Protein AF-A0A374RUK0-F1 (afdb_monomer)

Mean predicted aligned error: 15.3 Å

Radius of gyration: 30.31 Å; Cα contacts (8 Å, |Δi|>4): 624; chains: 1; bounding box: 67×54×86 Å

Foldseek 3Di:
DQVLLVVLADPQWDWDDDPDPDIDIHHPPDDPVCQQVSQLSSQVSQQPDADVVCRPDGGFAFWFAEDDDPDDVVVRVVNSVVQSVVSVLDTNHYGYPVCDPPVVVPAQQEEEEEDLDPVVLVVLCVLRVVRHHYHYHNALVVVVVCCVVCVSRHLEYEAEQDGPPQGSLNSLLVLLVDPPNPQYAYEYEDADPDPVVQVSCVVSPHPYYDYPPDDSVVSNVVSVVSSVVSVVVVVVVVVVVVVVVVVVVVVLVVLLVLLQVVCVLLQHDSCLLVLLLVQQLLLVVVLCVPDPPDDDDPVLSNLLSSLLSLLQVLCVPQDSCLSVPQDDDDPVSVVSVLCSLVSSLVCLCVVCVVVPPPSSSVSNNLQNNQLQAAQCQPGDDPSDHHPSRPPSSLSSNLSNQLSVQQGDGPRDDHDDLVVSLVCVVVQVRGHGDPSSNVSCVVCSVVSVVVVVDDDPDPDDDDD

Secondary structure (DSSP, 8-state):
-HHHHHHHS-TT-EEEEETTTEEEEE-TT--HHHHHHHHHHHHHHHHTPPBTTBTTPPP---EEE---SSS-HHHHHHHHHHHHHHHTTSTT-EEETTS-TTGGG-SPPEEEEE-S-HHHHHHHHHHHTTTSEEEEESSHHHHHHHHHHHTTTEEEEEEES--SSS-HHHHHHHHHHSTTGGG--EEEEES---HHHHHHHHHTT-SEEEESSPPHHHHHHHHHHHHHHHHHHHHHHHHHHHHHHHHHHHHHHHHHHHHHHHHHHHT--TTHHHHHHHHHHHHHHHHHHH-SS----HHHHHHHHHHHTTTTGGGGGS-HHHHT-SSPPPHHHHHHHHTHHHHHHHHHHHHTGGGTT-HHHHHHHHHHHHTT--TBS--SSS--BGGGS-HHHHHHHHHHHHHHHHS-BTTBPPPPHHHHHHHHHTTTT----HHHHHHHHHHHHHHHHHHHSPP----PPP-

Sequence (463 aa):
MATAIRSGIRSTDELVRYGCDKFVVVMPNIPSDDFTRRLHQVSDAVHSTIIPGHEYVSLTACVGGVRIHGETVDEGVGRAAQLLSRAKAKAGTVVTDADSIEAFQSEKPLVLIADDSEMNRAILSEMLKDEHCILEADNGRVALDMVDRYGDELSLVLLDIVMPGISGFEVLADLSRRSGIDNLPVIMISSEDSDDAVLRAYELGASDYINRPFDSRVVRRRVSNTIRLYAKQRRLTNLLSQQYNERVKNSRMLIDIMAGVMELRNGESGRHVTNIEKLTELLLGYLVQRSGTISLDNEERSTIALASALHDIGKMSIDDAILNKPGRLTPEEFEIMKTHTTIGANMLLELGSHHAGNALMEYAYQIARWHHERWDGKGYPDGLKGDEIPIAAQVVSVADVYDALTSVRVYKDAIPHEEAIQMILDGKCGTFNPLLLDCLLEVQDQIAETLARPADVVAFPTI

Solvent-accessible surface area (backbone atoms only — not comparable to full-atom values): 25526 Å² total; per-residue (Å²): 107,73,69,28,41,57,73,29,53,57,95,80,39,46,81,44,79,51,75,94,91,43,71,46,75,48,65,72,91,60,53,82,89,49,47,67,60,42,54,48,41,26,27,49,31,32,38,71,40,76,42,90,98,39,81,88,52,75,44,71,34,53,36,33,42,62,88,74,80,98,60,55,71,67,63,40,49,55,54,14,50,55,33,23,61,57,13,60,70,43,88,49,30,71,31,44,73,82,61,52,88,68,66,79,77,69,69,50,53,30,32,37,38,28,36,53,48,66,69,57,48,52,52,54,44,68,59,40,53,91,64,29,38,76,45,81,20,62,24,32,61,54,37,50,55,46,45,74,73,40,49,92,59,43,44,34,35,40,32,28,45,81,28,72,90,41,28,28,62,54,44,41,48,53,47,62,69,40,96,77,40,95,70,54,46,34,32,37,31,42,84,68,95,49,69,66,60,57,51,52,39,48,77,47,64,40,70,46,74,44,65,61,81,80,50,59,70,57,53,49,49,51,55,53,51,50,38,53,49,44,54,50,50,55,50,50,54,51,51,50,54,48,54,50,52,51,49,52,52,52,54,49,52,53,51,54,51,52,37,50,56,50,25,69,73,62,59,47,50,98,50,54,53,63,47,32,23,54,43,28,40,54,47,50,56,45,42,40,72,72,36,93,81,54,86,70,54,74,66,56,44,53,36,41,17,61,22,49,47,44,34,62,56,13,48,79,77,51,55,63,75,67,69,66,42,96,66,83,70,51,75,69,53,43,58,57,59,59,44,22,21,58,46,20,23,48,50,48,52,65,76,37,56,91,47,74,91,37,68,49,58,54,41,22,29,46,22,8,33,35,30,58,40,18,38,80,30,80,29,36,82,83,36,40,43,50,85,70,45,54,68,65,9,58,47,41,29,54,25,47,54,50,46,67,36,49,41,62,44,93,88,42,78,49,39,56,69,72,59,43,52,49,38,51,75,72,43,77,75,47,49,69,56,68,70,56,54,53,34,48,65,73,41,43,68,58,50,54,54,63,67,68,45,79,72,93,66,83,78,77,81,85,130

pLDDT: mean 83.61, std 13.72, range [25.42, 98.56]

Nearest PDB structures (foldseek):
  4r8z-assembly1_B  TM=9.413E-01  e=1.776E-16  Pseudomonas aeruginosa PAO1
  1ab5-assembly2_B  TM=8.967E-01  e=4.034E-07  Escherichia coli
  3mf4-assembly1_A  TM=7.156E-01  e=2.981E-07  Aeromonas salmonicida subsp. salmonicida A449
  3luf-assembly1_A  TM=7.156E-01  e=8.176E-07  Aeromonas salmonicida subsp. salmonicida A449
  3i5a-assembly1_A  TM=6.203E-01  e=5.192E-07  Pseudomonas syringae pv. tomato str. DC3000

Structure (mmCIF, N/CA/C/O backbone):
data_AF-A0A374RUK0-F1
#
_entry.id   AF-A0A374RUK0-F1
#
loop_
_atom_site.group_PDB
_atom_site.id
_atom_site.type_symbol
_atom_site.label_atom_id
_atom_site.label_alt_id
_atom_site.label_comp_id
_atom_site.label_asym_id
_atom_site.label_entity_id
_atom_site.label_seq_id
_atom_site.pdbx_PDB_ins_code
_atom_site.Cartn_x
_atom_site.Cartn_y
_atom_site.Cartn_z
_atom_site.occupancy
_atom_site.B_iso_or_equiv
_atom_site.auth_seq_id
_atom_site.auth_comp_id
_atom_site.auth_asym_id
_atom_site.auth_atom_id
_atom_site.pdbx_PDB_model_num
ATOM 1 N N . MET A 1 1 ? -17.694 -4.537 -22.603 1.00 70.75 1 MET A N 1
ATOM 2 C CA . MET A 1 1 ? -16.825 -5.690 -22.269 1.00 70.75 1 MET A CA 1
ATOM 3 C C . MET A 1 1 ? -17.606 -6.894 -21.740 1.00 70.75 1 MET A C 1
ATOM 5 O O . MET A 1 1 ? -17.605 -7.907 -22.416 1.00 70.75 1 MET A O 1
ATOM 9 N N . ALA A 1 2 ? -18.334 -6.809 -20.616 1.00 79.25 2 ALA A N 1
ATOM 10 C CA . ALA A 1 2 ? -19.079 -7.966 -20.082 1.00 79.25 2 ALA A CA 1
ATOM 11 C C . ALA A 1 2 ? -20.080 -8.577 -21.088 1.00 79.25 2 ALA A C 1
ATOM 13 O O . ALA A 1 2 ? -20.132 -9.791 -21.239 1.00 79.25 2 ALA A O 1
ATOM 14 N N . THR A 1 3 ? -20.812 -7.746 -21.839 1.00 82.25 3 THR A N 1
ATOM 15 C CA . THR A 1 3 ? -21.721 -8.198 -22.909 1.00 82.25 3 THR A CA 1
ATOM 16 C C . THR A 1 3 ? -20.998 -8.946 -24.034 1.00 82.25 3 THR A C 1
ATOM 18 O O . THR A 1 3 ? -21.513 -9.941 -24.525 1.00 82.25 3 THR A O 1
ATOM 21 N N . ALA A 1 4 ? -19.787 -8.510 -24.391 1.00 82.50 4 ALA A N 1
ATOM 22 C CA . ALA A 1 4 ? -18.955 -9.136 -25.419 1.00 82.50 4 ALA A CA 1
ATOM 23 C C . ALA A 1 4 ? -18.421 -10.505 -24.979 1.00 82.50 4 ALA A C 1
ATOM 25 O O . ALA A 1 4 ? -18.448 -11.478 -25.726 1.00 82.50 4 ALA A O 1
ATOM 26 N N . ILE A 1 5 ? -17.995 -10.602 -23.718 1.00 84.56 5 ILE A N 1
ATOM 27 C CA . ILE A 1 5 ? -17.586 -11.880 -23.133 1.00 84.56 5 ILE A CA 1
ATOM 28 C C . ILE A 1 5 ? -18.792 -12.825 -23.089 1.00 84.56 5 ILE A C 1
ATOM 30 O O . ILE A 1 5 ? -18.675 -13.982 -23.476 1.00 84.56 5 ILE A O 1
ATOM 34 N N . ARG A 1 6 ? -19.982 -12.325 -22.716 1.00 85.94 6 ARG A N 1
ATOM 35 C CA . ARG A 1 6 ? -21.218 -13.124 -22.705 1.00 85.94 6 ARG A CA 1
ATOM 36 C C . ARG A 1 6 ? -21.609 -13.673 -24.079 1.00 85.94 6 ARG A C 1
ATOM 38 O O . ARG A 1 6 ? -22.173 -14.758 -24.125 1.00 85.94 6 ARG A O 1
ATOM 45 N N . SER A 1 7 ? -21.303 -12.983 -25.179 1.00 84.00 7 SER A N 1
ATOM 46 C CA . SER A 1 7 ? -21.541 -13.524 -26.527 1.00 84.00 7 SER A CA 1
ATOM 47 C C . SER A 1 7 ? -20.555 -14.623 -26.938 1.00 84.00 7 SER A C 1
ATOM 49 O O . SER A 1 7 ? -20.850 -15.372 -27.864 1.00 84.00 7 SER A O 1
ATOM 51 N N . GLY A 1 8 ? -19.408 -14.735 -26.258 1.00 80.94 8 GLY A N 1
ATOM 52 C CA . GLY A 1 8 ? -18.382 -15.750 -26.523 1.00 80.94 8 GLY A CA 1
ATOM 53 C C . GLY A 1 8 ? -18.472 -17.015 -25.658 1.00 80.94 8 GLY A C 1
ATOM 54 O O . GLY A 1 8 ? -17.704 -17.947 -25.887 1.00 80.94 8 GLY A O 1
ATOM 55 N N . ILE A 1 9 ? -19.380 -17.073 -24.674 1.00 86.81 9 ILE A N 1
ATOM 56 C CA . ILE A 1 9 ? -19.504 -18.188 -23.711 1.00 86.81 9 ILE A CA 1
ATOM 57 C C . ILE A 1 9 ? -20.827 -18.954 -23.881 1.00 86.81 9 ILE A C 1
ATOM 59 O O . ILE A 1 9 ? -21.777 -18.463 -24.492 1.00 86.81 9 ILE A O 1
ATOM 63 N N . ARG A 1 10 ? -20.906 -20.180 -23.349 1.00 87.31 10 ARG A N 1
ATOM 64 C CA . ARG A 1 10 ? -22.120 -21.016 -23.386 1.00 87.31 10 ARG A CA 1
ATOM 65 C C . ARG A 1 10 ? -23.142 -20.524 -22.363 1.00 87.31 10 ARG A C 1
ATOM 67 O O . ARG A 1 10 ? -22.797 -19.918 -21.356 1.00 87.31 10 ARG A O 1
ATOM 74 N N . SER A 1 11 ? -24.407 -20.887 -22.556 1.00 83.62 11 SER A N 1
ATOM 75 C CA . SER A 1 11 ? -25.472 -20.610 -21.579 1.00 83.62 11 SER A CA 1
ATOM 76 C C . SER A 1 11 ? -25.264 -21.298 -20.224 1.00 83.62 11 SER A C 1
ATOM 78 O O . SER A 1 11 ? -25.895 -20.916 -19.247 1.00 83.62 11 SER A O 1
ATOM 80 N N . THR A 1 12 ? -24.420 -22.331 -20.177 1.00 86.88 12 THR A N 1
ATOM 81 C CA . THR A 1 12 ? -24.033 -23.064 -18.963 1.00 86.88 12 THR A CA 1
ATOM 82 C C . THR A 1 12 ? -22.800 -22.485 -18.273 1.00 86.88 12 THR A C 1
ATOM 84 O O . THR A 1 12 ? -22.412 -22.998 -17.229 1.00 86.88 12 THR A O 1
ATOM 87 N N . ASP A 1 13 ? -22.142 -21.496 -18.881 1.00 89.19 13 ASP A N 1
ATOM 88 C CA . ASP A 1 13 ? -20.929 -20.888 -18.343 1.00 89.19 13 ASP A CA 1
ATOM 89 C C . ASP A 1 13 ? -21.294 -19.684 -17.464 1.00 89.19 13 ASP A C 1
ATOM 91 O O . ASP A 1 13 ? -22.234 -18.936 -17.750 1.00 89.19 13 ASP A O 1
ATOM 95 N N . GLU A 1 14 ? -20.522 -19.469 -16.404 1.00 87.56 14 GLU A N 1
ATOM 96 C CA . GLU A 1 14 ? -20.727 -18.359 -15.476 1.00 87.56 14 GLU A CA 1
ATOM 97 C C . GLU A 1 14 ? -19.662 -17.285 -15.682 1.00 87.56 14 GLU A C 1
ATOM 99 O O . GLU A 1 14 ? -18.475 -17.580 -15.790 1.00 87.56 14 GLU A O 1
ATOM 104 N N . LEU A 1 15 ? -20.088 -16.020 -15.729 1.00 89.38 15 LEU A N 1
ATOM 105 C CA . LEU A 1 15 ? -19.207 -14.859 -15.849 1.00 89.38 15 LEU A CA 1
ATOM 106 C C . LEU A 1 15 ? -19.267 -14.041 -14.562 1.00 89.38 15 LEU A C 1
ATOM 108 O O . LEU A 1 15 ? -20.307 -13.451 -14.256 1.00 89.38 15 LEU A O 1
ATOM 112 N N . VAL A 1 16 ? -18.132 -13.944 -13.876 1.00 85.56 16 VAL A N 1
ATOM 113 C CA . VAL A 1 16 ? -17.958 -13.181 -12.638 1.00 85.56 16 VAL A CA 1
ATOM 114 C C . VAL A 1 16 ? -16.944 -12.065 -12.878 1.00 85.56 16 VAL A C 1
ATOM 116 O O . VAL A 1 16 ? -15.925 -12.259 -13.542 1.00 85.56 16 VAL A O 1
ATOM 119 N N . ARG A 1 17 ? -17.217 -10.866 -12.362 1.00 81.38 17 ARG A N 1
ATOM 120 C CA . ARG A 1 17 ? -16.233 -9.778 -12.365 1.00 81.38 17 ARG A CA 1
ATOM 121 C C . ARG A 1 17 ? -15.268 -9.996 -11.202 1.00 81.38 17 ARG A C 1
ATOM 123 O O . ARG A 1 17 ? -15.715 -10.160 -10.075 1.00 81.38 17 ARG A O 1
ATOM 130 N N . TYR A 1 18 ? -13.969 -9.994 -11.478 1.00 75.00 18 TYR A N 1
ATOM 131 C CA . TYR A 1 18 ? -12.923 -10.277 -10.497 1.00 75.00 18 TYR A CA 1
ATOM 132 C C . TYR A 1 18 ? -11.986 -9.068 -10.398 1.00 75.00 18 TYR A C 1
ATOM 134 O O . TYR A 1 18 ? -11.094 -8.879 -11.224 1.00 75.00 18 TYR A O 1
ATOM 142 N N . GLY A 1 19 ? -12.227 -8.200 -9.416 1.00 68.25 19 GLY A N 1
ATOM 143 C CA . GLY A 1 19 ? -11.543 -6.909 -9.300 1.00 68.25 19 GLY A CA 1
ATOM 144 C C . GLY A 1 19 ? -11.995 -5.874 -10.343 1.00 68.25 19 GLY A C 1
ATOM 145 O O . GLY A 1 19 ? -13.099 -5.940 -10.893 1.00 68.25 19 GLY A O 1
ATOM 146 N N . CYS A 1 20 ? -11.145 -4.876 -10.606 1.00 62.78 20 CYS A N 1
ATOM 147 C CA . CYS A 1 20 ? -11.514 -3.722 -11.431 1.00 62.78 20 CYS A CA 1
ATOM 148 C C . CYS A 1 20 ? -11.583 -4.043 -12.934 1.00 62.78 20 CYS A C 1
ATOM 150 O O . CYS A 1 20 ? -12.584 -3.705 -13.575 1.00 62.78 20 CYS A O 1
ATOM 152 N N . ASP A 1 21 ? -10.557 -4.702 -13.484 1.00 70.00 21 ASP A N 1
ATOM 153 C CA . ASP A 1 21 ? -10.340 -4.899 -14.926 1.00 70.00 21 ASP A CA 1
ATOM 154 C C . ASP A 1 21 ? -10.438 -6.362 -15.397 1.00 70.00 21 ASP A C 1
ATOM 156 O O . ASP A 1 21 ? -10.411 -6.612 -16.604 1.00 70.00 21 ASP A O 1
ATOM 160 N N . LYS A 1 22 ? -10.569 -7.337 -14.485 1.00 80.31 22 LYS A N 1
ATOM 161 C CA . LYS A 1 22 ? -10.558 -8.768 -14.832 1.00 80.31 22 LYS A CA 1
ATOM 162 C C . LYS A 1 22 ? -11.944 -9.394 -14.726 1.00 80.31 22 LYS A C 1
ATOM 164 O O . LYS A 1 22 ? -12.797 -9.006 -13.927 1.00 80.31 22 LYS A O 1
ATOM 169 N N . PHE A 1 23 ? -12.142 -10.415 -15.546 1.00 88.12 23 PHE A N 1
ATOM 170 C CA . PHE A 1 23 ? -13.335 -11.246 -15.563 1.00 88.12 23 PHE A CA 1
ATOM 171 C C . PHE A 1 23 ? -12.911 -12.707 -15.452 1.00 88.12 23 PHE A C 1
ATOM 173 O O . PHE A 1 23 ? -11.931 -13.115 -16.073 1.00 88.12 23 PHE A O 1
ATOM 180 N N . VAL A 1 24 ? -13.656 -13.482 -14.673 1.00 89.19 24 VAL A N 1
ATOM 181 C CA . VAL A 1 24 ? -13.499 -14.930 -14.553 1.00 89.19 24 VAL A CA 1
ATOM 182 C C . VAL A 1 24 ? -14.674 -15.581 -15.265 1.00 89.19 24 VAL A C 1
ATOM 184 O O . VAL A 1 24 ? -15.829 -15.251 -14.992 1.00 89.19 24 VAL A O 1
ATOM 187 N N . VAL A 1 25 ? -14.368 -16.491 -16.188 1.00 89.94 25 VAL A N 1
ATOM 188 C CA . VAL A 1 25 ? -15.359 -17.351 -16.835 1.00 89.94 25 VAL A CA 1
ATOM 189 C C . VAL A 1 25 ? -15.181 -18.761 -16.296 1.00 89.94 25 VAL A C 1
ATOM 191 O O . VAL A 1 25 ? -14.136 -19.375 -16.507 1.00 89.94 25 VAL A O 1
ATOM 194 N N . VAL A 1 26 ? -16.199 -19.282 -15.620 1.00 89.69 26 VAL A N 1
ATOM 195 C CA . VAL A 1 26 ? -16.248 -20.681 -15.191 1.00 89.69 26 VAL A CA 1
ATOM 196 C C . VAL A 1 26 ? -16.987 -21.468 -16.268 1.00 89.69 26 VAL A C 1
ATOM 198 O O . VAL A 1 26 ? -18.116 -21.127 -16.613 1.00 89.69 26 VAL A O 1
ATOM 201 N N . MET A 1 27 ? -16.347 -22.508 -16.813 1.00 89.56 27 MET A N 1
ATOM 202 C CA . MET A 1 27 ? -16.895 -23.348 -17.888 1.00 89.56 27 MET A CA 1
ATOM 203 C C . MET A 1 27 ? -17.109 -24.791 -17.398 1.00 89.56 27 MET A C 1
ATOM 205 O O . MET A 1 27 ? -16.245 -25.648 -17.613 1.00 89.56 27 MET A O 1
ATOM 209 N N . PRO A 1 28 ? -18.240 -25.107 -16.736 1.00 86.38 28 PRO A N 1
ATOM 210 C CA . PRO A 1 28 ? -18.492 -26.445 -16.210 1.00 86.38 28 PRO A CA 1
ATOM 211 C C . PRO A 1 28 ? -18.520 -27.498 -17.325 1.00 86.38 28 PRO A C 1
ATOM 213 O O . PRO A 1 28 ? -19.081 -27.264 -18.400 1.00 86.38 28 PRO A O 1
ATOM 216 N N . ASN A 1 29 ? -17.946 -28.677 -17.066 1.00 84.38 29 ASN A N 1
ATOM 217 C CA . ASN A 1 29 ? -17.991 -29.842 -17.964 1.00 84.38 29 ASN A CA 1
ATOM 218 C C . ASN A 1 29 ? -17.561 -29.547 -19.415 1.00 84.38 29 ASN A C 1
ATOM 220 O O . ASN A 1 29 ? -18.119 -30.100 -20.365 1.00 84.38 29 ASN A O 1
ATOM 224 N N . ILE A 1 30 ? -16.607 -28.634 -19.615 1.00 83.31 30 ILE A N 1
ATOM 225 C CA . ILE A 1 30 ? -16.060 -28.365 -20.944 1.00 83.31 30 ILE A CA 1
ATOM 226 C C . ILE A 1 30 ? -15.153 -29.525 -21.397 1.00 83.31 30 ILE A C 1
ATOM 228 O O . ILE A 1 30 ? -14.265 -29.931 -20.645 1.00 83.31 30 ILE A O 1
ATOM 232 N N . PRO A 1 31 ? -15.352 -30.087 -22.606 1.00 80.62 31 PRO A N 1
ATOM 233 C CA . PRO A 1 31 ? -14.444 -31.094 -23.145 1.00 80.62 31 PRO A CA 1
ATOM 234 C C . PRO A 1 31 ? -13.029 -30.533 -23.316 1.00 80.62 31 PRO A C 1
ATOM 236 O O . PRO A 1 31 ? -12.864 -29.397 -23.761 1.00 80.62 31 PRO A O 1
ATOM 239 N N . SER A 1 32 ? -12.011 -31.348 -23.026 1.00 70.88 32 SER A N 1
ATOM 240 C CA . SER A 1 32 ? -10.593 -30.969 -23.135 1.00 70.88 32 SER A CA 1
ATOM 241 C C . SER A 1 32 ? -10.232 -30.348 -24.487 1.00 70.88 32 SER A C 1
ATOM 243 O O . SER A 1 32 ? -9.551 -29.328 -24.522 1.00 70.88 32 SER A O 1
ATOM 245 N N . ASP A 1 33 ? -10.754 -30.908 -25.578 1.00 73.38 33 ASP A N 1
ATOM 246 C CA . ASP A 1 33 ? -10.450 -30.465 -26.944 1.00 73.38 33 ASP A CA 1
ATOM 247 C C . ASP A 1 33 ? -11.209 -29.183 -27.347 1.00 73.38 33 ASP A C 1
ATOM 249 O O . ASP A 1 33 ? -10.905 -28.570 -28.369 1.00 73.38 33 ASP A O 1
ATOM 253 N N . ASP A 1 34 ? -12.212 -28.767 -26.562 1.00 79.88 34 ASP A N 1
ATOM 254 C CA . ASP A 1 34 ? -13.000 -27.549 -26.805 1.00 79.88 34 ASP A CA 1
ATOM 255 C C . ASP A 1 34 ? -12.529 -26.364 -25.948 1.00 79.88 34 ASP A C 1
ATOM 257 O O . ASP A 1 34 ? -12.796 -25.214 -26.289 1.00 79.88 34 ASP A O 1
ATOM 261 N N . PHE A 1 35 ? -11.800 -26.617 -24.856 1.00 82.62 35 PHE A N 1
ATOM 262 C CA . PHE A 1 35 ? -11.415 -25.594 -23.882 1.00 82.62 35 PHE A CA 1
ATOM 263 C C . PHE A 1 35 ? -10.638 -24.430 -24.509 1.00 82.62 35 PHE A C 1
ATOM 265 O O . PHE A 1 35 ? -11.106 -23.292 -24.489 1.00 82.62 35 PHE A O 1
ATOM 272 N N . THR A 1 36 ? -9.499 -24.707 -25.146 1.00 80.75 36 THR A N 1
ATOM 273 C CA . THR A 1 36 ? -8.656 -23.672 -25.767 1.00 80.75 36 THR A CA 1
ATOM 274 C C . THR A 1 36 ? -9.394 -22.926 -26.878 1.00 80.75 36 THR A C 1
ATOM 276 O O . THR A 1 36 ? -9.348 -21.699 -26.951 1.00 80.75 36 THR A O 1
ATOM 279 N N . ARG A 1 37 ? -10.160 -23.650 -27.706 1.00 81.44 37 ARG A N 1
ATOM 280 C CA . ARG A 1 37 ? -10.975 -23.059 -28.777 1.00 81.44 37 ARG A CA 1
ATOM 281 C C . ARG A 1 37 ? -11.984 -22.050 -28.231 1.00 81.44 37 ARG A C 1
ATOM 283 O O . ARG A 1 37 ? -12.174 -20.994 -28.829 1.00 81.44 37 ARG A O 1
ATOM 290 N N . ARG A 1 38 ? -12.625 -22.352 -27.100 1.00 85.19 38 ARG A N 1
ATOM 291 C CA . ARG A 1 38 ? -13.597 -21.454 -26.460 1.00 85.19 38 ARG A CA 1
ATOM 292 C C . ARG A 1 38 ? -12.944 -20.207 -25.884 1.00 85.19 38 ARG A C 1
ATOM 294 O O . ARG A 1 38 ? -13.505 -19.125 -26.012 1.00 85.19 38 ARG A O 1
ATOM 301 N N . LEU A 1 39 ? -11.748 -20.323 -25.315 1.00 87.31 39 LEU A N 1
ATOM 302 C CA . LEU A 1 39 ? -11.007 -19.154 -24.836 1.00 87.31 39 LEU A CA 1
ATOM 303 C C . LEU A 1 39 ? -10.632 -18.201 -25.983 1.00 87.31 39 LEU A C 1
ATOM 305 O O . LEU A 1 39 ? -10.771 -16.988 -25.827 1.00 87.31 39 LEU A O 1
ATOM 309 N N . HIS A 1 40 ? -10.257 -18.735 -27.151 1.00 82.94 40 HIS A N 1
ATOM 310 C CA . HIS A 1 40 ? -10.080 -17.926 -28.364 1.00 82.94 40 HIS A CA 1
ATOM 311 C C . HIS A 1 40 ? -11.383 -17.259 -28.811 1.00 82.94 40 HIS A C 1
ATOM 313 O O . HIS A 1 40 ? -11.384 -16.059 -29.049 1.00 82.94 40 HIS A O 1
ATOM 319 N N . GLN A 1 41 ? -12.512 -17.977 -28.810 1.00 84.00 41 GLN A N 1
ATOM 320 C CA . GLN A 1 41 ? -13.816 -17.384 -29.143 1.00 84.00 41 GLN A CA 1
ATOM 321 C C . GLN A 1 41 ? -14.203 -16.227 -28.216 1.00 84.00 41 GLN A C 1
ATOM 323 O O . GLN A 1 41 ? -14.795 -15.251 -28.671 1.00 84.00 41 GLN A O 1
ATOM 328 N N . VAL A 1 42 ? -13.865 -16.308 -26.927 1.00 85.94 42 VAL A N 1
ATOM 329 C CA . VAL A 1 42 ? -14.078 -15.202 -25.986 1.00 85.94 42 VAL A CA 1
ATOM 330 C C . VAL A 1 42 ? -13.192 -14.004 -26.332 1.00 85.94 42 VAL A C 1
ATOM 332 O O . VAL A 1 42 ? -13.685 -12.876 -26.339 1.00 85.94 42 VAL A O 1
ATOM 335 N N . SER A 1 43 ? -11.911 -14.230 -26.642 1.00 85.88 43 SER A N 1
ATOM 336 C CA . SER A 1 43 ? -11.000 -13.156 -27.063 1.00 85.88 43 SER A CA 1
ATOM 337 C C . SER A 1 43 ? -11.472 -12.490 -28.365 1.00 85.88 43 SER A C 1
ATOM 339 O O . SER A 1 43 ? -11.606 -11.266 -28.417 1.00 85.88 43 SER A O 1
ATOM 341 N N . ASP A 1 44 ? -11.859 -13.288 -29.363 1.00 82.69 44 ASP A N 1
ATOM 342 C CA . ASP A 1 44 ? -12.371 -12.826 -30.658 1.00 82.69 44 ASP A CA 1
ATOM 343 C C . ASP A 1 44 ? -13.698 -12.065 -30.521 1.00 82.69 44 ASP A C 1
ATOM 345 O O . ASP A 1 44 ? -13.919 -11.049 -31.185 1.00 82.69 44 ASP A O 1
ATOM 349 N N . ALA A 1 45 ? -14.592 -12.516 -29.634 1.00 85.69 45 ALA A N 1
ATOM 350 C CA . ALA A 1 45 ? -15.850 -11.826 -29.350 1.00 85.69 45 ALA A CA 1
ATOM 351 C C . ALA A 1 45 ? -15.606 -10.441 -28.733 1.00 85.69 45 ALA A C 1
ATOM 353 O O . ALA A 1 45 ? -16.285 -9.472 -29.076 1.00 85.69 45 ALA A O 1
ATOM 354 N N . VAL A 1 46 ? -14.605 -10.317 -27.854 1.00 85.56 46 VAL A N 1
ATOM 355 C CA . VAL A 1 46 ? -14.188 -9.008 -27.337 1.00 85.56 46 VAL A CA 1
ATOM 356 C C . VAL A 1 46 ? -13.587 -8.158 -28.453 1.00 85.56 46 VAL A C 1
ATOM 358 O O . VAL A 1 46 ? -13.953 -6.991 -28.570 1.00 85.56 46 VAL A O 1
ATOM 361 N N . HIS A 1 47 ? -12.736 -8.737 -29.298 1.00 83.31 47 HIS A N 1
ATOM 362 C CA . HIS A 1 47 ? -12.076 -8.012 -30.380 1.00 83.31 47 HIS A CA 1
ATOM 363 C C . HIS A 1 47 ? -13.037 -7.480 -31.449 1.00 83.31 47 HIS A C 1
ATOM 365 O O . HIS A 1 47 ? -12.893 -6.357 -31.924 1.00 83.31 47 HIS A O 1
ATOM 371 N N . SER A 1 48 ? -14.068 -8.255 -31.778 1.00 81.81 48 SER A N 1
ATOM 372 C CA . SER A 1 48 ? -15.098 -7.897 -32.762 1.00 81.81 48 SER A CA 1
ATOM 373 C C . SER A 1 48 ? -16.190 -6.963 -32.222 1.00 81.81 48 SER A C 1
ATOM 375 O O . SER A 1 48 ? -17.112 -6.598 -32.954 1.00 81.81 48 SER A O 1
ATOM 377 N N . THR A 1 49 ? -16.114 -6.555 -30.952 1.00 84.12 49 THR A N 1
ATOM 378 C CA . THR A 1 49 ? -17.124 -5.683 -30.346 1.00 84.12 49 THR A CA 1
ATOM 379 C C . THR A 1 49 ? -16.949 -4.232 -30.776 1.00 84.12 49 THR A C 1
ATOM 381 O O . THR A 1 49 ? -15.958 -3.588 -30.442 1.00 84.12 49 THR A O 1
ATOM 384 N N . ILE A 1 50 ? -17.978 -3.688 -31.426 1.00 79.38 50 ILE A N 1
ATOM 385 C CA . ILE A 1 50 ? -18.072 -2.265 -31.766 1.00 79.38 50 ILE A CA 1
ATOM 386 C C . ILE A 1 50 ? -18.639 -1.502 -30.565 1.00 79.38 50 ILE A C 1
ATOM 388 O O . ILE A 1 50 ? -19.680 -1.874 -30.018 1.00 79.38 50 ILE A O 1
ATOM 392 N N . ILE A 1 51 ? -17.969 -0.423 -30.157 1.00 78.31 51 ILE A N 1
ATOM 393 C CA . ILE A 1 51 ? -18.440 0.457 -29.084 1.00 78.31 51 ILE A CA 1
ATOM 394 C C . ILE A 1 51 ? -19.318 1.559 -29.702 1.00 78.31 51 ILE A C 1
ATOM 396 O O . ILE A 1 51 ? -18.808 2.361 -30.488 1.00 78.31 51 ILE A O 1
ATOM 400 N N . PRO A 1 52 ? -20.621 1.648 -29.361 1.00 74.94 52 PRO A N 1
ATOM 401 C CA . PRO A 1 52 ? -21.490 2.707 -29.872 1.00 74.94 52 PRO A CA 1
ATOM 402 C C . PRO A 1 52 ? -20.929 4.096 -29.537 1.00 74.94 52 PRO A C 1
ATOM 404 O O . PRO A 1 52 ? -20.632 4.379 -28.379 1.00 74.94 52 PRO A O 1
ATOM 407 N N . GLY A 1 53 ? -20.765 4.951 -30.549 1.00 74.94 53 GLY A N 1
ATOM 408 C CA . GLY A 1 53 ? -20.151 6.280 -30.404 1.00 74.94 53 GLY A CA 1
ATOM 409 C C . GLY A 1 53 ? -18.617 6.309 -30.495 1.00 74.94 53 GLY A C 1
ATOM 410 O O . GLY A 1 53 ? -18.044 7.391 -30.575 1.00 74.94 53 GLY A O 1
ATOM 411 N N . HIS A 1 54 ? -17.954 5.148 -30.552 1.00 73.62 54 HIS A N 1
ATOM 412 C CA . HIS A 1 54 ? -16.500 5.008 -30.687 1.00 73.62 54 HIS A CA 1
ATOM 413 C C . HIS A 1 54 ? -16.145 3.895 -31.687 1.00 73.62 54 HIS A C 1
ATOM 415 O O . HIS A 1 54 ? -15.451 2.934 -31.362 1.00 73.62 54 HIS A O 1
ATOM 421 N N . GLU A 1 55 ? -16.619 4.034 -32.926 1.00 78.19 55 GLU A N 1
ATOM 422 C CA . GLU A 1 55 ? -16.507 3.008 -33.981 1.00 78.19 55 GLU A CA 1
ATOM 423 C C . GLU A 1 55 ? -15.063 2.699 -34.417 1.00 78.19 55 GLU A C 1
ATOM 425 O O . GLU A 1 55 ? -14.809 1.664 -35.024 1.00 78.19 55 GLU A O 1
ATOM 430 N N . TYR A 1 56 ? -14.107 3.565 -34.072 1.00 70.50 56 TYR A N 1
ATOM 431 C CA . TYR A 1 56 ? -12.684 3.409 -34.397 1.00 70.50 56 TYR A CA 1
ATOM 432 C C . TYR A 1 56 ? -11.857 2.760 -33.274 1.00 70.50 56 TYR A C 1
ATOM 434 O O . TYR A 1 56 ? -10.641 2.642 -33.406 1.00 70.50 56 TYR A O 1
ATOM 442 N N . VAL A 1 57 ? -12.482 2.370 -32.156 1.00 70.31 57 VAL A N 1
ATOM 443 C CA . VAL A 1 57 ? -11.793 1.757 -31.011 1.00 70.31 57 VAL A CA 1
ATOM 444 C C . VAL A 1 57 ? -11.983 0.243 -31.042 1.00 70.31 57 VAL A C 1
ATOM 446 O O . VAL A 1 57 ? -13.098 -0.248 -30.880 1.00 70.31 57 VAL A O 1
ATOM 449 N N . SER A 1 58 ? -10.886 -0.501 -31.198 1.00 71.12 58 SER A N 1
ATOM 450 C CA . SER A 1 58 ? -10.866 -1.961 -31.058 1.00 71.12 58 SER A CA 1
ATOM 451 C C . SER A 1 58 ? -10.538 -2.358 -29.621 1.00 71.12 58 SER A C 1
ATOM 453 O O . SER A 1 58 ? -9.545 -1.893 -29.057 1.00 71.12 58 SER A O 1
ATOM 455 N N . LEU A 1 59 ? -11.339 -3.245 -29.035 1.00 79.25 59 LEU A N 1
ATOM 456 C CA . LEU A 1 59 ? -11.023 -3.857 -27.747 1.00 79.25 59 LEU A CA 1
ATOM 457 C C . LEU A 1 59 ? -10.112 -5.070 -27.954 1.00 79.25 59 LEU A C 1
ATOM 459 O O . LEU A 1 59 ? -10.151 -5.727 -28.990 1.00 79.25 59 LEU A O 1
ATOM 463 N N . THR A 1 60 ? -9.318 -5.399 -26.942 1.00 79.81 60 THR A N 1
ATOM 464 C CA . THR A 1 60 ? -8.495 -6.609 -26.954 1.00 79.81 60 THR A CA 1
ATOM 465 C C . THR A 1 60 ? -8.548 -7.262 -25.580 1.00 79.81 60 THR A C 1
ATOM 467 O O . THR A 1 60 ? -8.481 -6.572 -24.563 1.00 79.81 60 THR A O 1
ATOM 470 N N . ALA A 1 61 ? -8.675 -8.590 -25.538 1.00 82.00 61 ALA A N 1
ATOM 471 C CA . ALA A 1 61 ? -8.681 -9.360 -24.298 1.00 82.00 61 ALA A CA 1
ATOM 472 C C . ALA A 1 61 ? -7.565 -10.406 -24.300 1.00 82.00 61 ALA A C 1
ATOM 474 O O . ALA A 1 61 ? -7.535 -11.295 -25.150 1.00 82.00 61 ALA A O 1
ATOM 475 N N . CYS A 1 62 ? -6.676 -10.323 -23.312 1.00 86.56 62 CYS A N 1
ATOM 476 C CA . CYS A 1 62 ? -5.774 -11.419 -22.972 1.00 86.56 62 CYS A CA 1
ATOM 477 C C . CYS A 1 62 ? -6.522 -12.425 -22.093 1.00 86.56 62 CYS A C 1
ATOM 479 O O . CYS A 1 62 ? -7.309 -12.025 -21.230 1.00 86.56 62 CYS A O 1
ATOM 481 N N . VAL A 1 63 ? -6.270 -13.719 -22.287 1.00 88.81 63 VAL A N 1
ATOM 482 C CA . VAL A 1 63 ? -6.983 -14.788 -21.578 1.00 88.81 63 VAL A CA 1
ATOM 483 C C . VAL A 1 63 ? -5.983 -15.782 -20.995 1.00 88.81 63 VAL A C 1
ATOM 485 O O . VAL A 1 63 ? -5.111 -16.277 -21.699 1.00 88.81 63 VAL A O 1
ATOM 488 N N . GLY A 1 64 ? -6.118 -16.080 -19.704 1.00 88.06 64 GLY A N 1
ATOM 489 C CA . GLY A 1 64 ? -5.426 -17.183 -19.039 1.00 88.06 64 GLY A CA 1
ATOM 490 C C . GLY A 1 64 ? -6.430 -18.271 -18.675 1.00 88.06 64 GLY A C 1
ATOM 491 O O . GLY A 1 64 ? -7.437 -17.966 -18.039 1.00 88.06 64 GLY A O 1
ATOM 492 N N . GLY A 1 65 ? -6.184 -19.514 -19.080 1.00 89.88 65 GLY A N 1
ATOM 493 C CA . GLY A 1 65 ? -7.095 -20.637 -18.867 1.00 89.88 65 GLY A CA 1
ATOM 494 C C . GLY A 1 65 ? -6.434 -21.809 -18.155 1.00 89.88 65 GLY A C 1
ATOM 495 O O . GLY A 1 65 ? -5.342 -22.229 -18.515 1.00 89.88 65 GLY A O 1
ATOM 496 N N . VAL A 1 66 ? -7.113 -22.385 -17.170 1.00 87.94 66 VAL A N 1
ATOM 497 C CA . VAL A 1 66 ? -6.679 -23.625 -16.515 1.00 87.94 66 VAL A CA 1
ATOM 498 C C . VAL A 1 66 ? -7.848 -24.593 -16.429 1.00 87.94 66 VAL A C 1
ATOM 500 O O . VAL A 1 66 ? -8.994 -24.171 -16.257 1.00 87.94 66 VAL A O 1
ATOM 503 N N . ARG A 1 67 ? -7.564 -25.890 -16.530 1.00 85.94 67 ARG A N 1
ATOM 504 C CA . ARG A 1 67 ? -8.519 -26.947 -16.207 1.00 85.94 67 ARG A CA 1
ATOM 505 C C . ARG A 1 67 ? -8.231 -27.452 -14.801 1.00 85.94 67 ARG A C 1
ATOM 507 O O . ARG A 1 67 ? -7.109 -27.835 -14.482 1.00 85.94 67 ARG A O 1
ATOM 514 N N . ILE A 1 68 ? -9.264 -27.456 -13.967 1.00 79.88 68 ILE A N 1
ATOM 515 C CA . ILE A 1 68 ? -9.195 -27.959 -12.595 1.00 79.88 68 ILE A CA 1
ATOM 516 C C . ILE A 1 68 ? -9.813 -29.358 -12.511 1.00 79.88 68 ILE A C 1
ATOM 518 O O . ILE A 1 68 ? -10.896 -29.610 -13.044 1.00 79.88 68 ILE A O 1
ATOM 522 N N . HIS A 1 69 ? -9.124 -30.277 -11.833 1.00 77.44 69 HIS A N 1
ATOM 523 C CA . HIS A 1 69 ? -9.602 -31.632 -11.557 1.00 77.44 69 HIS A CA 1
ATOM 524 C C . HIS A 1 69 ? -9.410 -31.940 -10.070 1.00 77.44 69 HIS A C 1
ATOM 526 O O . HIS A 1 69 ? -8.298 -32.218 -9.638 1.00 77.44 69 HIS A O 1
ATOM 532 N N . GLY A 1 70 ? -10.492 -31.879 -9.287 1.00 68.44 70 GLY A N 1
ATOM 533 C CA . GLY A 1 70 ? -10.442 -32.112 -7.836 1.00 68.44 70 GLY A CA 1
ATOM 534 C C . GLY A 1 70 ? -9.849 -30.962 -7.008 1.00 68.44 70 GLY A C 1
ATOM 535 O O . GLY A 1 70 ? -9.706 -31.116 -5.802 1.00 68.44 70 GLY A O 1
ATOM 536 N N . GLU A 1 71 ? -9.535 -29.830 -7.641 1.00 73.19 71 GLU A N 1
ATOM 537 C CA . GLU A 1 71 ? -9.103 -28.575 -7.005 1.00 73.19 71 GLU A CA 1
ATOM 538 C C . GLU A 1 71 ? -10.303 -27.636 -6.796 1.00 73.19 71 GLU A C 1
ATOM 540 O O . GLU A 1 71 ? -11.347 -27.782 -7.446 1.00 73.19 71 GLU A O 1
ATOM 545 N N . THR A 1 72 ? -10.153 -26.648 -5.912 1.00 76.25 72 THR A N 1
ATOM 546 C CA . THR A 1 72 ? -11.164 -25.596 -5.736 1.00 76.25 72 THR A CA 1
ATOM 547 C C . THR A 1 72 ? -11.133 -24.591 -6.893 1.00 76.25 72 THR A C 1
ATOM 549 O O . THR A 1 72 ? -10.120 -24.408 -7.571 1.00 76.25 72 THR A O 1
ATOM 552 N N . VAL A 1 73 ? -12.252 -23.895 -7.124 1.00 76.88 73 VAL A N 1
ATOM 553 C CA . VAL A 1 73 ? -12.323 -22.838 -8.150 1.00 76.88 73 VAL A CA 1
ATOM 554 C C . VAL A 1 73 ? -11.320 -21.715 -7.857 1.00 76.88 73 VAL A C 1
ATOM 556 O O . VAL A 1 73 ? -10.728 -21.188 -8.793 1.00 76.88 73 VAL A O 1
ATOM 559 N N . ASP A 1 74 ? -11.080 -21.387 -6.585 1.00 71.62 74 ASP A N 1
ATOM 560 C CA . ASP A 1 74 ? -10.173 -20.304 -6.181 1.00 71.62 74 ASP A CA 1
ATOM 561 C C . ASP A 1 74 ? -8.699 -20.614 -6.506 1.00 71.62 74 ASP A C 1
ATOM 563 O O . ASP A 1 74 ? -7.998 -19.792 -7.104 1.00 71.62 74 ASP A O 1
ATOM 567 N N . GLU A 1 75 ? -8.248 -21.845 -6.241 1.00 70.25 75 GLU A N 1
ATOM 568 C CA . GLU A 1 75 ? -6.918 -22.324 -6.651 1.00 70.25 75 GLU A CA 1
ATOM 569 C C . GLU A 1 75 ? -6.750 -22.278 -8.179 1.00 70.25 75 GLU A C 1
ATOM 571 O O . GLU A 1 75 ? -5.715 -21.837 -8.699 1.00 70.25 75 GLU A O 1
ATOM 576 N N . GLY A 1 76 ? -7.804 -22.657 -8.910 1.00 81.06 76 GLY A N 1
ATOM 577 C CA . GLY A 1 76 ? -7.873 -22.526 -10.363 1.00 81.06 76 GLY A CA 1
ATOM 578 C C . GLY A 1 76 ? -7.749 -21.075 -10.831 1.00 81.06 76 GLY A C 1
ATOM 579 O O . GLY A 1 76 ? -6.952 -20.773 -11.722 1.00 81.06 76 GLY A O 1
ATOM 580 N N . VAL A 1 77 ? -8.476 -20.145 -10.209 1.00 80.75 77 VAL A N 1
ATOM 581 C CA . VAL A 1 77 ? -8.411 -18.712 -10.539 1.00 80.75 77 VAL A CA 1
ATOM 582 C C . VAL A 1 77 ? -7.003 -18.160 -10.311 1.00 80.75 77 VAL A C 1
ATOM 584 O O . VAL A 1 77 ? -6.498 -17.429 -11.166 1.00 80.75 77 VAL A O 1
ATOM 587 N N . GLY A 1 78 ? -6.323 -18.554 -9.230 1.00 73.31 78 GLY A N 1
ATOM 588 C CA . GLY A 1 78 ? -4.934 -18.165 -8.972 1.00 73.31 78 GLY A CA 1
ATOM 589 C C . GLY A 1 78 ? -3.977 -18.586 -10.094 1.00 73.31 78 GLY A C 1
ATOM 590 O O . GLY A 1 78 ? -3.197 -17.771 -10.596 1.00 73.31 78 GLY A O 1
ATOM 591 N N . ARG A 1 79 ? -4.075 -19.839 -10.556 1.00 79.06 79 ARG A N 1
ATOM 592 C CA . ARG A 1 79 ? -3.268 -20.360 -11.677 1.00 79.06 79 ARG A CA 1
ATOM 593 C C . ARG A 1 79 ? -3.630 -19.694 -13.007 1.00 79.06 79 ARG A C 1
ATOM 595 O O . ARG A 1 79 ? -2.738 -19.286 -13.752 1.00 79.06 79 ARG A O 1
ATOM 602 N N . ALA A 1 80 ? -4.920 -19.517 -13.289 1.00 83.94 80 ALA A N 1
ATOM 603 C CA . ALA A 1 80 ? -5.393 -18.802 -14.473 1.00 83.94 80 ALA A CA 1
ATOM 604 C C . ALA A 1 80 ? -4.908 -17.346 -14.492 1.00 83.94 80 ALA A C 1
ATOM 606 O O . ALA A 1 80 ? -4.518 -16.847 -15.544 1.00 83.94 80 ALA A O 1
ATOM 607 N N . ALA A 1 81 ? -4.852 -16.674 -13.338 1.00 77.56 81 ALA A N 1
ATOM 608 C CA . ALA A 1 81 ? -4.334 -15.314 -13.218 1.00 77.56 81 ALA A CA 1
ATOM 609 C C . ALA A 1 81 ? -2.829 -15.229 -13.529 1.00 77.56 81 ALA A C 1
ATOM 611 O O . ALA A 1 81 ? -2.390 -14.266 -14.162 1.00 77.56 81 ALA A O 1
ATOM 612 N N . GLN A 1 82 ? -2.041 -16.241 -13.149 1.00 74.81 82 GLN A N 1
ATOM 613 C CA . GLN A 1 82 ? -0.629 -16.330 -13.538 1.00 74.81 82 GLN A CA 1
ATOM 614 C C . GLN A 1 82 ? -0.477 -16.505 -15.055 1.00 74.81 82 GLN A C 1
ATOM 616 O O . GLN A 1 82 ? 0.339 -15.819 -15.671 1.00 74.81 82 GLN A O 1
ATOM 621 N N . LEU A 1 83 ? -1.285 -17.372 -15.676 1.00 76.88 83 LEU A N 1
ATOM 622 C CA . LEU A 1 83 ? -1.297 -17.547 -17.133 1.00 76.88 83 LEU A CA 1
ATOM 623 C C . LEU A 1 83 ? -1.799 -16.291 -17.857 1.00 76.88 83 LEU A C 1
ATOM 625 O O . LEU A 1 83 ? -1.234 -15.910 -18.876 1.00 76.88 83 LEU A O 1
ATOM 629 N N . LEU A 1 84 ? -2.777 -15.580 -17.294 1.00 80.56 84 LEU A N 1
ATOM 630 C CA . LEU A 1 84 ? -3.249 -14.292 -17.799 1.00 80.56 84 LEU A CA 1
ATOM 631 C C . LEU A 1 84 ? -2.141 -13.236 -17.746 1.00 80.56 84 LEU A C 1
ATOM 633 O O . LEU A 1 84 ? -1.985 -12.469 -18.689 1.00 80.56 84 LEU A O 1
ATOM 637 N N . SER A 1 85 ? -1.339 -13.206 -16.677 1.00 69.94 85 SER A N 1
ATOM 638 C CA . SER A 1 85 ? -0.172 -12.320 -16.602 1.00 69.94 85 SER A CA 1
ATOM 639 C C . SER A 1 85 ? 0.858 -12.629 -17.690 1.00 69.94 85 SER A C 1
ATOM 641 O O . SER A 1 85 ? 1.520 -11.709 -18.159 1.00 69.94 85 SER A O 1
ATOM 643 N N . ARG A 1 86 ? 0.984 -13.896 -18.110 1.00 68.69 86 ARG A N 1
ATOM 644 C CA . ARG A 1 86 ? 1.815 -14.287 -19.261 1.00 68.69 86 ARG A CA 1
ATOM 645 C C . ARG A 1 86 ? 1.168 -13.856 -20.577 1.00 68.69 86 ARG A C 1
ATOM 647 O O . ARG A 1 86 ? 1.843 -13.289 -21.423 1.00 68.69 86 ARG A O 1
ATOM 654 N N . ALA A 1 87 ? -0.145 -14.038 -20.713 1.00 74.75 87 ALA A N 1
ATOM 655 C CA . ALA A 1 87 ? -0.917 -13.603 -21.874 1.00 74.75 87 ALA A CA 1
ATOM 656 C C . ALA A 1 87 ? -0.887 -12.076 -22.076 1.00 74.75 87 ALA A C 1
ATOM 658 O O . ALA A 1 87 ? -0.980 -11.605 -23.203 1.00 74.75 87 ALA A O 1
ATOM 659 N N . LYS A 1 88 ? -0.727 -11.291 -21.001 1.00 71.19 88 LYS A N 1
ATOM 660 C CA . LYS A 1 88 ? -0.574 -9.828 -21.067 1.00 71.19 88 LYS A CA 1
ATOM 661 C C . LYS A 1 88 ? 0.711 -9.368 -21.769 1.00 71.19 88 LYS A C 1
ATOM 663 O O . LYS A 1 88 ? 0.772 -8.201 -22.130 1.00 71.19 88 LYS A O 1
ATOM 668 N N . ALA A 1 89 ? 1.690 -10.249 -22.002 1.00 61.03 89 ALA A N 1
ATOM 669 C CA . ALA A 1 89 ? 2.902 -9.905 -22.752 1.00 61.03 89 ALA A CA 1
ATOM 670 C C . ALA A 1 89 ? 2.621 -9.548 -24.223 1.00 61.03 89 ALA A C 1
ATOM 672 O O . ALA A 1 89 ? 3.408 -8.835 -24.828 1.00 61.03 89 ALA A O 1
ATOM 673 N N . LYS A 1 90 ? 1.501 -10.023 -24.786 1.00 63.44 90 LYS A N 1
ATOM 674 C CA . LYS A 1 90 ? 1.057 -9.694 -26.143 1.00 63.44 90 LYS A CA 1
ATOM 675 C C . LYS A 1 90 ? -0.460 -9.570 -26.168 1.00 63.44 90 LYS A C 1
ATOM 677 O O . LYS A 1 90 ? -1.178 -10.520 -25.844 1.00 63.44 90 LYS A O 1
ATOM 682 N N . ALA A 1 91 ? -0.963 -8.401 -26.553 1.00 70.38 91 ALA A N 1
ATOM 683 C CA . ALA A 1 91 ? -2.395 -8.125 -26.560 1.00 70.38 91 ALA A CA 1
ATOM 684 C C . ALA A 1 91 ? -3.162 -9.169 -27.398 1.00 70.38 91 ALA A C 1
ATOM 686 O O . ALA A 1 91 ? -2.799 -9.456 -28.535 1.00 70.38 91 ALA A O 1
ATOM 687 N N . GLY A 1 92 ? -4.225 -9.745 -26.829 1.00 72.56 92 GLY A N 1
ATOM 688 C CA . GLY A 1 92 ? -5.090 -10.711 -27.525 1.00 72.56 92 GLY A CA 1
ATOM 689 C C . GLY A 1 92 ? -4.625 -12.161 -27.412 1.00 72.56 92 GLY A C 1
ATOM 690 O O . GLY A 1 92 ? -5.235 -13.055 -27.991 1.00 72.56 92 GLY A O 1
ATOM 691 N N . THR A 1 93 ? -3.557 -12.416 -26.656 1.00 79.00 93 THR A N 1
ATOM 692 C CA . THR A 1 93 ? -3.041 -13.773 -26.471 1.00 79.00 93 THR A CA 1
ATOM 693 C C . THR A 1 93 ? -3.931 -14.576 -25.526 1.00 79.00 93 THR A C 1
ATOM 695 O O . THR A 1 93 ? -4.429 -14.068 -24.517 1.00 79.00 93 THR A O 1
ATOM 698 N N . VAL A 1 94 ? -4.095 -15.858 -25.843 1.00 82.19 94 VAL A N 1
ATOM 699 C CA . VAL A 1 94 ? -4.714 -16.867 -24.983 1.00 82.19 94 VAL A CA 1
ATOM 700 C C . VAL A 1 94 ? -3.615 -17.826 -24.536 1.00 82.19 94 VAL A C 1
ATOM 702 O O . VAL A 1 94 ? -2.874 -18.325 -25.376 1.00 82.19 94 VAL A O 1
ATOM 705 N N . VAL A 1 95 ? -3.492 -18.064 -23.231 1.00 79.94 95 VAL A N 1
ATOM 706 C CA . VAL A 1 95 ? -2.512 -18.997 -22.651 1.00 79.94 95 VAL A CA 1
ATOM 707 C C . VAL A 1 95 ? -3.234 -19.982 -21.740 1.00 79.94 95 VAL A C 1
ATOM 709 O O . VAL A 1 95 ? -4.020 -19.582 -20.881 1.00 79.94 95 VAL A O 1
ATOM 712 N N . THR A 1 96 ? -2.948 -21.266 -21.903 1.00 83.56 96 THR A N 1
ATOM 713 C CA . THR A 1 96 ? -3.560 -22.384 -21.186 1.00 83.56 96 THR A CA 1
ATOM 714 C C . THR A 1 96 ? -2.537 -23.244 -20.450 1.00 83.56 96 THR A C 1
ATOM 716 O O . THR A 1 96 ? -1.332 -23.133 -20.652 1.00 83.56 96 THR A O 1
ATOM 719 N N . ASP A 1 97 ? -3.012 -24.125 -19.574 1.00 72.38 97 ASP A N 1
ATOM 720 C CA . ASP A 1 97 ? -2.183 -25.124 -18.891 1.00 72.38 97 ASP A CA 1
ATOM 721 C C . ASP A 1 97 ? -1.667 -26.250 -19.803 1.00 72.38 97 ASP A C 1
ATOM 723 O O . ASP A 1 97 ? -0.717 -26.944 -19.442 1.00 72.38 97 ASP A O 1
ATOM 727 N N . ALA A 1 98 ? -2.273 -26.420 -20.981 1.00 62.75 98 ALA A N 1
ATOM 728 C CA . ALA A 1 98 ? -1.799 -27.312 -22.033 1.00 62.75 98 ALA A CA 1
ATOM 729 C C . ALA A 1 98 ? -0.625 -26.714 -22.825 1.00 62.75 98 ALA A C 1
ATOM 731 O O . ALA A 1 98 ? 0.113 -27.459 -23.473 1.00 62.75 98 ALA A O 1
ATOM 732 N N . ASP A 1 99 ? -0.421 -25.395 -22.744 1.00 57.25 99 ASP A N 1
ATOM 733 C CA . ASP A 1 99 ? 0.730 -24.730 -23.342 1.00 57.25 99 ASP A CA 1
ATOM 734 C C . ASP A 1 99 ? 1.961 -25.055 -22.487 1.00 57.25 99 ASP A C 1
ATOM 736 O O . ASP A 1 99 ? 2.230 -24.445 -21.449 1.00 57.25 99 ASP A O 1
ATOM 740 N N . SER A 1 100 ? 2.672 -26.112 -22.891 1.00 37.75 100 SER A N 1
ATOM 741 C CA . SER A 1 100 ? 3.862 -26.621 -22.208 1.00 37.75 100 SER A CA 1
ATOM 742 C C . SER A 1 100 ? 4.851 -25.495 -21.903 1.00 37.75 100 SER A C 1
ATOM 744 O O . SER A 1 100 ? 5.088 -24.621 -22.735 1.00 37.75 100 SER A O 1
ATOM 746 N N . ILE A 1 101 ? 5.483 -25.567 -20.728 1.00 41.19 101 ILE A N 1
ATOM 747 C CA . ILE A 1 101 ? 6.528 -24.647 -20.236 1.00 41.19 101 ILE A CA 1
ATOM 748 C C . ILE A 1 101 ? 7.666 -24.440 -21.268 1.00 41.19 101 ILE A C 1
ATOM 750 O O . ILE A 1 101 ? 8.362 -23.428 -21.226 1.00 41.19 101 ILE A O 1
ATOM 754 N N . GLU A 1 102 ? 7.820 -25.357 -22.227 1.00 34.69 102 GLU A N 1
ATOM 755 C CA . GLU A 1 102 ? 8.796 -25.316 -23.323 1.00 34.69 102 GLU A CA 1
ATOM 756 C C . GLU A 1 102 ? 8.389 -24.424 -24.515 1.00 34.69 102 GLU A C 1
ATOM 758 O O . GLU A 1 102 ? 9.262 -23.945 -25.237 1.00 34.69 102 GLU A O 1
ATOM 763 N N . ALA A 1 103 ? 7.100 -24.115 -24.707 1.00 35.22 103 ALA A N 1
ATOM 764 C CA . ALA A 1 103 ? 6.620 -23.358 -25.871 1.00 35.22 103 ALA A CA 1
ATOM 765 C C . ALA A 1 103 ? 7.103 -21.890 -25.895 1.00 35.22 103 ALA A C 1
ATOM 767 O O . ALA A 1 103 ? 7.212 -21.290 -26.961 1.00 35.22 103 ALA A O 1
ATOM 768 N N . PHE A 1 104 ? 7.473 -21.326 -24.741 1.00 38.47 104 PHE A N 1
ATOM 769 C CA . PHE A 1 104 ? 7.963 -19.944 -24.621 1.00 38.47 104 PHE A CA 1
ATOM 770 C C . PHE A 1 104 ? 9.495 -19.799 -24.648 1.00 38.47 104 PHE A C 1
ATOM 772 O O . PHE A 1 104 ? 10.007 -18.700 -24.454 1.00 38.47 104 PHE A O 1
ATOM 779 N N . GLN A 1 105 ? 10.246 -20.867 -24.945 1.00 38.03 105 GLN A N 1
ATOM 780 C CA . GLN A 1 105 ? 11.645 -20.733 -25.390 1.00 38.03 105 GLN A CA 1
ATOM 781 C C . GLN A 1 105 ? 11.772 -20.516 -26.912 1.00 38.03 105 GLN A C 1
ATOM 783 O O . GLN A 1 105 ? 12.888 -20.459 -27.423 1.00 38.03 105 GLN A O 1
ATOM 788 N N . SER A 1 106 ? 10.654 -20.387 -27.640 1.00 39.53 106 SER A N 1
ATOM 789 C CA . SER A 1 106 ? 10.624 -20.453 -29.107 1.00 39.53 106 SER A CA 1
ATOM 790 C C . SER A 1 106 ? 10.264 -19.148 -29.840 1.00 39.53 106 SER A C 1
ATOM 792 O O . SER A 1 106 ? 10.067 -19.191 -31.055 1.00 39.53 106 SER A O 1
ATOM 794 N N . GLU A 1 107 ? 10.220 -17.986 -29.187 1.00 58.22 107 GLU A N 1
ATOM 795 C CA . GLU A 1 107 ? 10.222 -16.709 -29.917 1.00 58.22 107 GLU A CA 1
ATOM 796 C C . GLU A 1 107 ? 11.579 -16.029 -29.746 1.00 58.22 107 GLU A C 1
ATOM 798 O O . GLU A 1 107 ? 12.045 -15.759 -28.638 1.00 58.22 107 GLU A O 1
ATOM 803 N N . LYS A 1 108 ? 12.251 -15.832 -30.880 1.00 72.06 108 LYS A N 1
ATOM 804 C CA . LYS A 1 108 ? 13.528 -15.130 -30.963 1.00 72.06 108 LYS A CA 1
ATOM 805 C C . LYS A 1 108 ? 13.367 -13.729 -30.347 1.00 72.06 108 LYS A C 1
ATOM 807 O O . LYS A 1 108 ? 12.411 -13.048 -30.723 1.00 72.06 108 LYS A O 1
ATOM 812 N N . PRO A 1 109 ? 14.264 -13.270 -29.449 1.00 82.38 109 PRO A N 1
ATOM 813 C CA . PRO A 1 109 ? 14.130 -11.957 -28.822 1.00 82.38 109 PRO A CA 1
ATOM 814 C C . PRO A 1 109 ? 14.031 -10.849 -29.873 1.00 82.38 109 PRO A C 1
ATOM 816 O O . PRO A 1 109 ? 14.744 -10.884 -30.880 1.00 82.38 109 PRO A O 1
ATOM 819 N N . LEU A 1 110 ? 13.146 -9.879 -29.640 1.00 88.75 110 LEU A N 1
ATOM 820 C CA . LEU A 1 110 ? 12.907 -8.773 -30.560 1.00 88.75 110 LEU A CA 1
ATOM 821 C C . LEU A 1 110 ? 13.983 -7.696 -30.381 1.00 88.75 110 LEU A C 1
ATOM 823 O O . LEU A 1 110 ? 14.159 -7.161 -29.285 1.00 88.75 110 LEU A O 1
ATOM 827 N N . VAL A 1 111 ? 14.703 -7.381 -31.452 1.00 93.94 111 VAL A N 1
ATOM 828 C CA . VAL A 1 111 ? 15.775 -6.383 -31.479 1.00 93.94 111 VAL A CA 1
ATOM 829 C C . VAL A 1 111 ? 15.403 -5.295 -32.474 1.00 93.94 111 VAL A C 1
ATOM 831 O O . VAL A 1 111 ? 15.137 -5.581 -33.640 1.00 93.94 111 VAL A O 1
ATOM 834 N N . LEU A 1 112 ? 15.407 -4.045 -32.020 1.00 95.50 112 LEU A N 1
ATOM 835 C CA . LEU A 1 112 ? 15.258 -2.880 -32.887 1.00 95.50 112 LEU A CA 1
ATOM 836 C C . LEU A 1 112 ? 16.636 -2.418 -33.360 1.00 95.50 112 LEU A C 1
ATOM 838 O O . LEU A 1 112 ? 17.529 -2.233 -32.541 1.00 95.50 112 LEU A O 1
ATOM 842 N N . ILE A 1 113 ? 16.801 -2.209 -34.661 1.00 97.31 113 ILE A N 1
ATOM 843 C CA . ILE A 1 113 ? 17.999 -1.635 -35.275 1.00 97.31 113 ILE A CA 1
ATOM 844 C C . ILE A 1 113 ? 17.621 -0.278 -35.861 1.00 97.31 113 ILE A C 1
ATOM 846 O O . ILE A 1 113 ? 16.852 -0.210 -36.817 1.00 97.31 113 ILE A O 1
ATOM 850 N N . ALA A 1 114 ? 18.161 0.793 -35.290 1.00 96.25 114 ALA A N 1
ATOM 851 C CA . ALA A 1 114 ? 17.958 2.164 -35.735 1.00 96.25 114 ALA A CA 1
ATOM 852 C C . ALA A 1 114 ? 19.258 2.715 -36.334 1.00 96.25 114 ALA A C 1
ATOM 854 O O . ALA A 1 114 ? 20.222 2.942 -35.609 1.00 96.25 114 ALA A O 1
ATOM 855 N N . ASP A 1 115 ? 19.287 2.891 -37.654 1.00 94.75 115 ASP A N 1
ATOM 856 C CA . ASP A 1 115 ? 20.446 3.379 -38.416 1.00 94.75 115 ASP A CA 1
ATOM 857 C C . ASP A 1 115 ? 19.938 4.002 -39.721 1.00 94.75 115 ASP A C 1
ATOM 859 O O . ASP A 1 115 ? 19.031 3.453 -40.350 1.00 94.75 115 ASP A O 1
ATOM 863 N N . ASP A 1 116 ? 20.492 5.134 -40.146 1.00 93.69 116 ASP A N 1
ATOM 864 C CA . ASP A 1 116 ? 20.045 5.836 -41.352 1.00 93.69 116 ASP A CA 1
ATOM 865 C C . ASP A 1 116 ? 20.472 5.129 -42.650 1.00 93.69 116 ASP A C 1
ATOM 867 O O . ASP A 1 116 ? 19.773 5.177 -43.669 1.00 93.69 116 ASP A O 1
ATOM 871 N N . SER A 1 117 ? 21.563 4.367 -42.600 1.00 93.88 117 SER A N 1
ATOM 872 C CA . SER A 1 117 ? 22.096 3.597 -43.716 1.00 93.88 117 SER A CA 1
ATOM 873 C C . SER A 1 117 ? 21.424 2.230 -43.838 1.00 93.88 117 SER A C 1
ATOM 875 O O . SER A 1 117 ? 21.617 1.317 -43.030 1.00 93.88 117 SER A O 1
ATOM 877 N N . GLU A 1 118 ? 20.701 2.043 -44.944 1.00 94.44 118 GLU A N 1
ATOM 878 C CA . GLU A 1 118 ? 20.082 0.764 -45.322 1.00 94.44 118 GLU A CA 1
ATOM 879 C C . GLU A 1 118 ? 21.095 -0.388 -45.359 1.00 94.44 118 GLU A C 1
ATOM 881 O O . GLU A 1 118 ? 20.802 -1.497 -44.914 1.00 94.44 118 GLU A O 1
ATOM 886 N N . MET A 1 119 ? 22.321 -0.113 -45.816 1.00 93.56 119 MET A N 1
ATOM 887 C CA . MET A 1 119 ? 23.387 -1.111 -45.866 1.00 93.56 119 MET A CA 1
ATOM 888 C C . MET A 1 119 ? 23.757 -1.618 -44.466 1.00 93.56 119 MET A C 1
ATOM 890 O O . MET A 1 119 ? 23.962 -2.817 -44.288 1.00 93.56 119 MET A O 1
ATOM 894 N N . ASN A 1 120 ? 23.822 -0.738 -43.462 1.00 92.94 120 ASN A N 1
ATOM 895 C CA . ASN A 1 120 ? 24.152 -1.145 -42.095 1.00 92.94 120 ASN A CA 1
ATOM 896 C C . ASN A 1 120 ? 23.027 -1.945 -41.454 1.00 92.94 120 ASN A C 1
ATOM 898 O O . ASN A 1 120 ? 23.300 -2.975 -40.834 1.00 92.94 120 ASN A O 1
ATOM 902 N N . ARG A 1 121 ? 21.773 -1.507 -41.643 1.00 94.94 121 ARG A N 1
ATOM 903 C CA . ARG A 1 121 ? 20.602 -2.252 -41.168 1.00 94.94 121 ARG A CA 1
ATOM 904 C C . ARG A 1 121 ? 20.581 -3.656 -41.758 1.00 94.94 121 ARG A C 1
ATOM 906 O O . ARG A 1 121 ? 20.506 -4.617 -41.001 1.00 94.94 121 ARG A O 1
ATOM 913 N N . ALA A 1 122 ? 20.798 -3.787 -43.069 1.00 94.25 122 ALA A N 1
ATOM 914 C CA . ALA A 1 122 ? 20.876 -5.082 -43.740 1.00 94.25 122 ALA A CA 1
ATOM 915 C C . ALA A 1 122 ? 22.016 -5.966 -43.197 1.00 94.25 122 ALA A C 1
ATOM 917 O O . ALA A 1 122 ? 21.805 -7.153 -42.954 1.00 94.25 122 ALA A O 1
ATOM 918 N N . ILE A 1 123 ? 23.211 -5.405 -42.957 1.00 94.00 123 ILE A N 1
ATOM 919 C CA . ILE A 1 123 ? 24.349 -6.150 -42.390 1.00 94.00 123 ILE A CA 1
ATOM 920 C C . ILE A 1 123 ? 24.029 -6.655 -40.977 1.00 94.00 123 ILE A C 1
ATOM 922 O O . ILE A 1 123 ? 24.229 -7.834 -40.688 1.00 94.00 123 ILE A O 1
ATOM 926 N N . LEU A 1 124 ? 23.541 -5.788 -40.089 1.00 95.00 124 LEU A N 1
ATOM 927 C CA . LEU A 1 124 ? 23.243 -6.150 -38.700 1.00 95.00 124 LEU A CA 1
ATOM 928 C C . LEU A 1 124 ? 22.055 -7.115 -38.606 1.00 95.00 124 LEU A C 1
ATOM 930 O O . LEU A 1 124 ? 22.096 -8.065 -37.823 1.00 95.00 124 LEU A O 1
ATOM 934 N N . SER A 1 125 ? 21.038 -6.911 -39.443 1.00 94.94 125 SER A N 1
ATOM 935 C CA . SER A 1 125 ? 19.890 -7.806 -39.592 1.00 94.94 125 SER A CA 1
ATOM 936 C C . SER A 1 125 ? 20.352 -9.201 -40.023 1.00 94.94 125 SER A C 1
ATOM 938 O O . SER A 1 125 ? 20.061 -10.188 -39.345 1.00 94.94 125 SER A O 1
ATOM 940 N N . GLU A 1 126 ? 21.205 -9.298 -41.050 1.00 94.00 126 GLU A N 1
ATOM 941 C CA . GLU A 1 126 ? 21.801 -10.563 -41.498 1.00 94.00 126 GLU A CA 1
ATOM 942 C C . GLU A 1 126 ? 22.658 -11.224 -40.406 1.00 94.00 126 GLU A C 1
ATOM 944 O O . GLU A 1 126 ? 22.622 -12.443 -40.224 1.00 94.00 126 GLU A O 1
ATOM 949 N N . MET A 1 127 ? 23.399 -10.428 -39.629 1.00 93.62 127 MET A N 1
ATOM 950 C CA . MET A 1 127 ? 24.201 -10.933 -38.516 1.00 93.62 127 MET A CA 1
ATOM 951 C C . MET A 1 127 ? 23.354 -11.506 -37.376 1.00 93.62 127 MET A C 1
ATOM 953 O O . MET A 1 127 ? 23.864 -12.380 -36.677 1.00 93.62 127 MET A O 1
ATOM 957 N N . LEU A 1 128 ? 22.117 -11.046 -37.161 1.00 93.12 128 LEU A N 1
ATOM 958 C CA . LEU A 1 128 ? 21.323 -11.358 -35.962 1.00 93.12 128 LEU A CA 1
ATOM 959 C C . LEU A 1 128 ? 20.068 -12.208 -36.217 1.00 93.12 128 LEU A C 1
ATOM 961 O O . LEU A 1 128 ? 19.585 -12.841 -35.272 1.00 93.12 128 LEU A O 1
ATOM 965 N N . LYS A 1 129 ? 19.575 -12.285 -37.461 1.00 88.25 129 LYS A N 1
ATOM 966 C CA . LYS A 1 129 ? 18.310 -12.947 -37.842 1.00 88.25 129 LYS A CA 1
ATOM 967 C C . LYS A 1 129 ? 18.174 -14.408 -37.412 1.00 88.25 129 LYS A C 1
ATOM 969 O O . LYS A 1 129 ? 17.060 -14.905 -37.247 1.00 88.25 129 LYS A O 1
ATOM 974 N N . ASP A 1 130 ? 19.282 -15.132 -37.246 1.00 84.50 130 ASP A N 1
ATOM 975 C CA . ASP A 1 130 ? 19.249 -16.553 -36.873 1.00 84.50 130 ASP A CA 1
ATOM 976 C C . ASP A 1 130 ? 18.756 -16.758 -35.440 1.00 84.50 130 ASP A C 1
ATOM 978 O O . ASP A 1 130 ? 18.141 -17.781 -35.151 1.00 84.50 130 ASP A O 1
ATOM 982 N N . GLU A 1 131 ? 18.977 -15.775 -34.568 1.00 79.88 131 GLU A N 1
ATOM 983 C CA . GLU A 1 131 ? 18.713 -15.854 -33.127 1.00 79.88 131 GLU A CA 1
ATOM 984 C C . GLU A 1 131 ? 17.679 -14.816 -32.657 1.00 79.88 131 GLU A C 1
ATOM 986 O O . GLU A 1 131 ? 17.107 -14.993 -31.588 1.00 79.88 131 GLU A O 1
ATOM 991 N N . HIS A 1 132 ? 17.399 -13.776 -33.456 1.00 86.81 132 HIS A N 1
ATOM 992 C CA . HIS A 1 132 ? 16.578 -12.618 -33.074 1.00 86.81 132 HIS A CA 1
ATOM 993 C C . HIS A 1 132 ? 15.503 -12.299 -34.126 1.00 86.81 132 HIS A C 1
ATOM 995 O O . HIS A 1 132 ? 15.696 -12.548 -35.318 1.00 86.81 132 HIS A O 1
ATOM 1001 N N . CYS A 1 133 ? 14.381 -11.731 -33.681 1.00 88.69 133 CYS A N 1
ATOM 1002 C CA . CYS A 1 133 ? 13.419 -11.054 -34.551 1.00 88.69 133 CYS A CA 1
ATOM 1003 C C . CYS A 1 133 ? 13.866 -9.600 -34.707 1.00 88.69 133 CYS A C 1
ATOM 1005 O O . CYS A 1 133 ? 14.154 -8.950 -33.707 1.00 88.69 133 CYS A O 1
ATOM 1007 N N . ILE A 1 134 ? 13.942 -9.090 -35.936 1.00 92.06 134 ILE A N 1
ATOM 1008 C CA . ILE A 1 134 ? 14.517 -7.767 -36.204 1.00 92.06 134 ILE A CA 1
ATOM 1009 C C . ILE A 1 134 ? 13.421 -6.780 -36.600 1.00 92.06 134 ILE A C 1
ATOM 1011 O O . ILE A 1 134 ? 12.635 -7.052 -37.507 1.00 92.06 134 ILE A O 1
ATOM 1015 N N . LEU A 1 135 ? 13.398 -5.632 -35.927 1.00 92.25 135 LEU A N 1
ATOM 1016 C CA . LEU A 1 135 ? 12.715 -4.423 -36.377 1.00 92.25 135 LEU A CA 1
ATOM 1017 C C . LEU A 1 135 ? 13.758 -3.424 -36.865 1.00 92.25 135 LEU A C 1
ATOM 1019 O O . LEU A 1 135 ? 14.841 -3.328 -36.294 1.00 92.25 135 LEU A O 1
ATOM 1023 N N . GLU A 1 136 ? 13.425 -2.665 -37.901 1.00 95.56 136 GLU A N 1
ATOM 1024 C CA . GLU A 1 136 ? 14.331 -1.691 -38.504 1.00 95.56 136 GLU A CA 1
ATOM 1025 C C . GLU A 1 136 ? 13.703 -0.299 -38.495 1.00 95.56 136 GLU A C 1
ATOM 1027 O O . GLU A 1 136 ? 12.561 -0.125 -38.918 1.00 95.56 136 GLU A O 1
ATOM 1032 N N . ALA A 1 137 ? 14.469 0.692 -38.051 1.00 95.06 137 ALA A N 1
ATOM 1033 C CA . ALA A 1 137 ? 14.133 2.104 -38.125 1.00 95.06 137 ALA A CA 1
ATOM 1034 C C . ALA A 1 137 ? 15.223 2.844 -38.906 1.00 95.06 137 ALA A C 1
ATOM 1036 O O . ALA A 1 137 ? 16.413 2.657 -38.663 1.00 95.06 137 ALA A O 1
ATOM 1037 N N . ASP A 1 138 ? 14.815 3.696 -39.841 1.00 93.56 138 ASP A N 1
ATOM 1038 C CA . ASP A 1 138 ? 15.721 4.470 -40.697 1.00 93.56 138 ASP A CA 1
ATOM 1039 C C . ASP A 1 138 ? 16.063 5.859 -40.130 1.00 93.56 138 ASP A C 1
ATOM 1041 O O . ASP A 1 138 ? 16.835 6.605 -40.725 1.00 93.56 138 ASP A O 1
ATOM 1045 N N . ASN A 1 139 ? 15.475 6.239 -38.994 1.00 93.62 139 ASN A N 1
ATOM 1046 C CA . ASN A 1 139 ? 15.772 7.482 -38.292 1.00 93.62 139 ASN A CA 1
ATOM 1047 C C . ASN A 1 139 ? 15.319 7.415 -36.824 1.00 93.62 139 ASN A C 1
ATOM 1049 O O . ASN A 1 139 ? 14.507 6.568 -36.437 1.00 93.62 139 ASN A O 1
ATOM 1053 N N . GLY A 1 140 ? 15.797 8.359 -36.006 1.00 92.31 140 GLY A N 1
ATOM 1054 C CA . GLY A 1 140 ? 15.502 8.392 -34.573 1.00 92.31 140 GLY A CA 1
ATOM 1055 C C . GLY A 1 140 ? 14.023 8.595 -34.221 1.00 92.31 140 GLY A C 1
ATOM 1056 O O . GLY A 1 140 ? 13.571 8.104 -33.190 1.00 92.31 140 GLY A O 1
ATOM 1057 N N . ARG A 1 141 ? 13.231 9.254 -35.080 1.00 93.69 141 ARG A N 1
ATOM 1058 C CA . ARG A 1 141 ? 11.791 9.439 -34.835 1.00 93.69 141 ARG A CA 1
ATOM 1059 C C . ARG A 1 141 ? 11.025 8.130 -34.995 1.00 93.69 141 ARG A C 1
ATOM 1061 O O . ARG A 1 141 ? 10.234 7.786 -34.127 1.00 93.69 141 ARG A O 1
ATOM 1068 N N . VAL A 1 142 ? 11.305 7.385 -36.063 1.00 93.50 142 VAL A N 1
ATOM 1069 C CA . VAL A 1 142 ? 10.725 6.052 -36.282 1.00 93.50 142 VAL A CA 1
ATOM 1070 C C . VAL A 1 142 ? 11.158 5.094 -35.172 1.00 93.50 142 VAL A C 1
ATOM 1072 O O . VAL A 1 142 ? 10.345 4.299 -34.708 1.00 93.50 142 VAL A O 1
ATOM 1075 N N . ALA A 1 143 ? 12.403 5.201 -34.696 1.00 93.06 143 ALA A N 1
ATOM 1076 C CA . ALA A 1 143 ? 12.878 4.404 -33.569 1.00 93.06 143 ALA A CA 1
ATOM 1077 C C . ALA A 1 143 ? 12.060 4.667 -32.292 1.00 93.06 143 ALA A C 1
ATOM 1079 O O . ALA A 1 143 ? 11.610 3.715 -31.658 1.00 93.06 143 ALA A O 1
ATOM 1080 N N . LEU A 1 144 ? 11.805 5.935 -31.948 1.00 91.12 144 LEU A N 1
ATOM 1081 C CA . LEU A 1 144 ? 10.958 6.298 -30.805 1.00 91.12 144 LEU A CA 1
ATOM 1082 C C . LEU A 1 144 ? 9.512 5.811 -30.981 1.00 91.12 144 LEU A C 1
ATOM 1084 O O . LEU A 1 144 ? 8.972 5.202 -30.062 1.00 91.12 144 LEU A O 1
ATOM 1088 N N . ASP A 1 145 ? 8.918 5.980 -32.167 1.00 89.50 145 ASP A N 1
ATOM 1089 C CA . ASP A 1 145 ? 7.565 5.484 -32.462 1.00 89.50 145 ASP A CA 1
ATOM 1090 C C . ASP A 1 145 ? 7.473 3.947 -32.319 1.00 89.50 145 ASP A C 1
ATOM 1092 O O . ASP A 1 145 ? 6.455 3.407 -31.877 1.00 89.50 145 ASP A O 1
ATOM 1096 N N . MET A 1 146 ? 8.536 3.220 -32.683 1.00 85.25 146 MET A N 1
ATOM 1097 C CA . MET A 1 146 ? 8.621 1.767 -32.508 1.00 85.25 146 MET A CA 1
ATOM 1098 C C . MET A 1 146 ? 8.808 1.361 -31.049 1.00 85.25 146 MET A C 1
ATOM 1100 O O . MET A 1 146 ? 8.207 0.373 -30.632 1.00 85.25 146 MET A O 1
ATOM 1104 N N . VAL A 1 147 ? 9.591 2.108 -30.268 1.00 86.25 147 VAL A N 1
ATOM 1105 C CA . VAL A 1 147 ? 9.694 1.882 -28.820 1.00 86.25 147 VAL A CA 1
ATOM 1106 C C . VAL A 1 147 ? 8.349 2.141 -28.141 1.00 86.25 147 VAL A C 1
ATOM 1108 O O . VAL A 1 147 ? 7.935 1.344 -27.308 1.00 86.25 147 VAL A O 1
ATOM 1111 N N . ASP A 1 148 ? 7.614 3.174 -28.546 1.00 83.62 148 ASP A N 1
ATOM 1112 C CA . ASP A 1 148 ? 6.281 3.457 -28.002 1.00 83.62 148 ASP A CA 1
ATOM 1113 C C . ASP A 1 148 ? 5.263 2.364 -28.356 1.00 83.62 148 ASP A C 1
ATOM 1115 O O . ASP A 1 148 ? 4.369 2.058 -27.568 1.00 83.62 148 ASP A O 1
ATOM 1119 N N . ARG A 1 149 ? 5.398 1.743 -29.535 1.00 79.62 149 ARG A N 1
ATOM 1120 C CA . ARG A 1 149 ? 4.492 0.681 -29.991 1.00 79.62 149 ARG A CA 1
ATOM 1121 C C . ARG A 1 149 ? 4.837 -0.704 -29.444 1.00 79.62 149 ARG A C 1
ATOM 1123 O O . ARG A 1 149 ? 3.922 -1.475 -29.175 1.00 79.62 149 ARG A O 1
ATOM 1130 N N . TYR A 1 150 ? 6.123 -1.031 -29.337 1.00 78.31 150 TYR A N 1
ATOM 1131 C CA . TYR A 1 150 ? 6.615 -2.387 -29.055 1.00 78.31 150 TYR A CA 1
ATOM 1132 C C . TYR A 1 150 ? 7.481 -2.475 -27.790 1.00 78.31 150 TYR A C 1
ATOM 1134 O O . TYR A 1 150 ? 8.099 -3.508 -27.550 1.00 78.31 150 TYR A O 1
ATOM 1142 N N . GLY A 1 151 ? 7.561 -1.417 -26.979 1.00 73.44 151 GLY A N 1
ATOM 1143 C CA . GLY A 1 151 ? 8.511 -1.299 -25.866 1.00 73.44 151 GLY A CA 1
ATOM 1144 C C . GLY A 1 151 ? 8.512 -2.469 -24.882 1.00 73.44 151 GLY A C 1
ATOM 1145 O O . GLY A 1 151 ? 9.580 -2.901 -24.461 1.00 73.44 151 GLY A O 1
ATOM 1146 N N . ASP A 1 152 ? 7.342 -3.038 -24.578 1.00 71.00 152 ASP A N 1
ATOM 1147 C CA . ASP A 1 152 ? 7.212 -4.181 -23.661 1.00 71.00 152 ASP A CA 1
ATOM 1148 C C . ASP A 1 152 ? 7.762 -5.505 -24.233 1.00 71.00 152 ASP A C 1
ATOM 1150 O O . ASP A 1 152 ? 8.131 -6.409 -23.467 1.00 71.00 152 ASP A O 1
ATOM 1154 N N . GLU A 1 153 ? 7.817 -5.611 -25.565 1.00 77.19 153 GLU A N 1
ATOM 1155 C CA . GLU A 1 153 ? 8.282 -6.774 -26.333 1.00 77.19 153 GLU A CA 1
ATOM 1156 C C . GLU A 1 153 ? 9.764 -6.654 -26.730 1.00 77.19 153 GLU A C 1
ATOM 1158 O O . GLU A 1 153 ? 10.452 -7.664 -26.921 1.00 77.19 153 GLU A O 1
ATOM 1163 N N . LEU A 1 154 ? 10.279 -5.424 -26.839 1.00 84.06 154 LEU A N 1
ATOM 1164 C CA . LEU A 1 154 ? 11.667 -5.162 -27.201 1.00 84.06 154 LEU A CA 1
ATOM 1165 C C . LEU A 1 154 ? 12.632 -5.704 -26.141 1.00 84.06 154 LEU A C 1
ATOM 1167 O O . LEU A 1 154 ? 12.527 -5.439 -24.946 1.00 84.06 154 LEU A O 1
ATOM 1171 N N . SER A 1 155 ? 13.619 -6.463 -26.608 1.00 89.31 155 SER A N 1
ATOM 1172 C CA . SER A 1 155 ? 14.680 -7.034 -25.775 1.00 89.31 155 SER A CA 1
ATOM 1173 C C . SER A 1 155 ? 15.980 -6.234 -25.839 1.00 89.31 155 SER A C 1
ATOM 1175 O O . SER A 1 155 ? 16.819 -6.375 -24.951 1.00 89.31 155 SER A O 1
ATOM 1177 N N . LEU A 1 156 ? 16.174 -5.442 -26.898 1.00 93.75 156 LEU A N 1
ATOM 1178 C CA . LEU A 1 156 ? 17.359 -4.618 -27.130 1.00 93.75 156 LEU A CA 1
ATOM 1179 C C . LEU A 1 156 ? 17.078 -3.572 -28.215 1.00 93.75 156 LEU A C 1
ATOM 1181 O O . LEU A 1 156 ? 16.367 -3.860 -29.182 1.00 93.75 156 LEU A O 1
ATOM 1185 N N . VAL A 1 157 ? 17.727 -2.415 -28.113 1.00 95.19 157 VAL A N 1
ATOM 1186 C CA . VAL A 1 157 ? 17.854 -1.454 -29.216 1.00 95.19 157 VAL A CA 1
ATOM 1187 C C . VAL A 1 157 ? 19.323 -1.331 -29.616 1.00 95.19 157 VAL A C 1
ATOM 1189 O O . VAL A 1 157 ? 20.175 -1.057 -28.777 1.00 95.19 157 VAL A O 1
ATOM 1192 N N . LEU A 1 158 ? 19.625 -1.532 -30.896 1.00 96.31 158 LEU A N 1
ATOM 1193 C CA . LEU A 1 158 ? 20.870 -1.111 -31.527 1.00 96.31 158 LEU A CA 1
ATOM 1194 C C . LEU A 1 158 ? 20.639 0.262 -32.152 1.00 96.31 158 LEU A C 1
ATOM 1196 O O . LEU A 1 158 ? 19.767 0.397 -33.008 1.00 96.31 158 LEU A O 1
ATOM 1200 N N . LEU A 1 159 ? 21.387 1.269 -31.715 1.00 95.25 159 LEU A N 1
ATOM 1201 C CA . LEU A 1 159 ? 21.099 2.664 -32.035 1.00 95.25 159 LEU A CA 1
ATOM 1202 C C . LEU A 1 159 ? 22.328 3.366 -32.595 1.00 95.25 159 LEU A C 1
ATOM 1204 O O . LEU A 1 159 ? 23.320 3.541 -31.890 1.00 95.25 159 LEU A O 1
ATOM 1208 N N . ASP A 1 160 ? 22.259 3.797 -33.847 1.00 93.88 160 ASP A N 1
ATOM 1209 C CA . ASP A 1 160 ? 23.318 4.599 -34.439 1.00 93.88 160 ASP A CA 1
ATOM 1210 C C . ASP A 1 160 ? 23.386 6.000 -33.827 1.00 93.88 160 ASP A C 1
ATOM 1212 O O . ASP A 1 160 ? 22.367 6.637 -33.553 1.00 93.88 160 ASP A O 1
ATOM 1216 N N . ILE A 1 161 ? 24.609 6.483 -33.594 1.00 89.44 161 ILE A N 1
ATOM 1217 C CA . ILE A 1 161 ? 24.838 7.820 -33.041 1.00 89.44 161 ILE A CA 1
ATOM 1218 C C . ILE A 1 161 ? 24.413 8.910 -34.037 1.00 89.44 161 ILE A C 1
ATOM 1220 O O . ILE A 1 161 ? 23.816 9.912 -33.625 1.00 89.44 161 ILE A O 1
ATOM 1224 N N . VAL A 1 162 ? 24.711 8.736 -35.326 1.00 87.31 162 VAL A N 1
ATOM 1225 C CA . VAL A 1 162 ? 24.597 9.776 -36.351 1.00 87.31 162 VAL A CA 1
ATOM 1226 C C . VAL A 1 162 ? 23.420 9.465 -37.268 1.00 87.31 162 VAL A C 1
ATOM 1228 O O . VAL A 1 162 ? 23.557 8.827 -38.300 1.00 87.31 162 VAL A O 1
ATOM 1231 N N . MET A 1 163 ? 22.252 9.999 -36.920 1.00 89.56 163 MET A N 1
ATOM 1232 C CA . MET A 1 163 ? 21.047 9.895 -37.744 1.00 89.56 163 MET A CA 1
ATOM 1233 C C . MET A 1 163 ? 20.509 11.282 -38.120 1.00 89.56 163 MET A C 1
ATOM 1235 O O . MET A 1 163 ? 20.647 12.229 -37.337 1.00 89.56 163 MET A O 1
ATOM 1239 N N . PRO A 1 164 ? 19.867 11.434 -39.294 1.00 83.44 164 PRO A N 1
ATOM 1240 C CA . PRO A 1 164 ? 19.251 12.687 -39.699 1.00 83.44 164 PRO A CA 1
ATOM 1241 C C . PRO A 1 164 ? 18.029 13.009 -38.831 1.00 83.44 164 PRO A C 1
ATOM 1243 O O . PRO A 1 164 ? 17.214 12.147 -38.495 1.00 83.44 164 PRO A O 1
ATOM 1246 N N . GLY A 1 165 ? 17.864 14.293 -38.512 1.00 89.94 165 GLY A N 1
ATOM 1247 C CA . GLY A 1 165 ? 16.790 14.759 -37.641 1.00 89.94 165 GLY A CA 1
ATOM 1248 C C . GLY A 1 165 ? 17.132 14.530 -36.174 1.00 89.94 165 GLY A C 1
ATOM 1249 O O . GLY A 1 165 ? 17.855 15.336 -35.601 1.00 89.94 165 GLY A O 1
ATOM 1250 N N . ILE A 1 166 ? 16.591 13.464 -35.580 1.00 89.12 166 ILE A N 1
ATOM 1251 C CA . ILE A 1 166 ? 16.847 13.107 -34.178 1.00 89.12 166 ILE A CA 1
ATOM 1252 C C . ILE A 1 166 ? 18.068 12.188 -34.136 1.00 89.12 166 ILE A C 1
ATOM 1254 O O . ILE A 1 166 ? 18.019 11.074 -34.665 1.00 89.12 166 ILE A O 1
ATOM 1258 N N . SER A 1 167 ? 19.144 12.651 -33.500 1.00 91.12 167 SER A N 1
ATOM 1259 C CA . SER A 1 167 ? 20.373 11.870 -33.321 1.00 91.12 167 SER A CA 1
ATOM 1260 C C . SER A 1 167 ? 20.192 10.718 -32.327 1.00 91.12 167 SER A C 1
ATOM 1262 O O . SER A 1 167 ? 19.301 10.747 -31.474 1.00 91.12 167 SER A O 1
ATOM 1264 N N . GLY A 1 168 ? 21.077 9.717 -32.370 1.00 89.50 168 GLY A N 1
ATOM 1265 C CA . GLY A 1 168 ? 21.045 8.604 -31.416 1.00 89.50 168 GLY A CA 1
ATOM 1266 C C . GLY A 1 168 ? 21.187 9.052 -29.961 1.00 89.50 168 GLY A C 1
ATOM 1267 O O . GLY A 1 168 ? 20.531 8.509 -29.078 1.00 89.50 168 GLY A O 1
ATOM 1268 N N . PHE A 1 169 ? 21.975 10.099 -29.696 1.00 90.62 169 PHE A N 1
ATOM 1269 C CA . PHE A 1 169 ? 22.072 10.677 -28.352 1.00 90.62 169 PHE A CA 1
ATOM 1270 C C . PHE A 1 169 ? 20.764 11.318 -27.884 1.00 90.62 169 PHE A C 1
ATOM 1272 O O . PHE A 1 169 ? 20.440 11.236 -26.702 1.00 90.62 169 PHE A O 1
ATOM 1279 N N . GLU A 1 170 ? 20.013 11.955 -28.783 1.00 91.88 170 GLU A N 1
ATOM 1280 C CA . GLU A 1 170 ? 18.710 12.537 -28.450 1.00 91.88 170 GLU A CA 1
ATOM 1281 C C . GLU A 1 170 ? 17.656 11.459 -28.211 1.00 91.88 170 GLU A C 1
ATOM 1283 O O . GLU A 1 170 ? 16.883 11.583 -27.264 1.00 91.88 170 GLU A O 1
ATOM 1288 N N . VAL A 1 171 ? 17.664 10.381 -29.006 1.00 91.31 171 VAL A N 1
ATOM 1289 C CA . VAL A 1 171 ? 16.828 9.199 -28.752 1.00 91.31 171 VAL A CA 1
ATOM 1290 C C . VAL A 1 171 ? 17.164 8.617 -27.382 1.00 91.31 171 VAL A C 1
ATOM 1292 O O . VAL A 1 171 ? 16.270 8.470 -26.557 1.00 91.31 171 VAL A O 1
ATOM 1295 N N . LEU A 1 172 ? 18.443 8.359 -27.089 1.00 90.44 172 LEU A N 1
ATOM 1296 C CA . LEU A 1 172 ? 18.870 7.826 -25.793 1.00 90.44 172 LEU A CA 1
ATOM 1297 C C . LEU A 1 172 ? 18.476 8.752 -24.629 1.00 90.44 172 LEU A C 1
ATOM 1299 O O . LEU A 1 172 ? 17.964 8.281 -23.623 1.00 90.44 172 LEU A O 1
ATOM 1303 N N . ALA A 1 173 ? 18.632 10.070 -24.771 1.00 88.88 173 ALA A N 1
ATOM 1304 C CA . ALA A 1 173 ? 18.224 11.034 -23.747 1.00 88.88 173 ALA A CA 1
ATOM 1305 C C . ALA A 1 173 ? 16.696 11.127 -23.571 1.00 88.88 173 ALA A C 1
ATOM 1307 O O . ALA A 1 173 ? 16.211 11.443 -22.482 1.00 88.88 173 ALA A O 1
ATOM 1308 N N . ASP A 1 174 ? 15.914 10.904 -24.629 1.00 88.31 174 ASP A N 1
ATOM 1309 C CA . ASP A 1 174 ? 14.457 10.792 -24.536 1.00 88.31 174 ASP A CA 1
ATOM 1310 C C . ASP A 1 174 ? 14.048 9.518 -23.795 1.00 88.31 174 ASP A C 1
ATOM 1312 O O . ASP A 1 174 ? 13.251 9.577 -22.860 1.00 88.31 174 ASP A O 1
ATOM 1316 N N . LEU A 1 175 ? 14.682 8.400 -24.144 1.00 85.19 175 LEU A N 1
ATOM 1317 C CA . LEU A 1 175 ? 14.503 7.111 -23.494 1.00 85.19 175 LEU A CA 1
ATOM 1318 C C . LEU A 1 175 ? 14.856 7.188 -21.994 1.00 85.19 175 LEU A C 1
ATOM 1320 O O . LEU A 1 175 ? 14.035 6.842 -21.150 1.00 85.19 175 LEU A O 1
ATOM 1324 N N . SER A 1 176 ? 16.002 7.759 -21.628 1.00 78.88 176 SER A N 1
ATOM 1325 C CA . SER A 1 176 ? 16.434 7.868 -20.224 1.00 78.88 176 SER A CA 1
ATOM 1326 C C . SER A 1 176 ? 15.575 8.806 -19.365 1.00 78.88 176 SER A C 1
ATOM 1328 O O . SER A 1 176 ? 15.546 8.670 -18.145 1.00 78.88 176 SER A O 1
ATOM 1330 N N . ARG A 1 177 ? 14.850 9.761 -19.967 1.00 78.75 177 ARG A N 1
ATOM 1331 C CA . ARG A 1 177 ? 13.913 10.637 -19.233 1.00 78.75 177 ARG A CA 1
ATOM 1332 C C . ARG A 1 177 ? 12.578 9.964 -18.925 1.00 78.75 177 ARG A C 1
ATOM 1334 O O . ARG A 1 177 ? 11.848 10.437 -18.053 1.00 78.75 177 ARG A O 1
ATOM 1341 N N . ARG A 1 178 ? 12.234 8.886 -19.629 1.00 74.19 178 ARG A N 1
ATOM 1342 C CA . ARG A 1 178 ? 10.990 8.145 -19.417 1.00 74.19 178 ARG A CA 1
ATOM 1343 C C . ARG A 1 178 ? 11.224 7.116 -18.312 1.00 74.19 178 ARG A C 1
ATOM 1345 O O . ARG A 1 178 ? 12.037 6.211 -18.453 1.00 74.19 178 ARG A O 1
ATOM 1352 N N . SER A 1 179 ? 10.457 7.213 -17.226 1.00 51.00 179 SER A N 1
ATOM 1353 C CA . SER A 1 179 ? 10.571 6.384 -16.010 1.00 51.00 179 SER A CA 1
ATOM 1354 C C . SER A 1 179 ? 10.354 4.866 -16.206 1.00 51.00 179 SER A C 1
ATOM 1356 O O . SER A 1 179 ? 10.308 4.132 -15.227 1.00 51.00 179 SER A O 1
ATOM 1358 N N . GLY A 1 180 ? 10.183 4.389 -17.446 1.00 53.00 180 GLY A N 1
ATOM 1359 C CA . GLY A 1 180 ? 9.954 2.983 -17.802 1.00 53.00 180 GLY A CA 1
ATOM 1360 C C . GLY A 1 180 ? 11.164 2.247 -18.396 1.00 53.00 180 GLY A C 1
ATOM 1361 O O . GLY A 1 180 ? 11.034 1.070 -18.724 1.00 53.00 180 GLY A O 1
ATOM 1362 N N . ILE A 1 181 ? 12.324 2.903 -18.556 1.00 52.47 181 ILE A N 1
ATOM 1363 C CA . ILE A 1 181 ? 13.448 2.381 -19.367 1.00 52.47 181 ILE A CA 1
ATOM 1364 C C . ILE A 1 181 ? 14.596 1.754 -18.561 1.00 52.47 181 ILE A C 1
ATOM 1366 O O . ILE A 1 181 ? 15.523 1.204 -19.147 1.00 52.47 181 ILE A O 1
ATOM 1370 N N . ASP A 1 182 ? 14.459 1.604 -17.242 1.00 57.03 182 ASP A N 1
ATOM 1371 C CA . ASP A 1 182 ? 15.402 0.791 -16.448 1.00 57.03 182 ASP A CA 1
ATOM 1372 C C . ASP A 1 182 ? 15.539 -0.667 -16.953 1.00 57.03 182 ASP A C 1
ATOM 1374 O O . ASP A 1 182 ? 16.486 -1.369 -16.596 1.00 57.03 182 ASP A O 1
ATOM 1378 N N . ASN A 1 183 ? 14.619 -1.129 -17.812 1.00 68.75 183 ASN A N 1
ATOM 1379 C CA . ASN A 1 183 ? 14.568 -2.497 -18.321 1.00 68.75 183 ASN A CA 1
ATOM 1380 C C . ASN A 1 183 ? 14.858 -2.678 -19.825 1.00 68.75 183 ASN A C 1
ATOM 1382 O O . ASN A 1 183 ? 14.972 -3.836 -20.235 1.00 68.75 183 ASN A O 1
ATOM 1386 N N . LEU A 1 184 ? 14.975 -1.617 -20.642 1.00 87.38 184 LEU A N 1
ATOM 1387 C CA . LEU A 1 184 ? 15.255 -1.756 -22.083 1.00 87.38 184 LEU A CA 1
ATOM 1388 C C . LEU A 1 184 ? 16.717 -1.396 -22.385 1.00 87.38 184 LEU A C 1
ATOM 1390 O O . LEU A 1 184 ? 17.062 -0.215 -22.385 1.00 87.38 184 LEU A O 1
ATOM 1394 N N . PRO A 1 185 ? 17.586 -2.380 -22.671 1.00 91.50 185 PRO A N 1
ATOM 1395 C CA . PRO A 1 185 ? 18.974 -2.079 -22.972 1.00 91.50 185 PRO A CA 1
ATOM 1396 C C . PRO A 1 185 ? 19.157 -1.443 -24.351 1.00 91.50 185 PRO A C 1
ATOM 1398 O O . PRO A 1 185 ? 18.617 -1.924 -25.352 1.00 91.50 185 PRO A O 1
ATOM 1401 N N . VAL A 1 186 ? 20.008 -0.418 -24.410 1.00 93.56 186 VAL A N 1
ATOM 1402 C CA . VAL A 1 186 ? 20.398 0.268 -25.650 1.00 93.56 186 VAL A CA 1
ATOM 1403 C C . VAL A 1 186 ? 21.895 0.084 -25.873 1.00 93.56 186 VAL A C 1
ATOM 1405 O O . VAL A 1 186 ? 22.703 0.428 -25.012 1.00 93.56 186 VAL A O 1
ATOM 1408 N N . ILE A 1 187 ? 22.273 -0.461 -27.027 1.00 94.62 187 ILE A N 1
ATOM 1409 C CA . ILE A 1 187 ? 23.662 -0.537 -27.478 1.00 94.62 187 ILE A CA 1
ATOM 1410 C C . ILE A 1 187 ? 23.864 0.499 -28.572 1.00 94.62 187 ILE A C 1
ATOM 1412 O O . ILE A 1 187 ? 23.231 0.435 -29.627 1.00 94.62 187 ILE A O 1
ATOM 1416 N N . MET A 1 188 ? 24.774 1.433 -28.330 1.00 93.44 188 MET A N 1
ATOM 1417 C CA . MET A 1 188 ? 25.087 2.479 -29.297 1.00 93.44 188 MET A CA 1
ATOM 1418 C C . MET A 1 188 ? 26.003 1.929 -30.401 1.00 93.44 188 MET A C 1
ATOM 1420 O O . MET A 1 188 ? 26.877 1.105 -30.136 1.00 93.44 188 MET A O 1
ATOM 1424 N N . ILE A 1 189 ? 25.828 2.387 -31.636 1.00 91.56 189 ILE A N 1
ATOM 1425 C CA . ILE A 1 189 ? 26.704 2.094 -32.774 1.00 91.56 189 ILE A CA 1
ATOM 1426 C C . ILE A 1 189 ? 27.419 3.381 -33.166 1.00 91.56 189 ILE A C 1
ATOM 1428 O O . ILE A 1 189 ? 26.769 4.410 -33.331 1.00 91.56 189 ILE A O 1
ATOM 1432 N N . SER A 1 190 ? 28.740 3.346 -33.359 1.00 82.00 190 SER A N 1
ATOM 1433 C CA . SER A 1 190 ? 29.426 4.471 -34.003 1.00 82.00 190 SER A CA 1
ATOM 1434 C C . SER A 1 190 ? 30.563 4.077 -34.929 1.00 82.00 190 SER A C 1
ATOM 1436 O O . SER A 1 190 ? 31.085 2.958 -34.943 1.00 82.00 190 SER A O 1
ATOM 1438 N N . SER A 1 191 ? 30.866 5.046 -35.783 1.00 75.31 191 SER A N 1
ATOM 1439 C CA . SER A 1 191 ? 31.941 5.062 -36.760 1.00 75.31 191 SER A CA 1
ATOM 1440 C C . SER A 1 191 ? 33.229 5.723 -36.255 1.00 75.31 191 SER A C 1
ATOM 1442 O O . SER A 1 191 ? 34.217 5.687 -36.982 1.00 75.31 191 SER A O 1
ATOM 1444 N N . GLU A 1 192 ? 33.231 6.342 -35.069 1.00 62.69 192 GLU A N 1
ATOM 1445 C CA . GLU A 1 192 ? 34.375 7.075 -34.511 1.00 62.69 192 GLU A CA 1
ATOM 1446 C C . GLU A 1 192 ? 34.908 6.421 -33.226 1.00 62.69 192 GLU A C 1
ATOM 1448 O O . GLU A 1 192 ? 34.168 6.206 -32.268 1.00 62.69 192 GLU A O 1
ATOM 1453 N N . ASP A 1 193 ? 36.222 6.182 -33.179 1.00 59.72 193 ASP A N 1
ATOM 1454 C CA . ASP A 1 193 ? 36.974 5.789 -31.975 1.00 59.72 193 ASP A CA 1
ATOM 1455 C C . ASP A 1 193 ? 37.284 7.009 -31.076 1.00 59.72 193 ASP A C 1
ATOM 1457 O O . ASP A 1 193 ? 38.393 7.141 -30.557 1.00 59.72 193 ASP A O 1
ATOM 1461 N N . SER A 1 194 ? 36.358 7.968 -30.935 1.00 66.88 194 SER A N 1
ATOM 1462 C CA . SER A 1 194 ? 36.562 9.066 -29.982 1.00 66.88 194 SER A CA 1
ATOM 1463 C C . SER A 1 194 ? 36.109 8.622 -28.591 1.00 66.88 194 SER A C 1
ATOM 1465 O O . SER A 1 194 ? 34.929 8.350 -28.356 1.00 66.88 194 SER A O 1
ATOM 1467 N N . ASP A 1 195 ? 37.057 8.548 -27.654 1.00 70.75 195 ASP A N 1
ATOM 1468 C CA . ASP A 1 195 ? 36.788 8.194 -26.252 1.00 70.75 195 ASP A CA 1
ATOM 1469 C C . ASP A 1 195 ? 35.671 9.075 -25.644 1.00 70.75 195 ASP A C 1
ATOM 1471 O O . ASP A 1 195 ? 34.868 8.601 -24.838 1.00 70.75 195 ASP A O 1
ATOM 1475 N N . ASP A 1 196 ? 35.551 10.327 -26.105 1.00 80.19 196 ASP A N 1
ATOM 1476 C CA . ASP A 1 196 ? 34.532 11.294 -25.680 1.00 80.19 196 ASP A CA 1
ATOM 1477 C C . ASP A 1 196 ? 33.097 10.883 -26.060 1.00 80.19 196 ASP A C 1
ATOM 1479 O O . ASP A 1 196 ? 32.169 11.055 -25.264 1.00 80.19 196 ASP A O 1
ATOM 1483 N N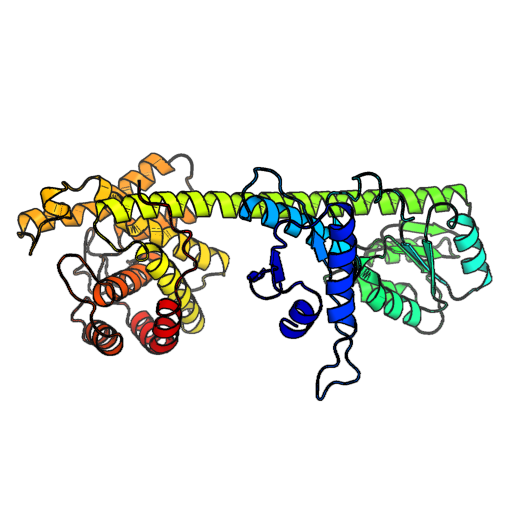 . ALA A 1 197 ? 32.878 10.318 -27.254 1.00 77.50 197 ALA A N 1
ATOM 1484 C CA . ALA A 1 197 ? 31.546 9.876 -27.676 1.00 77.50 197 ALA A CA 1
ATOM 1485 C C . ALA A 1 197 ? 31.088 8.636 -26.894 1.00 77.50 197 ALA A C 1
ATOM 1487 O O . ALA A 1 197 ? 29.915 8.528 -26.526 1.00 77.50 197 ALA A O 1
ATOM 1488 N N . VAL A 1 198 ? 32.023 7.729 -26.597 1.00 80.44 198 VAL A N 1
ATOM 1489 C CA . VAL A 1 198 ? 31.770 6.526 -25.796 1.00 80.44 198 VAL A CA 1
ATOM 1490 C C . VAL A 1 198 ? 31.430 6.898 -24.353 1.00 80.44 198 VAL A C 1
ATOM 1492 O O . VAL A 1 198 ? 30.436 6.411 -23.815 1.00 80.44 198 VAL A O 1
ATOM 1495 N N . LEU A 1 199 ? 32.207 7.798 -23.739 1.00 83.00 199 LEU A N 1
ATOM 1496 C CA . LEU A 1 199 ? 31.931 8.318 -22.395 1.00 83.00 199 LEU A CA 1
ATOM 1497 C C . LEU A 1 199 ? 30.540 8.952 -22.319 1.00 83.00 199 LEU A C 1
ATOM 1499 O O . LEU A 1 199 ? 29.738 8.579 -21.463 1.00 83.00 199 LEU A O 1
ATOM 1503 N N . ARG A 1 200 ? 30.215 9.826 -23.275 1.00 83.69 200 ARG A N 1
ATOM 1504 C CA . ARG A 1 200 ? 28.904 10.479 -23.348 1.00 83.69 200 ARG A CA 1
ATOM 1505 C C . ARG A 1 200 ? 27.749 9.480 -23.491 1.00 83.69 200 ARG A C 1
ATOM 1507 O O . ARG A 1 200 ? 26.683 9.698 -22.922 1.00 83.69 200 ARG A O 1
ATOM 1514 N N . ALA A 1 201 ? 27.932 8.395 -24.245 1.00 84.38 201 ALA A N 1
ATOM 1515 C CA . ALA A 1 201 ? 26.913 7.354 -24.389 1.00 84.38 201 ALA A CA 1
ATOM 1516 C C . ALA A 1 201 ? 26.614 6.663 -23.052 1.00 84.38 201 ALA A C 1
ATOM 1518 O O . ALA A 1 201 ? 25.446 6.493 -22.700 1.00 84.38 201 ALA A O 1
ATOM 1519 N N . TYR A 1 202 ? 27.650 6.322 -22.281 1.00 86.00 202 TYR A N 1
ATOM 1520 C CA . TYR A 1 202 ? 27.471 5.739 -20.951 1.00 86.00 202 TYR A CA 1
ATOM 1521 C C . TYR A 1 202 ? 26.832 6.720 -19.962 1.00 86.00 202 TYR A C 1
ATOM 1523 O O . TYR A 1 202 ? 25.937 6.324 -19.220 1.00 86.00 202 TYR A O 1
ATOM 1531 N N . GLU A 1 203 ? 27.222 7.999 -19.984 1.00 85.38 203 GLU A N 1
ATOM 1532 C CA . GLU A 1 203 ? 26.617 9.041 -19.136 1.00 85.38 203 GLU A CA 1
ATOM 1533 C C . GLU A 1 203 ? 25.115 9.224 -19.400 1.00 85.38 203 GLU A C 1
ATOM 1535 O O . GLU A 1 203 ? 24.358 9.550 -18.488 1.00 85.38 203 GLU A O 1
ATOM 1540 N N . LEU A 1 204 ? 24.673 8.983 -20.637 1.00 85.31 204 LEU A N 1
ATOM 1541 C CA . LEU A 1 204 ? 23.266 9.045 -21.032 1.00 85.31 204 LEU A CA 1
ATOM 1542 C C . LEU A 1 204 ? 22.500 7.731 -20.802 1.00 85.31 204 LEU A C 1
ATOM 1544 O O . LEU A 1 204 ? 21.296 7.699 -21.052 1.00 85.31 204 LEU A O 1
ATOM 1548 N N . GLY A 1 205 ? 23.157 6.677 -20.305 1.00 86.00 205 GLY A N 1
ATOM 1549 C CA . GLY A 1 205 ? 22.518 5.412 -19.929 1.00 86.00 205 GLY A CA 1
ATOM 1550 C C . GLY A 1 205 ? 22.606 4.287 -20.966 1.00 86.00 205 GLY A C 1
ATOM 1551 O O . GLY A 1 205 ? 21.845 3.326 -20.872 1.00 86.00 205 GLY A O 1
ATOM 1552 N N . ALA A 1 206 ? 23.512 4.365 -21.949 1.00 89.75 206 ALA A N 1
ATOM 1553 C CA . ALA A 1 206 ? 23.752 3.245 -22.861 1.00 89.75 206 ALA A CA 1
ATOM 1554 C C . ALA A 1 206 ? 24.276 2.012 -22.102 1.00 89.75 206 ALA A C 1
ATOM 1556 O O . ALA A 1 206 ? 25.156 2.113 -21.246 1.00 89.75 206 ALA A O 1
ATOM 1557 N N . SER A 1 207 ? 23.766 0.831 -22.450 1.00 90.94 207 SER A N 1
ATOM 1558 C CA . SER A 1 207 ? 24.167 -0.440 -21.837 1.00 90.94 207 SER A CA 1
ATOM 1559 C C . SER A 1 207 ? 25.510 -0.942 -22.358 1.00 90.94 207 SER A C 1
ATOM 1561 O O . SER A 1 207 ? 26.252 -1.594 -21.626 1.00 90.94 207 SER A O 1
ATOM 1563 N N . ASP A 1 208 ? 25.793 -0.704 -23.638 1.00 91.38 208 ASP A N 1
ATOM 1564 C CA . ASP A 1 208 ? 27.054 -1.063 -24.282 1.00 91.38 208 ASP A CA 1
ATOM 1565 C C . ASP A 1 208 ? 27.229 -0.260 -25.583 1.00 91.38 208 ASP A C 1
ATOM 1567 O O . ASP A 1 208 ? 26.375 0.539 -25.976 1.00 91.38 208 ASP A O 1
ATOM 1571 N N . TYR A 1 209 ? 28.333 -0.502 -26.280 1.00 90.06 209 TYR A N 1
ATOM 1572 C CA . TYR A 1 209 ? 28.688 0.173 -27.513 1.00 90.06 209 TYR A CA 1
ATOM 1573 C C . TYR A 1 209 ? 29.364 -0.765 -28.534 1.00 90.06 209 TYR A C 1
ATOM 1575 O O . TYR A 1 209 ? 30.161 -1.635 -28.173 1.00 90.06 209 TYR A O 1
ATOM 1583 N N . ILE A 1 210 ? 29.064 -0.593 -29.825 1.00 90.88 210 ILE A N 1
ATOM 1584 C CA . ILE A 1 210 ? 29.623 -1.362 -30.946 1.00 90.88 210 ILE A CA 1
ATOM 1585 C C . ILE A 1 210 ? 30.304 -0.420 -31.945 1.00 90.88 210 ILE A C 1
ATOM 1587 O O . ILE A 1 210 ? 29.674 0.450 -32.543 1.00 90.88 210 ILE A O 1
ATOM 1591 N N . ASN A 1 211 ? 31.590 -0.677 -32.185 1.00 88.56 211 ASN A N 1
ATOM 1592 C CA . ASN A 1 211 ? 32.384 -0.003 -33.208 1.00 88.56 211 ASN A CA 1
ATOM 1593 C C . ASN A 1 211 ? 32.178 -0.601 -34.602 1.00 88.56 211 ASN A C 1
ATOM 1595 O O . ASN A 1 211 ? 32.032 -1.818 -34.760 1.00 88.56 211 ASN A O 1
ATOM 1599 N N . ARG A 1 212 ? 32.271 0.258 -35.621 1.00 86.56 212 ARG A N 1
ATOM 1600 C CA . ARG A 1 212 ? 32.460 -0.139 -37.023 1.00 86.56 212 ARG A CA 1
ATOM 1601 C C . ARG A 1 212 ? 33.958 -0.304 -37.335 1.00 86.56 212 ARG A C 1
ATOM 1603 O O . ARG A 1 212 ? 34.759 0.470 -36.821 1.00 86.56 212 ARG A O 1
ATOM 1610 N N . PRO A 1 213 ? 34.357 -1.248 -38.210 1.00 88.94 213 PRO A N 1
ATOM 1611 C CA . PRO A 1 213 ? 33.522 -2.200 -38.946 1.00 88.94 213 PRO A CA 1
ATOM 1612 C C . PRO A 1 213 ? 32.977 -3.332 -38.058 1.00 88.94 213 PRO A C 1
ATOM 1614 O O . PRO A 1 213 ? 33.621 -3.761 -37.104 1.00 88.94 213 PRO A O 1
ATOM 1617 N N . PHE A 1 214 ? 31.792 -3.846 -38.398 1.00 91.44 214 PHE A N 1
ATOM 1618 C CA . PHE A 1 214 ? 31.109 -4.874 -37.609 1.00 91.44 214 PHE A CA 1
ATOM 1619 C C . PHE A 1 214 ? 31.783 -6.255 -37.726 1.00 91.44 214 PHE A C 1
ATOM 1621 O O . PHE A 1 214 ? 31.788 -6.863 -38.797 1.00 91.44 214 PHE A O 1
ATOM 1628 N N . ASP A 1 215 ? 32.281 -6.806 -36.612 1.00 91.94 215 ASP A N 1
ATOM 1629 C CA . ASP A 1 215 ? 32.607 -8.238 -36.503 1.00 91.94 215 ASP A CA 1
ATOM 1630 C C . ASP A 1 215 ? 31.369 -8.998 -36.001 1.00 91.94 215 ASP A C 1
ATOM 1632 O O . ASP A 1 215 ? 30.908 -8.794 -34.875 1.00 91.94 215 ASP A O 1
ATOM 1636 N N . SER A 1 216 ? 30.847 -9.910 -36.828 1.00 91.75 216 SER A N 1
ATOM 1637 C CA . SER A 1 216 ? 29.641 -10.695 -36.527 1.00 91.75 216 SER A CA 1
ATOM 1638 C C . SER A 1 216 ? 29.713 -11.436 -35.184 1.00 91.75 216 SER A C 1
ATOM 1640 O O . SER A 1 216 ? 28.721 -11.487 -34.456 1.00 91.75 216 SER A O 1
ATOM 1642 N N . ARG A 1 217 ? 30.885 -11.963 -34.798 1.00 90.50 217 ARG A N 1
ATOM 1643 C CA . ARG A 1 217 ? 31.057 -12.674 -33.519 1.00 90.50 217 ARG A CA 1
ATOM 1644 C C . ARG A 1 217 ? 30.967 -11.710 -32.345 1.00 90.50 217 ARG A C 1
ATOM 1646 O O . ARG A 1 217 ? 30.376 -12.059 -31.324 1.00 90.50 217 ARG A O 1
ATOM 1653 N N . VAL A 1 218 ? 31.538 -10.512 -32.484 1.00 91.88 218 VAL A N 1
ATOM 1654 C CA . VAL A 1 218 ? 31.487 -9.471 -31.447 1.00 91.88 218 VAL A CA 1
ATOM 1655 C C . VAL A 1 218 ? 30.059 -8.961 -31.281 1.00 91.88 218 VAL A C 1
ATOM 1657 O O . VAL A 1 218 ? 29.563 -8.949 -30.155 1.00 91.88 218 VAL A O 1
ATOM 1660 N N . VAL A 1 219 ? 29.381 -8.618 -32.382 1.00 94.19 219 VAL A N 1
ATOM 1661 C CA . VAL A 1 219 ? 27.990 -8.132 -32.369 1.00 94.19 219 VAL A CA 1
ATOM 1662 C C . VAL A 1 219 ? 27.067 -9.167 -31.726 1.00 94.19 219 VAL A C 1
ATOM 1664 O O . VAL A 1 219 ? 26.419 -8.860 -30.727 1.00 94.19 219 VAL A O 1
ATOM 1667 N N . ARG A 1 220 ? 27.077 -10.422 -32.208 1.00 92.38 220 ARG A N 1
ATOM 1668 C CA . ARG A 1 220 ? 26.257 -11.506 -31.633 1.00 92.38 220 ARG A CA 1
ATOM 1669 C C . ARG A 1 220 ? 26.519 -11.691 -30.143 1.00 92.38 220 ARG A C 1
ATOM 1671 O O . ARG A 1 220 ? 25.583 -11.839 -29.359 1.00 92.38 220 ARG A O 1
ATOM 1678 N N . ARG A 1 221 ? 27.791 -11.672 -29.726 1.00 91.50 221 ARG A N 1
ATOM 1679 C CA . ARG A 1 221 ? 28.151 -11.896 -28.323 1.00 91.50 221 ARG A CA 1
ATOM 1680 C C . ARG A 1 221 ? 27.713 -10.747 -27.418 1.00 91.50 221 ARG A C 1
ATOM 1682 O O . ARG A 1 221 ? 27.232 -11.033 -26.323 1.00 91.50 221 ARG A O 1
ATOM 1689 N N . ARG A 1 222 ? 27.865 -9.491 -27.854 1.00 93.75 222 ARG A N 1
ATOM 1690 C CA . ARG A 1 222 ? 27.416 -8.307 -27.101 1.00 93.75 222 ARG A CA 1
ATOM 1691 C C . ARG A 1 222 ? 25.896 -8.288 -26.974 1.00 93.75 222 ARG A C 1
ATOM 1693 O O . ARG A 1 222 ? 25.401 -8.299 -25.855 1.00 93.75 222 ARG A O 1
ATOM 1700 N N . VAL A 1 223 ? 25.175 -8.420 -28.090 1.00 94.00 223 VAL A N 1
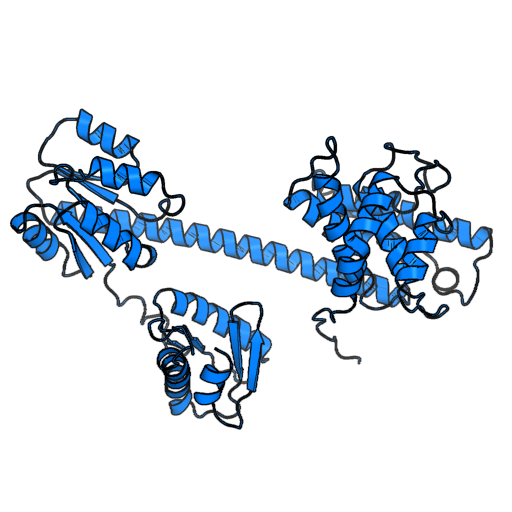ATOM 1701 C CA . VAL A 1 223 ? 23.702 -8.504 -28.127 1.00 94.00 223 VAL A CA 1
ATOM 1702 C C . VAL A 1 223 ? 23.187 -9.597 -27.183 1.00 94.00 223 VAL A C 1
ATOM 1704 O O . VAL A 1 223 ? 22.412 -9.318 -26.271 1.00 94.00 223 VAL A O 1
ATOM 1707 N N . SER A 1 224 ? 23.691 -10.828 -27.322 1.00 89.12 224 SER A N 1
ATOM 1708 C CA . SER A 1 224 ? 23.266 -11.967 -26.497 1.00 89.12 224 SER A CA 1
ATOM 1709 C C . SER A 1 224 ? 23.570 -11.771 -25.005 1.00 89.12 224 SER A C 1
ATOM 1711 O O . SER A 1 224 ? 22.735 -12.069 -24.146 1.00 89.12 224 SER A O 1
ATOM 1713 N N . ASN A 1 225 ? 24.758 -11.255 -24.662 1.00 89.00 225 ASN A N 1
ATOM 1714 C CA . ASN A 1 225 ? 25.129 -11.009 -23.268 1.00 89.00 225 ASN A CA 1
ATOM 1715 C C . ASN A 1 225 ? 24.252 -9.930 -22.625 1.00 89.00 225 ASN A C 1
ATOM 1717 O O . ASN A 1 225 ? 23.811 -10.131 -21.491 1.00 89.00 225 ASN A O 1
ATOM 1721 N N . THR A 1 226 ? 23.990 -8.835 -23.340 1.00 91.75 226 THR A N 1
ATOM 1722 C CA . THR A 1 226 ? 23.179 -7.716 -22.854 1.00 91.75 226 THR A CA 1
ATOM 1723 C C . THR A 1 226 ? 21.724 -8.135 -22.664 1.00 91.75 226 THR A C 1
ATOM 1725 O O . THR A 1 226 ? 21.190 -7.965 -21.569 1.00 91.75 226 THR A O 1
ATOM 1728 N N . ILE A 1 227 ? 21.117 -8.807 -23.652 1.00 88.38 227 ILE A N 1
ATOM 1729 C CA . ILE A 1 227 ? 19.755 -9.356 -23.525 1.00 88.38 227 ILE A CA 1
ATOM 1730 C C . ILE A 1 227 ? 19.667 -10.294 -22.315 1.00 88.38 227 ILE A C 1
ATOM 1732 O O . ILE A 1 227 ? 18.765 -10.175 -21.485 1.00 88.38 227 ILE A O 1
ATOM 1736 N N . ARG A 1 228 ? 20.632 -11.212 -22.154 1.00 85.44 228 ARG A N 1
ATOM 1737 C CA . ARG A 1 228 ? 20.642 -12.152 -21.022 1.00 85.44 228 ARG A CA 1
ATOM 1738 C C . ARG A 1 228 ? 20.785 -11.445 -19.672 1.00 85.44 228 ARG A C 1
ATOM 1740 O O . ARG A 1 228 ? 20.215 -11.920 -18.690 1.00 85.44 228 ARG A O 1
ATOM 1747 N N . LEU A 1 229 ? 21.574 -10.374 -19.595 1.00 86.19 229 LEU A N 1
ATOM 1748 C CA . LEU A 1 229 ? 21.757 -9.594 -18.370 1.00 86.19 229 LEU A C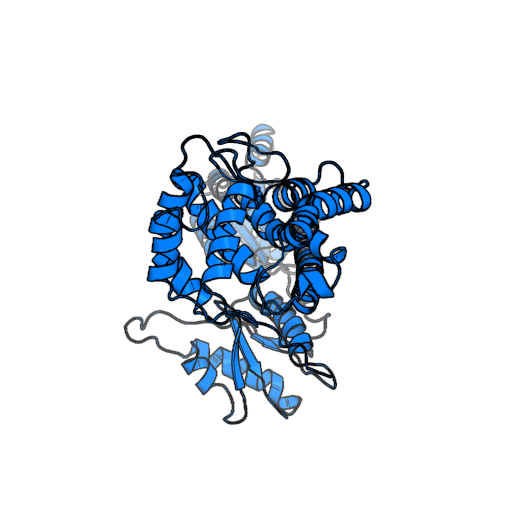A 1
ATOM 1749 C C . LEU A 1 229 ? 20.437 -8.940 -17.946 1.00 86.19 229 LEU A C 1
ATOM 1751 O O . LEU A 1 229 ? 19.977 -9.174 -16.829 1.00 86.19 229 LEU A O 1
ATOM 1755 N N . TYR A 1 230 ? 19.789 -8.222 -18.861 1.00 85.31 230 TYR A N 1
ATOM 1756 C CA . TYR A 1 230 ? 18.538 -7.515 -18.581 1.00 85.31 230 TYR A CA 1
ATOM 1757 C C . TYR A 1 230 ? 17.366 -8.474 -18.342 1.00 85.31 230 TYR A C 1
ATOM 1759 O O . TYR A 1 230 ? 16.568 -8.260 -17.430 1.00 85.31 230 TYR A O 1
ATOM 1767 N N . ALA A 1 231 ? 17.312 -9.610 -19.044 1.00 78.88 231 ALA A N 1
ATOM 1768 C CA . ALA A 1 231 ? 16.331 -10.659 -18.762 1.00 78.88 231 ALA A CA 1
ATOM 1769 C C . ALA A 1 231 ? 16.475 -11.223 -17.334 1.00 78.88 231 ALA A C 1
ATOM 1771 O O . ALA A 1 231 ? 15.476 -11.468 -16.650 1.00 78.88 231 ALA A O 1
ATOM 1772 N N . LYS A 1 232 ? 17.714 -11.411 -16.850 1.00 78.62 232 LYS A N 1
ATOM 1773 C CA . LYS A 1 232 ? 17.973 -11.833 -15.463 1.00 78.62 232 LYS A CA 1
ATOM 1774 C C . LYS A 1 232 ? 17.578 -10.755 -14.455 1.00 78.62 232 LYS A C 1
ATOM 1776 O O . LYS A 1 232 ? 16.963 -11.099 -13.448 1.00 78.62 232 LYS A O 1
ATOM 1781 N N . GLN A 1 233 ? 17.901 -9.492 -14.724 1.00 79.31 233 GLN A N 1
ATOM 1782 C CA . GLN A 1 233 ? 17.536 -8.359 -13.870 1.00 79.31 233 GLN A CA 1
ATOM 1783 C C . GLN A 1 233 ? 16.014 -8.229 -13.744 1.00 79.31 233 GLN A C 1
ATOM 1785 O O . GLN A 1 233 ? 15.496 -8.275 -12.631 1.00 79.31 233 GLN A O 1
ATOM 1790 N N . ARG A 1 234 ? 15.286 -8.216 -14.869 1.00 74.00 234 ARG A N 1
ATOM 1791 C CA . ARG A 1 234 ? 13.814 -8.183 -14.899 1.00 74.00 234 ARG A CA 1
ATOM 1792 C C . ARG A 1 234 ? 13.205 -9.342 -14.111 1.00 74.00 234 ARG A C 1
ATOM 1794 O O . ARG A 1 234 ? 12.280 -9.147 -13.327 1.00 74.00 234 ARG A O 1
ATOM 1801 N N . ARG A 1 235 ? 13.746 -10.557 -14.272 1.00 73.19 235 ARG A N 1
ATOM 1802 C CA . ARG A 1 235 ? 13.296 -11.730 -13.508 1.00 73.19 235 ARG A CA 1
ATOM 1803 C C . ARG A 1 235 ? 13.519 -11.561 -12.005 1.00 73.19 235 ARG A C 1
ATOM 1805 O O . ARG A 1 235 ? 12.637 -11.933 -11.238 1.00 73.19 235 ARG A O 1
ATOM 1812 N N . LEU A 1 236 ? 14.675 -11.047 -11.587 1.00 72.75 236 LEU A N 1
ATOM 1813 C CA . LEU A 1 236 ? 14.978 -10.844 -10.172 1.00 72.75 236 LEU A CA 1
ATOM 1814 C C . LEU A 1 236 ? 14.043 -9.801 -9.553 1.00 72.75 236 LEU A C 1
ATOM 1816 O O . LEU A 1 236 ? 13.448 -10.079 -8.517 1.00 72.75 236 LEU A O 1
ATOM 1820 N N . THR A 1 237 ? 13.848 -8.663 -10.221 1.00 71.62 237 THR A N 1
ATOM 1821 C CA . THR A 1 237 ? 12.910 -7.620 -9.783 1.00 71.62 237 THR A CA 1
ATOM 1822 C C . THR A 1 237 ? 11.498 -8.180 -9.635 1.00 71.62 237 THR A C 1
ATOM 1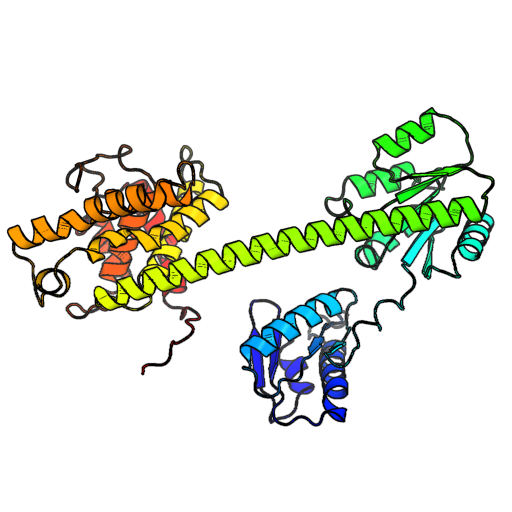824 O O . THR A 1 237 ? 10.886 -8.022 -8.584 1.00 71.62 237 THR A O 1
ATOM 1827 N N . ASN A 1 238 ? 11.015 -8.935 -10.628 1.00 69.69 238 ASN A N 1
ATOM 1828 C CA . ASN A 1 238 ? 9.691 -9.556 -10.566 1.00 69.69 238 ASN A CA 1
ATOM 1829 C C . ASN A 1 238 ? 9.553 -10.545 -9.398 1.00 69.69 238 ASN A C 1
ATOM 1831 O O . ASN A 1 238 ? 8.528 -10.543 -8.720 1.00 69.69 238 ASN A O 1
ATOM 1835 N N . LEU A 1 239 ? 10.570 -11.381 -9.145 1.00 70.94 239 LEU A N 1
ATOM 1836 C CA . LEU A 1 239 ? 10.563 -12.317 -8.015 1.00 70.94 239 LEU A CA 1
ATOM 1837 C C . LEU A 1 239 ? 10.541 -11.584 -6.672 1.00 70.94 239 LEU A C 1
ATOM 1839 O O . LEU A 1 239 ? 9.810 -11.997 -5.777 1.00 70.94 239 LEU A O 1
ATOM 1843 N N . LEU A 1 240 ? 11.303 -10.496 -6.536 1.00 70.00 240 LEU A N 1
ATOM 1844 C CA . LEU A 1 240 ? 11.313 -9.678 -5.324 1.00 70.00 240 LEU A CA 1
ATOM 1845 C C . LEU A 1 240 ? 9.957 -9.012 -5.091 1.00 70.00 240 LEU A C 1
ATOM 1847 O O . LEU A 1 240 ? 9.421 -9.104 -3.990 1.00 70.00 240 LEU A O 1
ATOM 1851 N N . SER A 1 241 ? 9.367 -8.406 -6.125 1.00 69.19 241 SER A N 1
ATOM 1852 C CA . SER A 1 241 ? 8.026 -7.819 -6.037 1.00 69.19 241 SER A CA 1
ATOM 1853 C C . SER A 1 241 ? 6.970 -8.867 -5.686 1.00 69.19 241 SER A C 1
ATOM 1855 O O . SER A 1 241 ? 6.099 -8.611 -4.858 1.00 69.19 241 SER A O 1
ATOM 1857 N N . GLN A 1 242 ? 7.056 -10.066 -6.269 1.00 69.94 242 GLN A N 1
ATOM 1858 C CA . GLN A 1 242 ? 6.144 -11.159 -5.949 1.00 69.94 242 GLN A CA 1
ATOM 1859 C C . GLN A 1 242 ? 6.303 -11.617 -4.495 1.00 69.94 242 GLN A C 1
ATOM 1861 O O . GLN A 1 242 ? 5.310 -11.689 -3.779 1.00 69.94 242 GLN A O 1
ATOM 1866 N N . GLN A 1 243 ? 7.533 -11.871 -4.039 1.00 69.38 243 GLN A N 1
ATOM 1867 C CA . GLN A 1 243 ? 7.799 -12.276 -2.656 1.00 69.38 243 GLN A CA 1
ATOM 1868 C C . GLN A 1 243 ? 7.370 -11.209 -1.649 1.00 69.38 243 GLN A C 1
ATOM 1870 O O . GLN A 1 243 ? 6.823 -11.542 -0.600 1.00 69.38 243 GLN A O 1
ATOM 1875 N N . TYR A 1 244 ? 7.595 -9.933 -1.963 1.00 69.81 244 TYR A N 1
ATOM 1876 C CA . TYR A 1 244 ? 7.139 -8.822 -1.137 1.00 69.81 244 TYR A CA 1
ATOM 1877 C C . TYR A 1 244 ? 5.609 -8.820 -1.018 1.00 69.81 244 TYR A C 1
ATOM 1879 O O . TYR A 1 244 ? 5.080 -8.839 0.092 1.00 69.81 244 TYR A O 1
ATOM 1887 N N . ASN A 1 245 ? 4.895 -8.908 -2.145 1.00 66.69 245 ASN A N 1
ATOM 1888 C CA . ASN A 1 245 ? 3.432 -8.939 -2.164 1.00 66.69 245 ASN A CA 1
ATOM 1889 C C . ASN A 1 245 ? 2.856 -10.177 -1.458 1.00 66.69 245 ASN A C 1
ATOM 1891 O O . ASN A 1 245 ? 1.876 -10.064 -0.725 1.00 66.69 245 ASN A O 1
ATOM 1895 N N . GLU A 1 246 ? 3.458 -11.354 -1.647 1.00 73.19 246 GLU A N 1
ATOM 1896 C CA . GLU A 1 246 ? 3.074 -12.581 -0.937 1.00 73.19 246 GLU A CA 1
ATOM 1897 C C . GLU A 1 246 ? 3.288 -12.439 0.570 1.00 73.19 246 GLU A C 1
ATOM 1899 O O . GLU A 1 246 ? 2.416 -12.815 1.351 1.00 73.19 246 GLU A O 1
ATOM 1904 N N . ARG A 1 247 ? 4.407 -11.842 0.996 1.00 71.94 247 ARG A N 1
ATOM 1905 C CA . ARG A 1 247 ? 4.683 -11.593 2.413 1.00 71.94 247 ARG A CA 1
ATOM 1906 C C . ARG A 1 247 ? 3.657 -10.645 3.026 1.00 71.94 247 ARG A C 1
ATOM 1908 O O . ARG A 1 247 ? 3.122 -10.964 4.082 1.00 71.94 247 ARG A O 1
ATOM 1915 N N . VAL A 1 248 ? 3.340 -9.537 2.356 1.00 70.69 248 VAL A N 1
ATOM 1916 C CA . VAL A 1 248 ? 2.305 -8.590 2.806 1.00 70.69 248 VAL A CA 1
ATOM 1917 C C . VAL A 1 248 ? 0.939 -9.276 2.883 1.00 70.69 248 VAL A C 1
ATOM 1919 O O . VAL A 1 248 ? 0.259 -9.168 3.901 1.00 70.69 248 VAL A O 1
ATOM 1922 N N . LYS A 1 249 ? 0.557 -10.048 1.855 1.00 72.94 249 LYS A N 1
ATOM 1923 C CA . LYS A 1 249 ? -0.712 -10.792 1.830 1.00 72.94 249 LYS A CA 1
ATOM 1924 C C . LYS A 1 249 ? -0.803 -11.808 2.972 1.00 72.94 249 LYS A C 1
ATOM 1926 O O . LYS A 1 249 ? -1.835 -11.890 3.630 1.00 72.94 249 LYS A O 1
ATOM 1931 N N . ASN A 1 250 ? 0.268 -12.559 3.222 1.00 75.00 250 ASN A N 1
ATOM 1932 C CA . ASN A 1 250 ? 0.313 -13.554 4.292 1.00 75.00 250 ASN A CA 1
ATOM 1933 C C . ASN A 1 250 ? 0.257 -12.896 5.676 1.00 75.00 250 ASN A C 1
ATOM 1935 O O . ASN A 1 250 ? -0.464 -13.374 6.547 1.00 75.00 250 ASN A O 1
ATOM 1939 N N . SER A 1 251 ? 0.973 -11.785 5.879 1.00 74.81 251 SER A N 1
ATOM 1940 C CA . SER A 1 251 ? 0.900 -11.013 7.123 1.00 74.81 251 SER A CA 1
ATOM 1941 C C . SER A 1 251 ? -0.506 -10.469 7.372 1.00 74.81 251 SER A C 1
ATOM 1943 O O . SER A 1 251 ? -1.014 -10.617 8.479 1.00 74.81 251 SER A O 1
ATOM 1945 N N . ARG A 1 252 ? -1.159 -9.918 6.341 1.00 76.50 252 ARG A N 1
ATOM 1946 C CA . ARG A 1 252 ? -2.546 -9.446 6.436 1.00 76.50 252 ARG A CA 1
ATOM 1947 C C . ARG A 1 252 ? -3.510 -10.581 6.782 1.00 76.50 252 ARG A C 1
ATOM 1949 O O . ARG A 1 252 ? -4.268 -10.450 7.729 1.00 76.50 252 ARG A O 1
ATOM 1956 N N . MET A 1 253 ? -3.401 -11.725 6.103 1.00 79.62 253 MET A N 1
ATOM 1957 C CA . MET A 1 253 ? -4.228 -12.903 6.386 1.00 79.62 253 MET A CA 1
ATOM 1958 C C . MET A 1 253 ? -4.121 -13.359 7.850 1.00 79.62 253 MET A C 1
ATOM 1960 O O . MET A 1 253 ? -5.127 -13.704 8.459 1.00 79.62 253 MET A O 1
ATOM 1964 N N . LEU A 1 254 ? -2.915 -13.371 8.427 1.00 81.75 254 LEU A N 1
ATOM 1965 C CA . LEU A 1 254 ? -2.730 -13.749 9.831 1.00 81.75 254 LEU A CA 1
ATOM 1966 C C . LEU A 1 254 ? -3.385 -12.749 10.791 1.00 81.75 254 LEU A C 1
ATOM 1968 O O . LEU A 1 254 ? -3.980 -13.174 11.780 1.00 81.75 254 LEU A O 1
ATOM 1972 N N . ILE A 1 255 ? -3.299 -11.451 10.494 1.00 81.12 255 ILE A N 1
ATOM 1973 C CA . ILE A 1 255 ? -3.949 -10.397 11.285 1.00 81.12 255 ILE A CA 1
ATOM 1974 C C . ILE A 1 255 ? -5.470 -10.524 11.189 1.00 81.12 255 ILE A C 1
ATOM 1976 O O . ILE A 1 255 ? -6.128 -10.506 12.222 1.00 81.12 255 ILE A O 1
ATOM 1980 N N . ASP A 1 256 ? -6.015 -10.763 9.994 1.00 78.31 256 ASP A N 1
ATOM 1981 C CA . ASP A 1 256 ? -7.452 -10.986 9.788 1.00 78.31 256 ASP A CA 1
ATOM 1982 C C . ASP A 1 256 ? -7.954 -12.209 10.583 1.00 78.31 256 ASP A C 1
ATOM 1984 O O . ASP A 1 256 ? -9.019 -12.167 11.198 1.00 78.31 256 ASP A O 1
ATOM 1988 N N . ILE A 1 257 ? -7.172 -13.297 10.632 1.00 82.94 257 ILE A N 1
ATOM 1989 C CA . ILE A 1 257 ? -7.501 -14.482 11.442 1.00 82.94 257 ILE A CA 1
ATOM 1990 C C . ILE A 1 257 ? -7.479 -14.147 12.939 1.00 82.94 257 ILE A C 1
ATOM 1992 O O . ILE A 1 257 ? -8.392 -14.542 13.663 1.00 82.94 257 ILE A O 1
ATOM 1996 N N . MET A 1 258 ? -6.456 -13.430 13.420 1.00 81.06 258 MET A N 1
ATOM 1997 C CA . MET A 1 258 ? -6.367 -13.022 14.830 1.00 81.06 258 MET A CA 1
ATOM 1998 C C . MET A 1 258 ? -7.528 -12.105 15.226 1.00 81.06 258 MET A C 1
ATOM 2000 O O . MET A 1 258 ? -8.160 -12.332 16.257 1.00 81.06 258 MET A O 1
ATOM 2004 N N . ALA A 1 259 ? -7.848 -11.133 14.373 1.00 78.12 259 ALA A N 1
ATOM 2005 C CA . ALA A 1 259 ? -9.000 -10.255 14.515 1.00 78.12 259 ALA A CA 1
ATOM 2006 C C . ALA A 1 259 ? -10.310 -11.051 14.604 1.00 78.12 259 ALA A C 1
ATOM 2008 O O . ALA A 1 259 ? -11.074 -10.870 15.550 1.00 78.12 259 ALA A O 1
ATOM 2009 N N . GLY A 1 260 ? -10.528 -12.005 13.694 1.00 80.12 260 GLY A N 1
ATOM 2010 C CA . GLY A 1 260 ? -11.716 -12.861 13.722 1.00 80.12 260 GLY A CA 1
ATOM 2011 C C . GLY A 1 260 ? -11.826 -13.707 14.998 1.00 80.12 260 GLY A C 1
ATOM 2012 O O . GLY A 1 260 ? -12.919 -13.879 15.535 1.00 80.12 260 GLY A O 1
ATOM 2013 N N . VAL A 1 261 ? -10.705 -14.204 15.538 1.00 83.12 261 VAL A N 1
ATOM 2014 C CA . VAL A 1 261 ? -10.688 -14.923 16.829 1.00 83.12 261 VAL A CA 1
ATOM 2015 C C . VAL A 1 261 ? -11.093 -14.006 17.988 1.00 83.12 261 VAL A C 1
ATOM 2017 O O . VAL A 1 261 ? -11.829 -14.437 18.877 1.00 83.12 261 VAL A O 1
ATOM 2020 N N . MET A 1 262 ? -10.640 -12.750 17.982 1.00 81.06 262 MET A N 1
ATOM 2021 C CA . MET A 1 262 ? -11.023 -11.756 18.988 1.00 81.06 262 MET A CA 1
ATOM 2022 C C . MET A 1 262 ? -12.517 -11.416 18.902 1.00 81.06 262 MET A C 1
ATOM 2024 O O . MET A 1 262 ? -13.208 -11.468 19.920 1.00 81.06 262 MET A O 1
ATOM 2028 N N . GLU A 1 263 ? -13.039 -11.167 17.698 1.00 79.12 263 GLU A N 1
ATOM 2029 C CA . GLU A 1 263 ? -14.460 -10.862 17.466 1.00 79.12 263 GLU A CA 1
ATOM 2030 C C . GLU A 1 263 ? -15.379 -12.004 17.936 1.00 79.12 263 GLU A C 1
ATOM 2032 O O . GLU A 1 263 ? -16.370 -11.756 18.630 1.00 79.12 263 GLU A O 1
ATOM 2037 N N . LEU A 1 264 ? -15.016 -13.263 17.640 1.00 79.88 264 LEU A N 1
ATOM 2038 C CA . LEU A 1 264 ? -15.759 -14.450 18.088 1.00 79.88 264 LEU A CA 1
ATOM 2039 C C . LEU A 1 264 ? -15.891 -14.518 19.612 1.00 79.88 264 LEU A C 1
ATOM 2041 O O . LEU A 1 264 ? -16.919 -14.964 20.124 1.00 79.88 264 LEU A O 1
ATOM 2045 N N . ARG A 1 265 ? -14.859 -14.088 20.342 1.00 81.38 265 ARG A N 1
ATOM 2046 C CA . ARG A 1 265 ? -14.862 -14.100 21.807 1.00 81.38 265 ARG A CA 1
ATOM 2047 C C . ARG A 1 265 ? -15.613 -12.909 22.409 1.00 81.38 265 ARG A C 1
ATOM 2049 O O . ARG A 1 265 ? -16.249 -13.070 23.452 1.00 81.38 265 ARG A O 1
ATOM 2056 N N . ASN A 1 266 ? -15.558 -11.750 21.753 1.00 73.19 266 ASN A N 1
ATOM 2057 C CA . ASN A 1 266 ? -16.199 -10.510 22.202 1.00 73.19 266 ASN A CA 1
ATOM 2058 C C . ASN A 1 266 ? -17.711 -10.451 21.912 1.00 73.19 266 ASN A C 1
ATOM 2060 O O . ASN A 1 266 ? -18.380 -9.514 22.347 1.00 73.19 266 ASN A O 1
ATOM 2064 N N . GLY A 1 267 ? -18.255 -11.395 21.133 1.00 68.50 267 GLY A N 1
ATOM 2065 C CA . GLY A 1 267 ? -19.641 -11.316 20.660 1.00 68.50 267 GLY A CA 1
ATOM 2066 C C . GLY A 1 267 ? -19.886 -10.118 19.730 1.00 68.50 267 GLY A C 1
ATOM 2067 O O . GLY A 1 267 ? -21.018 -9.640 19.611 1.00 68.50 267 GLY A O 1
ATOM 2068 N N . GLU A 1 268 ? -18.821 -9.611 19.105 1.00 69.81 268 GLU A N 1
ATOM 2069 C CA . GLU A 1 268 ? -18.851 -8.525 18.128 1.00 69.81 268 GLU A CA 1
ATOM 2070 C C . GLU A 1 268 ? -19.164 -9.085 16.731 1.00 69.81 268 GLU A C 1
ATOM 2072 O O . GLU A 1 268 ? -18.997 -10.274 16.453 1.00 69.81 268 GLU A O 1
ATOM 2077 N N . SER A 1 269 ? -19.688 -8.242 15.837 1.00 65.50 269 SER A N 1
ATOM 2078 C CA . SER A 1 269 ? -19.965 -8.672 14.463 1.00 65.50 269 SER A CA 1
ATOM 2079 C C . SER A 1 269 ? -18.657 -8.954 13.721 1.00 65.50 269 SER A C 1
ATOM 2081 O O . SER A 1 269 ? -17.719 -8.179 13.881 1.00 65.50 269 SER A O 1
ATOM 2083 N N . GLY A 1 270 ? -18.636 -9.957 12.834 1.00 67.50 270 GLY A N 1
ATOM 2084 C CA . GLY A 1 270 ? -17.463 -10.350 12.027 1.00 67.50 270 GLY A CA 1
ATOM 2085 C C . GLY A 1 270 ? -16.940 -9.310 11.014 1.00 67.50 270 GLY A C 1
ATOM 2086 O O . GLY A 1 270 ? -16.313 -9.668 10.022 1.00 67.50 270 GLY A O 1
ATOM 2087 N N . ARG A 1 271 ? -17.342 -8.042 11.157 1.00 77.44 271 ARG A N 1
ATOM 2088 C CA . ARG A 1 271 ? -16.993 -6.903 10.293 1.00 77.44 271 ARG A CA 1
ATOM 2089 C C . ARG A 1 271 ? -16.436 -5.723 11.091 1.00 77.44 271 ARG A C 1
ATOM 2091 O O . ARG A 1 271 ? -16.031 -4.749 10.466 1.00 77.44 271 ARG A O 1
ATOM 2098 N N . HIS A 1 272 ? -16.438 -5.789 12.423 1.00 83.94 272 HIS A N 1
ATOM 2099 C CA . HIS A 1 272 ? -16.072 -4.680 13.303 1.00 83.94 272 HIS A CA 1
ATOM 2100 C C . HIS A 1 272 ? -14.632 -4.227 13.038 1.00 83.94 272 HIS A C 1
ATOM 2102 O O . HIS A 1 272 ? -14.385 -3.060 12.737 1.00 83.94 272 HIS A O 1
ATOM 2108 N N . VAL A 1 273 ? -13.694 -5.171 13.007 1.00 84.94 273 VAL A N 1
ATOM 2109 C CA . VAL A 1 273 ? -12.283 -4.885 12.742 1.00 84.94 273 VAL A CA 1
ATOM 2110 C C . VAL A 1 273 ? -12.077 -4.330 11.331 1.00 84.94 273 VAL A C 1
ATOM 2112 O O . VAL A 1 273 ? -11.396 -3.321 11.154 1.00 84.94 273 VAL A O 1
ATOM 2115 N N . THR A 1 274 ? -12.716 -4.926 10.320 1.00 85.06 274 THR A N 1
ATOM 2116 C CA . THR A 1 274 ? -12.625 -4.435 8.934 1.00 85.06 274 THR A CA 1
ATOM 2117 C C . THR A 1 274 ? -13.215 -3.030 8.776 1.00 85.06 274 THR A C 1
ATOM 2119 O O . THR A 1 274 ? -12.727 -2.237 7.969 1.00 85.06 274 THR A O 1
ATOM 2122 N N . ASN A 1 275 ? -14.280 -2.708 9.511 1.00 89.69 275 ASN A N 1
ATOM 2123 C CA . ASN A 1 275 ? -14.875 -1.378 9.499 1.00 89.69 275 ASN A CA 1
ATOM 2124 C C . ASN A 1 275 ? -13.933 -0.359 10.149 1.00 89.69 275 ASN A C 1
ATOM 2126 O O . ASN A 1 275 ? -13.695 0.688 9.548 1.00 89.69 275 ASN A O 1
ATOM 2130 N N . ILE A 1 276 ? -13.351 -0.676 11.312 1.00 92.12 276 ILE A N 1
ATOM 2131 C CA . ILE A 1 276 ? -12.371 0.191 11.983 1.00 92.12 276 ILE A CA 1
ATOM 2132 C C . ILE A 1 276 ? -11.160 0.447 11.084 1.00 92.12 276 ILE A C 1
ATOM 2134 O O . ILE A 1 276 ? -10.751 1.602 10.961 1.00 92.12 276 ILE A O 1
ATOM 2138 N N . GLU A 1 277 ? -10.621 -0.576 10.412 1.00 91.69 277 GLU A N 1
ATOM 2139 C CA . GLU A 1 277 ? -9.495 -0.422 9.478 1.00 91.69 277 GLU A CA 1
ATOM 2140 C C . GLU A 1 277 ? -9.830 0.611 8.387 1.00 91.69 277 GLU A C 1
ATOM 2142 O O . GLU A 1 277 ? -9.103 1.590 8.202 1.00 91.69 277 GLU A O 1
ATOM 2147 N N . LYS A 1 278 ? -10.979 0.446 7.718 1.00 92.00 278 LYS A N 1
ATOM 2148 C CA . LYS A 1 278 ? -11.433 1.344 6.641 1.00 92.00 278 LYS A CA 1
ATOM 2149 C C . LYS A 1 278 ? -11.703 2.764 7.130 1.00 92.00 278 LYS A C 1
ATOM 2151 O O . LYS A 1 278 ? -11.333 3.728 6.463 1.00 92.00 278 LYS A O 1
ATOM 2156 N N . LEU A 1 279 ? -12.359 2.902 8.281 1.00 93.88 279 LEU A N 1
ATOM 2157 C CA . LEU A 1 279 ? -12.626 4.196 8.909 1.00 93.88 279 LEU A CA 1
ATOM 2158 C C . LEU A 1 279 ? -11.319 4.912 9.248 1.00 93.88 279 LEU A C 1
ATOM 2160 O O . LEU A 1 279 ? -11.171 6.097 8.957 1.00 93.88 279 LEU A O 1
ATOM 2164 N N . THR A 1 280 ? -10.364 4.180 9.818 1.00 96.06 280 THR A N 1
ATOM 2165 C CA . THR A 1 280 ? -9.041 4.695 10.176 1.00 96.06 280 THR A CA 1
ATOM 2166 C C . THR A 1 280 ? -8.298 5.191 8.939 1.00 96.06 280 THR A C 1
ATOM 2168 O O . THR A 1 280 ? -7.780 6.307 8.946 1.00 96.06 280 THR A O 1
ATOM 2171 N N . GLU A 1 281 ? -8.299 4.415 7.851 1.00 94.25 281 GLU A N 1
ATOM 2172 C CA . GLU A 1 281 ? -7.669 4.798 6.584 1.00 94.25 281 GLU A CA 1
ATOM 2173 C C . GLU A 1 281 ? -8.292 6.074 5.986 1.00 94.25 281 GLU A C 1
ATOM 2175 O O . GLU A 1 281 ? -7.568 7.009 5.625 1.00 94.25 281 GLU A O 1
ATOM 2180 N N . LEU A 1 282 ? -9.629 6.155 5.943 1.00 93.62 282 LEU A N 1
ATOM 2181 C CA . LEU A 1 282 ? -10.350 7.332 5.446 1.00 93.62 282 LEU A CA 1
ATOM 2182 C C . LEU A 1 282 ? -10.054 8.581 6.288 1.00 93.62 282 LEU A C 1
ATOM 2184 O O . LEU A 1 282 ? -9.698 9.627 5.741 1.00 93.62 282 LEU A O 1
ATOM 2188 N N . LEU A 1 283 ? -10.153 8.471 7.615 1.00 95.38 283 LEU A N 1
ATOM 2189 C CA . LEU A 1 283 ? -9.920 9.589 8.531 1.00 95.38 283 LEU A CA 1
ATOM 2190 C C . LEU A 1 283 ? -8.474 10.092 8.456 1.00 95.38 283 LEU A C 1
ATOM 2192 O O . LEU A 1 283 ? -8.260 11.301 8.377 1.00 95.38 283 LEU A O 1
ATOM 2196 N N . LEU A 1 284 ? -7.483 9.194 8.415 1.00 95.19 284 LEU A N 1
ATOM 2197 C CA . LEU A 1 284 ? -6.075 9.568 8.232 1.00 95.19 284 LEU A CA 1
ATOM 2198 C C . LEU A 1 284 ? -5.846 10.281 6.901 1.00 95.19 284 LEU A C 1
ATOM 2200 O O . LEU A 1 284 ? -5.063 11.231 6.831 1.00 95.19 284 LEU A O 1
ATOM 2204 N N . GLY A 1 285 ? -6.532 9.838 5.845 1.00 92.00 285 GLY A N 1
ATOM 2205 C CA . GLY A 1 285 ? -6.445 10.449 4.528 1.00 92.00 285 GLY A CA 1
ATOM 2206 C C . GLY A 1 285 ? -6.796 11.929 4.527 1.00 92.00 285 GLY A C 1
ATOM 2207 O O . GLY A 1 285 ? -6.030 12.743 4.010 1.00 92.00 285 GLY A O 1
ATOM 2208 N N . TYR A 1 286 ? -7.912 12.269 5.162 1.00 91.50 286 TYR A N 1
ATOM 2209 C CA . TYR A 1 286 ? -8.392 13.644 5.274 1.00 91.50 286 TYR A CA 1
ATOM 2210 C C . TYR A 1 286 ? -7.620 14.457 6.311 1.00 91.50 286 TYR A C 1
ATOM 2212 O O . TYR A 1 286 ? -7.325 15.632 6.084 1.00 91.50 286 TYR A O 1
ATOM 2220 N N . LEU A 1 287 ? -7.217 13.825 7.413 1.00 93.00 287 LEU A N 1
ATOM 2221 C CA . LEU A 1 287 ? -6.423 14.467 8.451 1.00 93.00 287 LEU A CA 1
ATOM 2222 C C . LEU A 1 287 ? -5.101 15.013 7.900 1.00 93.00 287 LEU A C 1
ATOM 2224 O O . LEU A 1 287 ? -4.766 16.162 8.176 1.00 93.00 287 LEU A O 1
ATOM 2228 N N . VAL A 1 288 ? -4.366 14.220 7.113 1.00 91.06 288 VAL A N 1
ATOM 2229 C CA . VAL A 1 288 ? -3.090 14.649 6.508 1.00 91.06 288 VAL A CA 1
ATOM 2230 C C . VAL A 1 288 ? -3.303 15.770 5.488 1.00 91.06 288 VAL A C 1
ATOM 2232 O O . VAL A 1 288 ? -2.467 16.657 5.368 1.00 91.06 288 VAL A O 1
ATOM 2235 N N . GLN A 1 289 ? -4.432 15.780 4.774 1.00 87.75 289 GLN A N 1
ATOM 2236 C CA . GLN A 1 289 ? -4.746 16.852 3.825 1.00 87.75 289 GLN A CA 1
ATOM 2237 C C . GLN A 1 289 ? -5.107 18.173 4.519 1.00 87.75 289 GLN A C 1
ATOM 2239 O O . GLN A 1 289 ? -4.732 19.239 4.032 1.00 87.75 289 GLN A O 1
ATOM 2244 N N . ARG A 1 290 ? -5.833 18.124 5.646 1.00 84.75 290 ARG A N 1
ATOM 2245 C CA . ARG A 1 290 ? -6.213 19.324 6.414 1.00 84.75 290 ARG A CA 1
ATOM 2246 C C . ARG A 1 290 ? -5.110 19.824 7.337 1.00 84.75 290 ARG A C 1
ATOM 2248 O O . ARG A 1 290 ? -5.059 21.018 7.631 1.00 84.75 290 ARG A O 1
ATOM 2255 N N . SER A 1 291 ? -4.273 18.929 7.851 1.00 82.75 291 SER A N 1
ATOM 2256 C CA . SER A 1 291 ? -3.241 19.287 8.814 1.00 82.75 291 SER A CA 1
ATOM 2257 C C . SER A 1 291 ? -2.002 19.836 8.116 1.00 82.75 291 SER A C 1
ATOM 2259 O O . SER A 1 291 ? -1.405 19.182 7.272 1.00 82.75 291 SER A O 1
ATOM 2261 N N . GLY A 1 292 ? -1.560 21.028 8.521 1.00 75.38 292 GLY A N 1
ATOM 2262 C CA . GLY A 1 292 ? -0.261 21.565 8.102 1.00 75.38 292 GLY A CA 1
ATOM 2263 C C . GLY A 1 292 ? 0.927 21.003 8.894 1.00 75.38 292 GLY A C 1
ATOM 2264 O O . GLY A 1 292 ? 2.068 21.327 8.576 1.00 75.38 292 GLY A O 1
ATOM 2265 N N . THR A 1 293 ? 0.676 20.217 9.948 1.00 80.94 293 THR A N 1
ATOM 2266 C CA . THR A 1 293 ? 1.700 19.756 10.903 1.00 80.94 293 THR A CA 1
ATOM 2267 C C . THR A 1 293 ? 1.822 18.238 10.991 1.00 80.94 293 THR A C 1
ATOM 2269 O O . THR A 1 293 ? 2.888 17.743 11.348 1.00 80.94 293 THR A O 1
ATOM 2272 N N . ILE A 1 294 ? 0.762 17.493 10.666 1.00 85.19 294 ILE A N 1
ATOM 2273 C CA . ILE A 1 294 ? 0.763 16.027 10.677 1.00 85.19 294 ILE A CA 1
ATOM 2274 C C . ILE A 1 294 ? 1.170 15.547 9.288 1.00 85.19 294 ILE A C 1
ATOM 2276 O O . ILE A 1 294 ? 0.395 15.637 8.339 1.00 85.19 294 ILE A O 1
ATOM 2280 N N . SER A 1 295 ? 2.388 15.025 9.186 1.00 86.19 295 SER A N 1
ATOM 2281 C CA . SER A 1 295 ? 2.901 14.390 7.977 1.00 86.19 295 SER A CA 1
ATOM 2282 C C . SER A 1 295 ? 2.931 12.887 8.205 1.00 86.19 295 SER A C 1
ATOM 2284 O O . SER A 1 295 ? 3.745 12.421 8.994 1.00 86.19 295 SER A O 1
ATOM 2286 N N . LEU A 1 296 ? 2.038 12.161 7.532 1.00 89.44 296 LEU A N 1
ATOM 2287 C CA . LEU A 1 296 ? 2.072 10.702 7.449 1.00 89.44 296 LEU A CA 1
ATOM 2288 C C . LEU A 1 296 ? 2.074 10.307 5.976 1.00 89.44 296 LEU A C 1
ATOM 2290 O O . LEU A 1 296 ? 1.227 10.785 5.211 1.00 89.44 296 LEU A O 1
ATOM 2294 N N . ASP A 1 297 ? 3.006 9.450 5.576 1.00 89.25 297 ASP A N 1
ATOM 2295 C CA . ASP A 1 297 ? 3.035 8.921 4.216 1.00 89.25 297 ASP A CA 1
ATOM 2296 C C . ASP A 1 297 ? 1.995 7.799 3.998 1.00 89.25 297 ASP A C 1
ATOM 2298 O O . ASP A 1 297 ? 1.227 7.413 4.885 1.00 89.25 297 ASP A O 1
ATOM 2302 N N . ASN A 1 298 ? 1.901 7.285 2.769 1.00 85.81 298 ASN A N 1
ATOM 2303 C CA . ASN A 1 298 ? 0.935 6.232 2.445 1.00 85.81 298 ASN A CA 1
ATOM 2304 C C . ASN A 1 298 ? 1.205 4.919 3.194 1.00 85.81 298 ASN A C 1
ATOM 2306 O O . ASN A 1 298 ? 0.255 4.193 3.498 1.00 85.81 298 ASN A O 1
ATOM 2310 N N . GLU A 1 299 ? 2.471 4.607 3.465 1.00 85.81 299 GLU A N 1
ATOM 2311 C CA . GLU A 1 299 ? 2.883 3.383 4.147 1.00 85.81 299 GLU A CA 1
ATOM 2312 C C . GLU A 1 299 ? 2.542 3.463 5.639 1.00 85.81 299 GLU A C 1
ATOM 2314 O O . GLU A 1 299 ? 1.933 2.536 6.176 1.00 85.81 299 GLU A O 1
ATOM 2319 N N . GLU A 1 300 ? 2.815 4.596 6.287 1.00 91.00 300 GLU A N 1
ATOM 2320 C CA . GLU A 1 300 ? 2.451 4.860 7.681 1.00 91.00 300 GLU A CA 1
ATOM 2321 C C . GLU A 1 300 ? 0.934 4.794 7.880 1.00 91.00 300 GLU A C 1
ATOM 2323 O O . GLU A 1 300 ? 0.461 4.100 8.781 1.00 91.00 300 GLU A O 1
ATOM 2328 N N . ARG A 1 301 ? 0.145 5.435 7.003 1.00 93.31 301 ARG A N 1
ATOM 2329 C CA . ARG A 1 301 ? -1.327 5.378 7.089 1.00 93.31 301 ARG A CA 1
ATOM 2330 C C . ARG A 1 301 ? -1.858 3.953 6.948 1.00 93.31 301 ARG A C 1
ATOM 2332 O O . ARG A 1 301 ? -2.711 3.545 7.734 1.00 93.31 301 ARG A O 1
ATOM 2339 N N . SER A 1 302 ? -1.326 3.194 5.987 1.00 89.50 302 SER A N 1
ATOM 2340 C CA . SER A 1 302 ? -1.695 1.785 5.784 1.00 89.50 302 SER A CA 1
ATOM 2341 C C . SER A 1 302 ? -1.311 0.928 6.994 1.00 89.50 302 SER A C 1
ATOM 2343 O O . SER A 1 302 ? -2.057 0.040 7.398 1.00 89.50 302 SER A O 1
ATOM 2345 N N . THR A 1 303 ? -0.164 1.221 7.611 1.00 91.12 303 THR A N 1
ATOM 2346 C CA . THR A 1 303 ? 0.323 0.518 8.802 1.00 91.12 303 THR A CA 1
ATOM 2347 C C . THR A 1 303 ? -0.545 0.813 10.026 1.00 91.12 303 THR A C 1
ATOM 2349 O O . THR A 1 303 ? -0.883 -0.115 10.756 1.00 91.12 303 THR A O 1
ATOM 2352 N N . ILE A 1 304 ? -0.959 2.068 10.240 1.00 95.62 304 ILE A N 1
ATOM 2353 C CA . ILE A 1 304 ? -1.874 2.449 11.331 1.00 95.62 304 ILE A CA 1
ATOM 2354 C C . ILE A 1 304 ? -3.248 1.797 11.140 1.00 95.62 304 ILE A C 1
ATOM 2356 O O . ILE A 1 304 ? -3.804 1.257 12.097 1.00 95.62 304 ILE A O 1
ATOM 2360 N N . ALA A 1 305 ? -3.783 1.807 9.914 1.00 93.50 305 ALA A N 1
ATOM 2361 C CA . ALA A 1 305 ? -5.045 1.141 9.603 1.00 93.50 305 ALA A CA 1
ATOM 2362 C C . ALA A 1 305 ? -4.966 -0.359 9.926 1.00 93.50 305 ALA A C 1
ATOM 2364 O O . ALA A 1 305 ? -5.812 -0.869 10.658 1.00 93.50 305 ALA A O 1
ATOM 2365 N N . LEU A 1 306 ? -3.903 -1.046 9.497 1.00 90.19 306 LEU A N 1
ATOM 2366 C CA . LEU A 1 306 ? -3.689 -2.457 9.823 1.00 90.19 306 LEU A CA 1
ATOM 2367 C C . LEU A 1 306 ? -3.521 -2.697 11.336 1.00 90.19 306 LEU A C 1
ATOM 2369 O O . LEU A 1 306 ?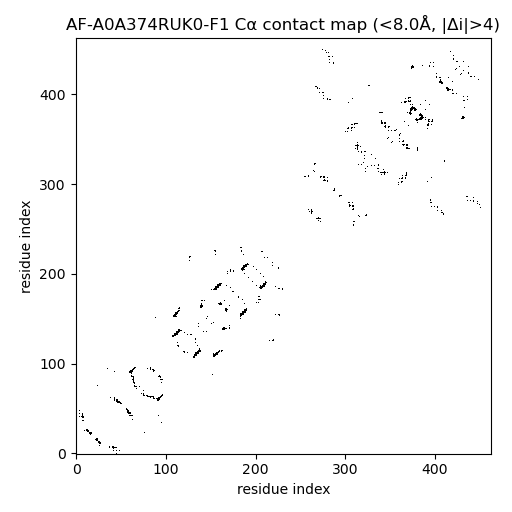 -4.065 -3.657 11.874 1.00 90.19 306 LEU A O 1
ATOM 2373 N N . ALA A 1 307 ? -2.800 -1.817 12.039 1.00 93.06 307 ALA A N 1
ATOM 2374 C CA . ALA A 1 307 ? -2.596 -1.899 13.486 1.00 93.06 307 ALA A CA 1
ATOM 2375 C C . ALA A 1 307 ? -3.898 -1.741 14.289 1.00 93.06 307 ALA A C 1
ATOM 2377 O O . ALA A 1 307 ? -4.009 -2.292 15.386 1.00 93.06 307 ALA A O 1
ATOM 2378 N N . SER A 1 308 ? -4.888 -1.020 13.749 1.00 95.06 308 SER A N 1
ATOM 2379 C CA . SER A 1 308 ? -6.183 -0.803 14.406 1.00 95.06 308 SER A CA 1
ATOM 2380 C C . SER A 1 308 ? -6.931 -2.105 14.712 1.00 95.06 308 SER A C 1
ATOM 2382 O O . SER A 1 308 ? -7.653 -2.176 15.704 1.00 95.06 308 SER A O 1
ATOM 2384 N N . ALA A 1 309 ? -6.677 -3.174 13.950 1.00 90.38 309 ALA A N 1
ATOM 2385 C CA . ALA A 1 309 ? -7.233 -4.504 14.191 1.00 90.38 309 ALA A CA 1
ATOM 2386 C C . ALA A 1 309 ? -6.872 -5.090 15.566 1.00 90.38 309 ALA A C 1
ATOM 2388 O O . ALA A 1 309 ? -7.583 -5.947 16.083 1.00 90.38 309 ALA A O 1
ATOM 2389 N N . LEU A 1 310 ? -5.774 -4.625 16.169 1.00 91.06 310 LEU A N 1
ATOM 2390 C CA . LEU A 1 310 ? -5.250 -5.132 17.436 1.00 91.06 310 LEU A CA 1
ATOM 2391 C C . LEU A 1 310 ? -5.622 -4.257 18.640 1.00 91.06 310 LEU A C 1
ATOM 2393 O O . LEU A 1 310 ? -5.153 -4.540 19.743 1.00 91.06 310 LEU A O 1
ATOM 2397 N N . HIS A 1 311 ? -6.442 -3.211 18.461 1.00 94.38 311 HIS A N 1
ATOM 2398 C CA . HIS A 1 311 ? -6.781 -2.265 19.535 1.00 94.38 311 HIS A CA 1
ATOM 2399 C C . HIS A 1 311 ? -7.324 -2.965 20.790 1.00 94.38 311 HIS A C 1
ATOM 2401 O O . HIS A 1 311 ? -6.966 -2.607 21.910 1.00 94.38 311 HIS A O 1
ATOM 2407 N N . ASP A 1 312 ? -8.089 -4.034 20.590 1.00 93.06 312 ASP A N 1
ATOM 2408 C CA . ASP A 1 312 ? -8.776 -4.772 21.642 1.00 93.06 312 ASP A CA 1
ATOM 2409 C C . ASP A 1 312 ? -8.113 -6.104 22.028 1.00 93.06 312 ASP A C 1
ATOM 2411 O O . ASP A 1 312 ? -8.721 -6.937 22.704 1.00 93.06 312 ASP A O 1
ATOM 2415 N N . ILE A 1 313 ? -6.855 -6.344 21.631 1.00 91.56 313 ILE A N 1
ATOM 2416 C CA . ILE A 1 313 ? -6.186 -7.644 21.848 1.00 91.56 313 ILE A CA 1
ATOM 2417 C C . ILE A 1 313 ? -6.139 -8.049 23.327 1.00 91.56 313 ILE A C 1
ATOM 2419 O O . ILE A 1 313 ? -6.247 -9.228 23.666 1.00 91.56 313 ILE A O 1
ATOM 2423 N N . GLY A 1 314 ? -6.070 -7.078 24.239 1.00 93.19 314 GLY A N 1
ATOM 2424 C CA . GLY A 1 314 ? -6.073 -7.355 25.673 1.00 93.19 314 GLY A CA 1
ATOM 2425 C C . GLY A 1 314 ? -7.406 -7.864 26.221 1.00 93.19 314 GLY A C 1
ATOM 2426 O O . GLY A 1 314 ? -7.416 -8.434 27.315 1.00 93.19 314 GLY A O 1
ATOM 2427 N N . LYS A 1 315 ? -8.519 -7.755 25.470 1.00 92.06 315 LYS A N 1
ATOM 2428 C CA . LYS A 1 315 ? -9.801 -8.364 25.866 1.00 92.06 315 LYS A CA 1
ATOM 2429 C C . LYS A 1 315 ? -9.649 -9.871 26.061 1.00 92.06 315 LYS A C 1
ATOM 2431 O O . LYS A 1 315 ? -10.363 -10.423 26.894 1.00 92.06 315 LYS A O 1
ATOM 2436 N N . MET A 1 316 ? -8.667 -10.517 25.410 1.00 88.31 316 MET A N 1
ATOM 2437 C CA . MET A 1 316 ? -8.314 -11.937 25.584 1.00 88.31 316 MET A CA 1
ATOM 2438 C C . MET A 1 316 ? -8.089 -12.372 27.041 1.00 88.31 316 MET A C 1
ATOM 2440 O O . MET A 1 316 ? -8.275 -13.545 27.352 1.00 88.31 316 MET A O 1
ATOM 2444 N N . SER A 1 317 ? -7.713 -11.458 27.939 1.00 90.75 317 SER A N 1
ATOM 2445 C CA . SER A 1 317 ? -7.500 -11.765 29.363 1.00 90.75 317 SER A CA 1
ATOM 2446 C C . SER A 1 317 ? -8.634 -11.323 30.287 1.00 90.75 317 SER A C 1
ATOM 2448 O O . SER A 1 317 ? -8.545 -11.543 31.493 1.00 90.75 317 SER A O 1
ATOM 2450 N N . ILE A 1 318 ? -9.689 -10.706 29.754 1.00 93.25 318 ILE A N 1
ATOM 2451 C CA . ILE A 1 318 ? -10.868 -10.319 30.534 1.00 93.25 318 ILE A CA 1
ATOM 2452 C C . ILE A 1 318 ? -11.792 -11.526 30.669 1.00 93.25 318 ILE A C 1
ATOM 2454 O O . ILE A 1 318 ? -12.070 -12.191 29.676 1.00 93.25 318 ILE A O 1
ATOM 2458 N N . ASP A 1 319 ? -12.267 -11.810 31.882 1.00 92.69 319 ASP A N 1
ATOM 2459 C CA . ASP A 1 319 ? -13.172 -12.930 32.162 1.00 92.69 319 ASP A CA 1
ATOM 2460 C C . ASP A 1 319 ? -14.463 -12.843 31.326 1.00 92.69 319 ASP A C 1
ATOM 2462 O O . ASP A 1 319 ? -15.054 -11.766 31.199 1.00 92.69 319 ASP A O 1
ATOM 2466 N N . ASP A 1 320 ? -14.921 -13.975 30.780 1.00 88.62 320 ASP A N 1
ATOM 2467 C CA . ASP A 1 320 ? -16.098 -14.039 29.904 1.00 88.62 320 ASP A CA 1
ATOM 2468 C C . ASP A 1 320 ? -17.375 -13.535 30.599 1.00 88.62 320 ASP A C 1
ATOM 2470 O O . ASP A 1 320 ? -18.243 -12.959 29.943 1.00 88.62 320 ASP A O 1
ATOM 2474 N N . ALA A 1 321 ? -17.492 -13.695 31.923 1.00 89.44 321 ALA A N 1
ATOM 2475 C CA . ALA A 1 321 ? -18.635 -13.204 32.691 1.00 89.44 321 ALA A CA 1
ATOM 2476 C C . ALA A 1 321 ? -18.696 -11.669 32.754 1.00 89.44 321 ALA A C 1
ATOM 2478 O O . ALA A 1 321 ? -19.783 -11.115 32.920 1.00 89.44 321 ALA A O 1
ATOM 2479 N N . ILE A 1 322 ? -17.549 -10.992 32.616 1.00 92.00 322 ILE A N 1
ATOM 2480 C CA . ILE A 1 322 ? -17.452 -9.529 32.519 1.00 92.00 322 ILE A CA 1
ATOM 2481 C C . ILE A 1 322 ? -17.568 -9.108 31.052 1.00 92.00 322 ILE A C 1
ATOM 2483 O O . ILE A 1 322 ? -18.372 -8.238 30.730 1.00 92.00 322 ILE A O 1
ATOM 2487 N N . LEU A 1 323 ? -16.801 -9.746 30.163 1.00 88.50 323 LEU A N 1
ATOM 2488 C CA . LEU A 1 323 ? -16.738 -9.421 28.738 1.00 88.50 323 LEU A CA 1
ATOM 2489 C C . LEU A 1 323 ? -18.100 -9.538 28.049 1.00 88.50 323 LEU A C 1
ATOM 2491 O O . LEU A 1 323 ? -18.514 -8.624 27.343 1.00 88.50 323 LEU A O 1
ATOM 2495 N N . ASN A 1 324 ? -18.820 -10.629 28.313 1.00 85.44 324 ASN A N 1
ATOM 2496 C CA . ASN A 1 324 ? -20.088 -10.949 27.664 1.00 85.44 324 ASN A CA 1
ATOM 2497 C C . ASN A 1 324 ? -21.303 -10.693 28.568 1.00 85.44 324 ASN A C 1
ATOM 2499 O O . ASN A 1 324 ? -22.379 -11.243 28.321 1.00 85.44 324 ASN A O 1
ATOM 2503 N N . LYS A 1 325 ? -21.168 -9.868 29.618 1.00 86.81 325 LYS A N 1
ATOM 2504 C CA . LYS A 1 325 ? -22.253 -9.610 30.574 1.00 86.81 325 LYS A CA 1
ATOM 2505 C C . LYS A 1 325 ? -23.495 -9.025 29.875 1.00 86.81 325 LYS A C 1
ATOM 2507 O O . LYS A 1 325 ? -23.393 -7.970 29.247 1.00 86.81 325 LYS A O 1
ATOM 2512 N N . PRO A 1 326 ? -24.693 -9.623 30.036 1.00 79.94 326 PRO A N 1
ATOM 2513 C CA . PRO A 1 326 ? -25.926 -9.086 29.474 1.00 79.94 326 PRO A CA 1
ATOM 2514 C C . PRO A 1 326 ? -26.442 -7.904 30.298 1.00 79.94 326 PRO A C 1
ATOM 2516 O O . PRO A 1 326 ? -27.321 -8.046 31.147 1.00 79.94 326 PRO A O 1
ATOM 2519 N N . GLY A 1 327 ? -25.864 -6.723 30.074 1.00 83.69 327 GLY A N 1
ATOM 2520 C CA . GLY A 1 327 ? -26.267 -5.477 30.722 1.00 83.69 327 GLY A CA 1
ATOM 2521 C C . GLY A 1 327 ? -25.099 -4.542 31.028 1.00 83.69 327 GLY A C 1
ATOM 2522 O O . GLY A 1 327 ? -24.001 -4.684 30.504 1.00 83.69 327 GLY A O 1
ATOM 2523 N N . ARG A 1 328 ? -25.346 -3.550 31.890 1.00 88.06 328 ARG A N 1
ATOM 2524 C CA . ARG A 1 328 ? -24.298 -2.622 32.337 1.00 88.06 328 ARG A CA 1
ATOM 2525 C C . ARG A 1 328 ? -23.345 -3.306 33.319 1.00 88.06 328 ARG A C 1
ATOM 2527 O O . ARG A 1 328 ? -23.794 -4.000 34.233 1.00 88.06 328 ARG A O 1
ATOM 2534 N N . LEU A 1 329 ? -22.052 -3.043 33.150 1.00 92.44 329 LEU A N 1
ATOM 2535 C CA . LEU A 1 329 ? -21.016 -3.415 34.112 1.00 92.44 329 LEU A CA 1
ATOM 2536 C C . LEU A 1 329 ? -21.199 -2.630 35.420 1.00 92.44 329 LEU A C 1
ATOM 2538 O O . LEU A 1 329 ? -21.622 -1.469 35.401 1.00 92.44 329 LEU A O 1
ATOM 2542 N N . THR A 1 330 ? -20.883 -3.252 36.555 1.00 95.56 330 THR A N 1
ATOM 2543 C CA . THR A 1 330 ? -20.708 -2.520 37.818 1.00 95.56 330 THR A CA 1
ATOM 2544 C C . THR A 1 330 ? -19.446 -1.652 37.744 1.00 95.56 330 THR A C 1
ATOM 2546 O O . THR A 1 330 ? -18.598 -1.887 36.880 1.00 95.56 330 THR A O 1
ATOM 2549 N N . PRO A 1 331 ? -19.275 -0.652 38.627 1.00 96.25 331 PRO A N 1
ATOM 2550 C CA . PRO A 1 331 ? -18.046 0.140 38.666 1.00 96.25 331 PRO A CA 1
ATOM 2551 C C . PRO A 1 331 ? -16.783 -0.723 38.784 1.00 96.25 331 PRO A C 1
ATOM 2553 O O . PRO A 1 331 ? -15.811 -0.480 38.081 1.00 96.25 331 PRO A O 1
ATOM 2556 N N . GLU A 1 332 ? -16.815 -1.774 39.603 1.00 96.00 332 GLU A N 1
ATOM 2557 C CA . GLU A 1 332 ? -15.688 -2.688 39.819 1.00 96.00 332 GLU A CA 1
ATOM 2558 C C . GLU A 1 332 ? -15.397 -3.541 38.576 1.00 96.00 332 GLU A C 1
ATOM 2560 O O . GLU A 1 332 ? -14.244 -3.700 38.184 1.00 96.00 332 GLU A O 1
ATOM 2565 N N . GLU A 1 333 ? -16.440 -4.056 37.922 1.00 96.31 333 GLU A N 1
ATOM 2566 C CA . GLU A 1 333 ? -16.308 -4.784 36.655 1.00 96.31 333 GLU A CA 1
ATOM 2567 C C . GLU A 1 333 ? -15.791 -3.877 35.535 1.00 96.31 333 GLU A C 1
ATOM 2569 O O . GLU A 1 333 ? -15.011 -4.317 34.694 1.00 96.31 333 GLU A O 1
ATOM 2574 N N . PHE A 1 334 ? -16.193 -2.605 35.529 1.00 94.94 334 PHE A N 1
ATOM 2575 C CA . PHE A 1 334 ? -15.692 -1.620 34.580 1.00 94.94 334 PHE A CA 1
ATOM 2576 C C . PHE A 1 334 ? -14.210 -1.306 34.821 1.00 94.94 334 PHE A C 1
ATOM 2578 O O . PHE A 1 334 ? -13.455 -1.223 33.857 1.00 94.94 334 PHE A O 1
ATOM 2585 N N . GLU A 1 335 ? -13.755 -1.207 36.077 1.00 97.00 335 GLU A N 1
ATOM 2586 C CA . GLU A 1 335 ? -12.321 -1.095 36.387 1.00 97.00 335 GLU A CA 1
ATOM 2587 C C . GLU A 1 335 ? -11.522 -2.286 35.846 1.00 97.00 335 GLU A C 1
ATOM 2589 O O . GLU A 1 335 ? -10.452 -2.085 35.276 1.00 97.00 335 GLU A O 1
ATOM 2594 N N . ILE A 1 336 ? -12.060 -3.508 35.947 1.00 96.62 336 ILE A N 1
ATOM 2595 C CA . ILE A 1 336 ? -11.444 -4.698 35.342 1.00 96.62 336 ILE A CA 1
ATOM 2596 C C . ILE A 1 336 ? -11.453 -4.587 33.814 1.00 96.62 336 ILE A C 1
ATOM 2598 O O . ILE A 1 336 ? -10.415 -4.788 33.190 1.00 96.62 336 ILE A O 1
ATOM 2602 N N . MET A 1 337 ? -12.583 -4.217 33.204 1.00 95.75 337 MET A N 1
ATOM 2603 C CA . MET A 1 337 ? -12.699 -4.065 31.750 1.00 95.75 337 MET A CA 1
ATOM 2604 C C . MET A 1 337 ? -11.661 -3.087 31.195 1.00 95.75 337 MET A C 1
ATOM 2606 O O . MET A 1 337 ? -11.009 -3.394 30.202 1.00 95.75 337 MET A O 1
ATOM 2610 N N . LYS A 1 338 ? -11.437 -1.943 31.855 1.00 97.19 338 LYS A N 1
ATOM 2611 C CA . LYS A 1 338 ? -10.438 -0.947 31.432 1.00 97.19 338 LYS A CA 1
ATOM 2612 C C . LYS A 1 338 ? -9.017 -1.505 31.331 1.00 97.19 338 LYS A C 1
ATOM 2614 O O . LYS A 1 338 ? -8.209 -0.942 30.600 1.00 97.19 338 LYS A O 1
ATOM 2619 N N . THR A 1 339 ? -8.698 -2.596 32.032 1.00 97.56 339 THR A N 1
ATOM 2620 C CA . THR A 1 339 ? -7.357 -3.198 31.986 1.00 97.56 339 THR A CA 1
ATOM 2621 C C . THR A 1 339 ? -7.016 -3.837 30.642 1.00 97.56 339 THR A C 1
ATOM 2623 O O . THR A 1 339 ? -5.837 -4.071 30.391 1.00 97.56 339 THR A O 1
ATOM 2626 N N . HIS A 1 340 ? -7.983 -4.068 29.741 1.00 96.81 340 HIS A N 1
ATOM 2627 C CA . HIS A 1 340 ? -7.681 -4.614 28.413 1.00 96.81 340 HIS A CA 1
ATOM 2628 C C . HIS A 1 340 ? -6.676 -3.738 27.644 1.00 96.81 340 HIS A C 1
ATOM 2630 O O . HIS A 1 340 ? -5.843 -4.272 26.917 1.00 96.81 340 HIS A O 1
ATOM 2636 N N . THR A 1 341 ? -6.682 -2.418 27.852 1.00 97.81 341 THR A N 1
ATOM 2637 C CA . THR A 1 341 ? -5.736 -1.516 27.185 1.00 97.81 341 THR A CA 1
ATOM 2638 C C . THR A 1 341 ? -4.300 -1.774 27.632 1.00 97.81 341 THR A C 1
ATOM 2640 O O . THR A 1 341 ? -3.397 -1.954 26.814 1.00 97.81 341 THR A O 1
ATOM 2643 N N . THR A 1 342 ? -4.066 -1.861 28.944 1.00 97.88 342 THR A N 1
ATOM 2644 C CA . THR A 1 342 ? -2.729 -2.101 29.503 1.00 97.88 342 THR A CA 1
ATOM 2645 C C . THR A 1 342 ? -2.272 -3.537 29.287 1.00 97.88 342 THR A C 1
ATOM 2647 O O . THR A 1 342 ? -1.102 -3.754 28.978 1.00 97.88 342 THR A O 1
ATOM 2650 N N . ILE A 1 343 ? -3.179 -4.511 29.386 1.00 96.50 343 ILE A N 1
ATOM 2651 C CA . ILE A 1 343 ? -2.891 -5.915 29.086 1.00 96.50 343 ILE A CA 1
ATOM 2652 C C . ILE A 1 343 ? -2.497 -6.068 27.617 1.00 96.50 343 ILE A C 1
ATOM 2654 O O . ILE A 1 343 ? -1.457 -6.657 27.337 1.00 96.50 343 ILE A O 1
ATOM 2658 N N . GLY A 1 344 ? -3.278 -5.511 26.688 1.00 95.12 344 GLY A N 1
ATOM 2659 C CA . GLY A 1 344 ? -2.999 -5.600 25.255 1.00 95.12 344 GLY A CA 1
ATOM 2660 C C . GLY A 1 344 ? -1.668 -4.947 24.891 1.00 95.12 344 GLY A C 1
ATOM 2661 O O . GLY A 1 344 ? -0.842 -5.550 24.210 1.00 95.12 344 GLY A O 1
ATOM 2662 N N . ALA A 1 345 ? -1.406 -3.759 25.438 1.00 95.75 345 ALA A N 1
ATOM 2663 C CA . ALA A 1 345 ? -0.128 -3.073 25.289 1.00 95.75 345 ALA A CA 1
ATOM 2664 C C . ALA A 1 345 ? 1.055 -3.920 25.806 1.00 95.75 345 ALA A C 1
ATOM 2666 O O . ALA A 1 345 ? 2.070 -4.056 25.123 1.00 95.75 345 ALA A O 1
ATOM 2667 N N . ASN A 1 346 ? 0.918 -4.539 26.984 1.00 94.44 346 ASN A N 1
ATOM 2668 C CA . ASN A 1 346 ? 1.956 -5.401 27.555 1.00 94.44 346 ASN A CA 1
ATOM 2669 C C . ASN A 1 346 ? 2.166 -6.678 26.728 1.00 94.44 346 ASN A C 1
ATOM 2671 O O . ASN A 1 346 ? 3.309 -7.045 26.469 1.00 94.44 346 ASN A O 1
ATOM 2675 N N . MET A 1 347 ? 1.091 -7.318 26.253 1.00 92.50 347 MET A N 1
ATOM 2676 C CA . MET A 1 347 ? 1.178 -8.482 25.363 1.00 92.50 347 MET A CA 1
ATOM 2677 C C . MET A 1 347 ? 1.971 -8.158 24.097 1.00 92.50 347 MET A C 1
ATOM 2679 O O . MET A 1 347 ? 2.841 -8.931 23.701 1.00 92.50 347 MET A O 1
ATOM 2683 N N . LEU A 1 348 ? 1.703 -7.003 23.481 1.00 91.25 348 LEU A N 1
ATOM 2684 C CA . LEU A 1 348 ? 2.410 -6.556 22.282 1.00 91.25 348 LEU A CA 1
ATOM 2685 C C . LEU A 1 348 ? 3.895 -6.284 22.557 1.00 91.25 348 LEU A C 1
ATOM 2687 O O . LEU A 1 348 ? 4.731 -6.635 21.727 1.00 91.25 348 LEU A O 1
ATOM 2691 N N . LEU A 1 349 ? 4.247 -5.730 23.722 1.00 89.62 349 LEU A N 1
ATOM 2692 C CA . LEU A 1 349 ? 5.649 -5.559 24.123 1.00 89.62 349 LEU A CA 1
ATOM 2693 C C . LEU A 1 349 ? 6.360 -6.898 24.356 1.00 89.62 349 LEU A C 1
ATOM 2695 O O . LEU A 1 349 ? 7.486 -7.084 23.898 1.00 89.62 349 LEU A O 1
ATOM 2699 N N . GLU A 1 350 ? 5.723 -7.830 25.065 1.00 87.88 350 GLU A N 1
ATOM 2700 C CA . GLU A 1 350 ? 6.325 -9.117 25.424 1.00 87.88 350 GLU A CA 1
ATOM 2701 C C . GLU A 1 350 ? 6.497 -10.020 24.196 1.00 87.88 350 GLU A C 1
ATOM 2703 O O . GLU A 1 350 ? 7.610 -10.468 23.896 1.00 87.88 350 GLU A O 1
ATOM 2708 N N . LEU A 1 351 ? 5.413 -10.238 23.445 1.00 82.94 351 LEU A N 1
ATOM 2709 C CA . LEU A 1 351 ? 5.397 -11.093 22.255 1.00 82.94 351 LEU A CA 1
ATOM 2710 C C . LEU A 1 351 ? 6.147 -10.452 21.080 1.00 82.94 351 LEU A C 1
ATOM 2712 O O . LEU A 1 351 ? 6.753 -11.154 20.271 1.00 82.94 351 LEU A O 1
ATOM 2716 N N . GLY A 1 352 ? 6.135 -9.121 20.999 1.00 76.81 352 GLY A N 1
ATOM 2717 C CA . GLY A 1 352 ? 6.805 -8.340 19.963 1.00 76.81 352 GLY A CA 1
ATOM 2718 C C . GLY A 1 352 ? 8.237 -7.929 20.294 1.00 76.81 352 GLY A C 1
ATOM 2719 O O . GLY A 1 352 ? 8.840 -7.195 19.517 1.00 76.81 352 GLY A O 1
ATOM 2720 N N . SER A 1 353 ? 8.812 -8.391 21.407 1.00 74.12 353 SER A N 1
ATOM 2721 C CA . SER A 1 353 ? 10.150 -7.980 21.871 1.00 74.12 353 SER A CA 1
ATOM 2722 C C . SER A 1 353 ? 11.271 -8.227 20.846 1.00 74.12 353 SER A C 1
ATOM 2724 O O . SER A 1 353 ? 12.229 -7.458 20.768 1.00 74.12 353 SER A O 1
ATOM 2726 N N . HIS A 1 354 ? 11.132 -9.247 19.995 1.00 74.56 354 HIS A N 1
ATOM 2727 C CA . HIS A 1 354 ? 12.054 -9.533 18.886 1.00 74.56 354 HIS A CA 1
ATOM 2728 C C . HIS A 1 354 ? 11.828 -8.668 17.631 1.00 74.56 354 HIS A C 1
ATOM 2730 O O . HIS A 1 354 ? 12.586 -8.768 16.666 1.00 74.56 354 HIS A O 1
ATOM 2736 N N . HIS A 1 355 ? 10.807 -7.813 17.645 1.00 73.38 355 HIS A N 1
ATOM 2737 C CA . HIS A 1 355 ? 10.399 -6.919 16.563 1.00 73.38 355 HIS A CA 1
ATOM 2738 C C . HIS A 1 355 ? 10.514 -5.436 16.956 1.00 73.38 355 HIS A C 1
ATOM 2740 O O . HIS A 1 355 ? 9.824 -4.590 16.391 1.00 73.38 355 HIS A O 1
ATOM 2746 N N . ALA A 1 356 ? 11.395 -5.109 17.908 1.00 62.38 356 ALA A N 1
ATOM 2747 C CA . ALA A 1 356 ? 11.692 -3.727 18.279 1.00 62.38 356 ALA A CA 1
ATOM 2748 C C . ALA A 1 356 ? 12.120 -2.894 17.050 1.00 62.38 356 ALA A C 1
ATOM 2750 O O . ALA A 1 356 ? 12.967 -3.330 16.267 1.00 62.38 356 ALA A O 1
ATOM 2751 N N . GLY A 1 357 ? 11.528 -1.706 16.886 1.00 69.50 357 GLY A N 1
ATOM 2752 C CA . GLY A 1 357 ? 11.724 -0.832 15.722 1.00 69.50 357 GLY A CA 1
ATOM 2753 C C . GLY A 1 357 ? 10.829 -1.150 14.516 1.00 69.50 357 GLY A C 1
ATOM 2754 O O . GLY A 1 357 ? 11.050 -0.615 13.432 1.00 69.50 357 GLY A O 1
ATOM 2755 N N . ASN A 1 358 ? 9.845 -2.045 14.662 1.00 85.00 358 ASN A N 1
ATOM 2756 C CA . ASN A 1 358 ? 8.823 -2.279 13.646 1.00 85.00 358 ASN A CA 1
ATOM 2757 C C . ASN A 1 358 ? 7.646 -1.305 13.832 1.00 85.00 358 ASN A C 1
ATOM 2759 O O . ASN A 1 358 ? 6.957 -1.361 14.851 1.00 85.00 358 ASN A O 1
ATO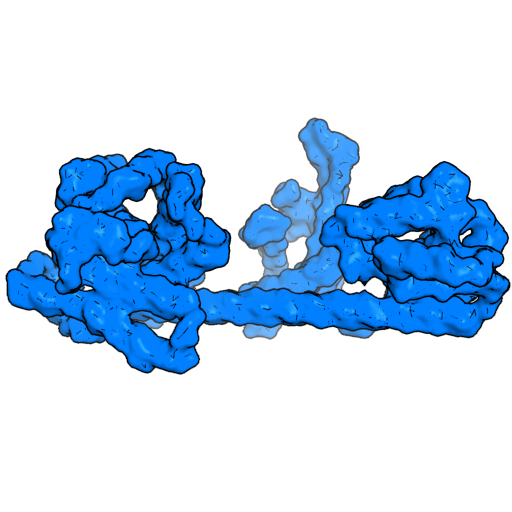M 2763 N N . ALA A 1 359 ? 7.373 -0.479 12.816 1.00 88.62 359 ALA A N 1
ATOM 2764 C CA . ALA A 1 359 ? 6.308 0.526 12.844 1.00 88.62 359 ALA A CA 1
ATOM 2765 C C . ALA A 1 359 ? 4.919 -0.059 13.170 1.00 88.62 359 ALA A C 1
ATOM 2767 O O . ALA A 1 359 ? 4.167 0.534 13.939 1.00 88.62 359 ALA A O 1
ATOM 2768 N N . LEU A 1 360 ? 4.588 -1.253 12.657 1.00 89.31 360 LEU A N 1
ATOM 2769 C CA . LEU A 1 360 ? 3.315 -1.919 12.955 1.00 89.31 360 LEU A CA 1
ATOM 2770 C C . LEU A 1 360 ? 3.177 -2.219 14.449 1.00 89.31 360 LEU A C 1
ATOM 2772 O O . LEU A 1 360 ? 2.118 -1.986 15.024 1.00 89.31 360 LEU A O 1
ATOM 2776 N N . MET A 1 361 ? 4.247 -2.706 15.083 1.00 90.12 361 MET A N 1
ATOM 2777 C CA . MET A 1 361 ? 4.248 -3.009 16.517 1.00 90.12 361 MET A CA 1
ATOM 2778 C C . MET A 1 361 ? 4.144 -1.744 17.366 1.00 90.12 361 MET A C 1
ATOM 2780 O O . MET A 1 361 ? 3.430 -1.737 18.368 1.00 90.12 361 MET A O 1
ATOM 2784 N N . GLU A 1 362 ? 4.828 -0.672 16.963 1.00 92.38 362 GLU A N 1
ATOM 2785 C CA . GLU A 1 362 ? 4.772 0.617 17.655 1.00 92.38 362 GLU A CA 1
ATOM 2786 C C . GLU A 1 362 ? 3.364 1.214 17.604 1.00 92.38 362 GLU A C 1
ATOM 2788 O O . GLU A 1 362 ? 2.815 1.569 18.649 1.00 92.38 362 GLU A O 1
ATOM 2793 N N . TYR A 1 363 ? 2.733 1.255 16.426 1.00 95.50 363 TYR A N 1
ATOM 2794 C CA . TYR A 1 363 ? 1.359 1.739 16.308 1.00 95.50 363 TYR A CA 1
ATOM 2795 C C . TYR A 1 363 ? 0.359 0.823 17.011 1.00 95.50 363 TYR A C 1
ATOM 2797 O O . TYR A 1 363 ? -0.506 1.328 17.723 1.00 95.50 363 TYR A O 1
ATOM 2805 N N . ALA A 1 364 ? 0.492 -0.502 16.894 1.00 94.44 364 ALA A N 1
ATOM 2806 C CA . ALA A 1 364 ? -0.384 -1.441 17.595 1.00 94.44 364 ALA A CA 1
ATOM 2807 C C . ALA A 1 364 ? -0.316 -1.240 19.115 1.00 94.44 364 ALA A C 1
ATOM 2809 O O . ALA A 1 364 ? -1.353 -1.213 19.774 1.00 94.44 364 ALA A O 1
ATOM 2810 N N . TYR A 1 365 ? 0.882 -1.025 19.670 1.00 95.62 365 TYR A N 1
ATOM 2811 C CA . TYR A 1 365 ? 1.059 -0.710 21.088 1.00 95.62 365 TYR A CA 1
ATOM 2812 C C . TYR A 1 365 ? 0.356 0.597 21.474 1.00 95.62 365 TYR A C 1
ATOM 2814 O O . TYR A 1 365 ? -0.405 0.623 22.442 1.00 95.62 365 TYR A O 1
ATOM 2822 N N . GLN A 1 366 ? 0.597 1.675 20.718 1.00 97.19 366 GLN A N 1
ATOM 2823 C CA . GLN A 1 366 ? -0.003 2.988 20.981 1.00 97.19 366 GLN A CA 1
ATOM 2824 C C . GLN A 1 366 ? -1.532 2.913 20.952 1.00 97.19 366 GLN A C 1
ATOM 2826 O O . GLN A 1 366 ? -2.196 3.434 21.845 1.00 97.19 366 GLN A O 1
ATOM 2831 N N . ILE A 1 367 ? -2.081 2.242 19.939 1.00 98.06 367 ILE A N 1
ATOM 2832 C CA . ILE A 1 367 ? -3.519 2.064 19.759 1.00 98.06 367 ILE A CA 1
ATOM 2833 C C . ILE A 1 367 ? -4.087 1.220 20.902 1.00 98.06 367 ILE A C 1
ATOM 2835 O O . ILE A 1 367 ? -4.987 1.682 21.600 1.00 98.06 367 ILE A O 1
ATOM 2839 N N . ALA A 1 368 ? -3.546 0.025 21.156 1.00 96.94 368 ALA A N 1
ATOM 2840 C CA . ALA A 1 368 ? -4.047 -0.855 22.212 1.00 96.94 368 ALA A CA 1
ATOM 2841 C C . ALA A 1 368 ? -4.034 -0.167 23.582 1.00 96.94 368 ALA A C 1
ATOM 2843 O O . ALA A 1 368 ? -5.002 -0.256 24.334 1.00 96.94 368 ALA A O 1
ATOM 2844 N N . ARG A 1 369 ? -2.975 0.593 23.884 1.00 98.25 369 ARG A N 1
ATOM 2845 C CA . ARG A 1 369 ? -2.863 1.295 25.161 1.00 98.25 369 ARG A CA 1
ATOM 2846 C C . ARG A 1 369 ? -3.797 2.496 25.275 1.00 98.25 369 ARG A C 1
ATOM 2848 O O . ARG A 1 369 ? -4.338 2.709 26.352 1.00 98.25 369 ARG A O 1
ATOM 2855 N N . TRP A 1 370 ? -3.956 3.291 24.217 1.00 98.56 370 TRP A N 1
ATOM 2856 C CA . TRP A 1 370 ? -4.495 4.652 24.340 1.00 98.56 370 TRP A CA 1
ATOM 2857 C C . TRP A 1 370 ? -5.728 4.955 23.489 1.00 98.56 370 TRP A C 1
ATOM 2859 O O . TRP A 1 370 ? -6.191 6.092 23.503 1.00 98.56 370 TRP A O 1
ATOM 2869 N N . HIS A 1 371 ? -6.318 3.989 22.780 1.00 97.94 371 HIS A N 1
ATOM 2870 C CA . HIS A 1 371 ? -7.545 4.237 22.000 1.00 97.94 371 HIS A CA 1
ATOM 2871 C C . HIS A 1 371 ? -8.762 4.643 22.863 1.00 97.94 371 HIS A C 1
ATOM 2873 O O . HIS A 1 371 ? -9.747 5.159 22.336 1.00 97.94 371 HIS A O 1
ATOM 2879 N N . HIS A 1 372 ? -8.698 4.479 24.188 1.00 97.75 372 HIS A N 1
ATOM 2880 C CA . HIS A 1 372 ? -9.696 4.986 25.137 1.00 97.75 372 HIS A CA 1
ATOM 2881 C C . HIS A 1 372 ? -9.265 6.245 25.910 1.00 97.75 372 HIS A C 1
ATOM 2883 O O . HIS A 1 372 ? -9.987 6.711 26.805 1.00 97.75 372 HIS A O 1
ATOM 2889 N N . GLU A 1 373 ? -8.123 6.841 25.557 1.00 98.31 373 GLU A N 1
ATOM 2890 C CA . GLU A 1 373 ? -7.792 8.182 26.020 1.00 98.31 373 GLU A CA 1
ATOM 2891 C C . GLU A 1 373 ? -8.748 9.210 25.412 1.00 98.31 373 GLU A C 1
ATOM 2893 O O . GLU A 1 373 ? -9.251 9.062 24.298 1.00 98.31 373 GLU A O 1
ATOM 2898 N N . ARG A 1 374 ? -9.019 10.279 26.161 1.00 97.56 374 ARG A N 1
ATOM 2899 C CA . ARG A 1 374 ? -9.917 11.355 25.729 1.00 97.56 374 ARG A CA 1
ATOM 2900 C C . ARG A 1 374 ? -9.118 12.631 25.615 1.00 97.56 374 ARG A C 1
ATOM 2902 O O . ARG A 1 374 ? -8.335 12.946 26.502 1.00 97.56 374 ARG A O 1
ATOM 2909 N N . TRP A 1 375 ? -9.396 13.426 24.588 1.00 97.31 375 TRP A N 1
ATOM 2910 C CA . TRP A 1 375 ? -8.679 14.673 24.311 1.00 97.31 375 TRP A CA 1
ATOM 2911 C C . TRP A 1 375 ? -8.670 15.658 25.497 1.00 97.31 375 TRP A C 1
ATOM 2913 O O . TRP A 1 375 ? -7.760 16.474 25.633 1.00 97.31 375 TRP A O 1
ATOM 2923 N N . ASP A 1 376 ? -9.666 15.573 26.386 1.00 97.00 376 ASP A N 1
ATOM 2924 C CA . ASP A 1 376 ? -9.775 16.381 27.603 1.00 97.00 376 ASP A CA 1
ATOM 2925 C C . ASP A 1 376 ? -8.993 15.849 28.821 1.00 97.00 376 ASP A C 1
ATOM 2927 O O . ASP A 1 376 ? -9.012 16.506 29.866 1.00 97.00 376 ASP A O 1
ATOM 2931 N N . GLY A 1 377 ? -8.305 14.709 28.705 1.00 97.12 377 GLY A N 1
ATOM 2932 C CA . GLY A 1 377 ? -7.559 14.054 29.786 1.00 97.12 377 GLY A C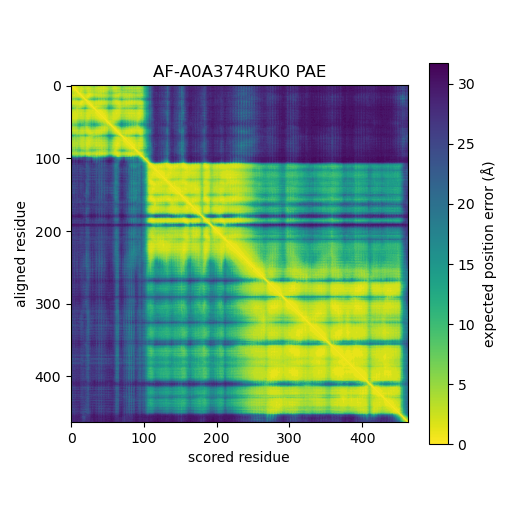A 1
ATOM 2933 C C . GLY A 1 377 ? -8.419 13.213 30.733 1.00 97.12 377 GLY A C 1
ATOM 2934 O O . GLY A 1 377 ? -7.946 12.796 31.785 1.00 97.12 377 GLY A O 1
ATOM 2935 N N . LYS A 1 378 ? -9.701 12.985 30.413 1.00 96.56 378 LYS A N 1
ATOM 2936 C CA . LYS A 1 378 ? -10.616 12.175 31.248 1.00 96.56 378 LYS A CA 1
ATOM 2937 C C . LYS A 1 378 ? -10.722 10.718 30.795 1.00 96.56 378 LYS A C 1
ATOM 2939 O O . LYS A 1 378 ? -11.648 10.019 31.208 1.00 96.56 378 LYS A O 1
ATOM 2944 N N . GLY A 1 379 ? -9.855 10.307 29.874 1.00 96.62 379 GLY A N 1
ATOM 2945 C CA . GLY A 1 379 ? -9.772 8.939 29.385 1.00 96.62 379 GLY A CA 1
ATOM 2946 C C . GLY A 1 379 ? -8.967 8.040 30.316 1.00 96.62 379 GLY A C 1
ATOM 2947 O O . GLY A 1 379 ? -8.739 8.366 31.482 1.00 96.62 379 GLY A O 1
ATOM 2948 N N . TYR A 1 380 ? -8.596 6.875 29.802 1.00 98.00 380 TYR A N 1
ATOM 2949 C CA . TYR A 1 380 ? -7.791 5.881 30.502 1.00 98.00 380 TYR A CA 1
ATOM 2950 C C . TYR A 1 380 ? -6.886 5.157 29.490 1.00 98.00 380 TYR A C 1
ATOM 2952 O O . TYR A 1 380 ? -7.205 5.162 28.297 1.00 98.00 380 TYR A O 1
ATOM 2960 N N . PRO A 1 381 ? -5.802 4.490 29.929 1.00 97.69 381 PRO A N 1
ATOM 2961 C CA . PRO A 1 381 ? -5.385 4.223 31.311 1.00 97.69 381 PRO A CA 1
ATOM 2962 C C . PRO A 1 381 ? -4.539 5.314 31.981 1.00 97.69 381 PRO A C 1
ATOM 2964 O O . PRO A 1 381 ? -4.463 5.323 33.208 1.00 97.69 381 PRO A O 1
ATOM 2967 N N . ASP A 1 382 ? -3.911 6.204 31.216 1.00 98.19 382 ASP A N 1
ATOM 2968 C CA . ASP A 1 382 ? -2.860 7.109 31.696 1.00 98.19 382 ASP A CA 1
ATOM 2969 C C . ASP A 1 382 ? -3.352 8.563 31.860 1.00 98.19 382 ASP A C 1
ATOM 2971 O O . ASP A 1 382 ? -2.705 9.356 32.547 1.00 98.19 382 ASP A O 1
ATOM 2975 N N . GLY A 1 383 ? -4.512 8.911 31.292 1.00 97.44 383 GLY A N 1
ATOM 2976 C CA . GLY A 1 383 ? -5.125 10.238 31.414 1.00 97.44 383 GLY A CA 1
ATOM 2977 C C . GLY A 1 383 ? -4.439 11.296 30.548 1.00 97.44 383 GLY A C 1
ATOM 2978 O O . GLY A 1 383 ? -4.378 12.468 30.931 1.00 97.44 383 GLY A O 1
ATOM 2979 N N . LEU A 1 384 ? -3.898 10.875 29.403 1.00 98.19 384 LEU A N 1
ATOM 2980 C CA . LEU A 1 384 ? -3.207 11.736 28.443 1.00 98.19 384 LEU A CA 1
ATOM 2981 C C . LEU A 1 384 ? -4.149 12.807 27.885 1.00 98.19 384 LEU A C 1
ATOM 2983 O O . LEU A 1 384 ? -5.335 12.553 27.661 1.00 98.19 384 LEU A O 1
ATOM 2987 N N . LYS A 1 385 ? -3.624 14.010 27.626 1.00 98.06 385 LYS A N 1
ATOM 2988 C CA . LYS A 1 385 ? -4.428 15.148 27.176 1.00 98.06 385 LYS A CA 1
ATOM 2989 C C . LYS A 1 385 ? -3.908 15.744 25.872 1.00 98.06 385 LYS A C 1
ATOM 2991 O O . LYS A 1 385 ? -2.726 16.035 25.719 1.00 98.06 385 LYS A O 1
ATOM 2996 N N . GLY A 1 386 ? -4.828 16.049 24.960 1.00 96.06 386 GLY A N 1
ATOM 2997 C CA . GLY A 1 386 ? -4.483 16.704 23.701 1.00 96.06 386 GLY A CA 1
ATOM 2998 C C . GLY A 1 386 ? -3.489 15.890 22.871 1.00 96.06 386 GLY A C 1
ATOM 2999 O O . GLY A 1 386 ? -3.636 14.678 22.719 1.00 96.06 386 GLY A O 1
ATOM 3000 N N . ASP A 1 387 ? -2.450 16.568 22.386 1.00 93.88 387 ASP A N 1
ATOM 3001 C CA . ASP A 1 387 ? -1.385 15.993 21.555 1.00 93.88 387 ASP A CA 1
ATOM 3002 C C . ASP A 1 387 ? -0.452 15.018 22.301 1.00 93.88 387 ASP A C 1
ATOM 3004 O O . ASP A 1 387 ? 0.428 14.423 21.682 1.00 93.88 387 ASP A O 1
ATOM 3008 N N . GLU A 1 388 ? -0.628 14.820 23.614 1.00 97.50 388 GLU A N 1
ATOM 3009 C CA . GLU A 1 388 ? 0.057 13.741 24.344 1.00 97.50 388 GLU A CA 1
ATOM 3010 C C . GLU A 1 388 ? -0.440 12.355 23.905 1.00 97.50 388 GLU A C 1
ATOM 3012 O O . GLU A 1 388 ? 0.297 11.374 23.994 1.00 97.50 388 GLU A O 1
ATOM 3017 N N . ILE A 1 389 ? -1.681 12.269 23.411 1.00 97.94 389 ILE A N 1
ATOM 3018 C CA . ILE A 1 389 ? -2.251 11.043 22.851 1.00 97.94 389 ILE A CA 1
ATOM 3019 C C . ILE A 1 389 ? -1.676 10.867 21.439 1.00 97.94 389 ILE A C 1
ATOM 3021 O O . ILE A 1 389 ? -1.838 11.768 20.616 1.00 97.94 389 ILE A O 1
ATOM 3025 N N . PRO A 1 390 ? -1.061 9.730 21.077 1.00 97.25 390 PRO A N 1
ATOM 3026 C CA . PRO A 1 390 ? -0.572 9.542 19.716 1.00 97.25 390 PRO A CA 1
ATOM 3027 C C . PRO A 1 390 ? -1.694 9.598 18.684 1.00 97.25 390 PRO A C 1
ATOM 3029 O O . PRO A 1 390 ? -2.793 9.091 18.915 1.00 97.25 390 PRO A O 1
ATOM 3032 N N . ILE A 1 391 ? -1.402 10.162 17.510 1.00 96.69 391 ILE A N 1
ATOM 3033 C CA . ILE A 1 391 ? -2.424 10.384 16.482 1.00 96.69 391 ILE A CA 1
ATOM 3034 C C . ILE A 1 391 ? -3.113 9.088 16.033 1.00 96.69 391 ILE A C 1
ATOM 3036 O O . ILE A 1 391 ? -4.321 9.084 15.816 1.00 96.69 391 ILE A O 1
ATOM 3040 N N . ALA A 1 392 ? -2.373 7.975 15.984 1.00 97.62 392 ALA A N 1
ATOM 3041 C CA . ALA A 1 392 ? -2.918 6.655 15.684 1.00 97.62 392 ALA A CA 1
ATOM 3042 C C . ALA A 1 392 ? -4.031 6.259 16.672 1.00 97.62 392 ALA A C 1
ATOM 3044 O O . ALA A 1 392 ? -5.117 5.863 16.255 1.00 97.62 392 ALA A O 1
ATOM 3045 N N . ALA A 1 393 ? -3.802 6.444 17.976 1.00 98.12 393 ALA A N 1
ATOM 3046 C CA . ALA A 1 393 ? -4.791 6.152 19.010 1.00 98.12 393 ALA A CA 1
ATOM 3047 C C . ALA A 1 393 ? -5.993 7.109 18.952 1.00 98.12 393 ALA A C 1
ATOM 3049 O O . ALA A 1 393 ? -7.130 6.667 19.099 1.00 98.12 393 ALA A O 1
ATOM 3050 N N . GLN A 1 394 ? -5.766 8.401 18.676 1.00 97.94 394 GLN A N 1
ATOM 3051 C CA . GLN A 1 394 ? -6.854 9.375 18.529 1.00 97.94 394 GLN A CA 1
ATOM 3052 C C . GLN A 1 394 ? -7.800 9.020 17.373 1.00 97.94 394 GLN A C 1
ATOM 3054 O O . GLN A 1 394 ? -9.017 9.095 17.532 1.00 97.94 394 GLN A O 1
ATOM 3059 N N . VAL A 1 395 ? -7.250 8.640 16.213 1.00 97.69 395 VAL A N 1
ATOM 3060 C CA . VAL A 1 395 ? -8.051 8.272 15.036 1.00 97.69 395 VAL A CA 1
ATOM 3061 C C . VAL A 1 395 ? -8.833 6.990 15.300 1.00 97.69 395 VAL A C 1
ATOM 3063 O O . VAL A 1 395 ? -10.041 6.960 15.063 1.00 97.69 395 VAL A O 1
ATOM 3066 N N . VAL A 1 396 ? -8.172 5.957 15.833 1.00 98.06 396 VAL A N 1
ATOM 3067 C CA . VAL A 1 396 ? -8.832 4.677 16.128 1.00 98.06 396 VAL A CA 1
ATOM 3068 C C . VAL A 1 396 ? -9.920 4.845 17.189 1.00 98.06 396 VAL A C 1
ATOM 3070 O O . VAL A 1 396 ? -10.972 4.237 17.054 1.00 98.06 396 VAL A O 1
ATOM 3073 N N . SER A 1 397 ? -9.742 5.732 18.174 1.00 97.56 397 SER A N 1
ATOM 3074 C CA . SER A 1 397 ? -10.784 6.058 19.160 1.00 97.56 397 SER A CA 1
ATOM 3075 C C . SER A 1 397 ? -12.084 6.551 18.510 1.00 97.56 397 SER A C 1
ATOM 3077 O O . SER A 1 397 ? -13.177 6.119 18.874 1.00 97.56 397 SER A O 1
ATOM 3079 N N . VAL A 1 398 ? -11.977 7.437 17.511 1.00 97.19 398 VAL A N 1
ATOM 3080 C CA . VAL A 1 398 ? -13.141 7.940 16.761 1.00 97.19 398 VAL A CA 1
ATOM 3081 C C . VAL A 1 398 ? -13.766 6.823 15.922 1.00 97.19 398 VAL A C 1
ATOM 3083 O O . VAL A 1 398 ? -14.991 6.689 15.906 1.00 97.19 398 VAL A O 1
ATOM 3086 N N . ALA A 1 399 ? -12.937 6.022 15.245 1.00 96.25 399 ALA A N 1
ATOM 3087 C CA . ALA A 1 399 ? -13.391 4.909 14.414 1.00 96.25 399 ALA A CA 1
ATOM 3088 C C . ALA A 1 399 ? -14.129 3.832 15.230 1.00 96.25 399 ALA A C 1
ATOM 3090 O O . ALA A 1 399 ? -15.227 3.432 14.844 1.00 96.25 399 ALA A O 1
ATOM 3091 N N . ASP A 1 400 ? -13.572 3.418 16.372 1.00 94.69 400 ASP A N 1
ATOM 3092 C CA . ASP A 1 400 ? -14.172 2.436 17.282 1.00 94.69 400 ASP A CA 1
ATOM 3093 C C . ASP A 1 400 ? -15.511 2.934 17.838 1.00 94.69 400 ASP A C 1
ATOM 3095 O O . ASP A 1 400 ? -16.526 2.246 17.756 1.00 94.69 400 ASP A O 1
ATOM 3099 N N . VAL A 1 401 ? -15.567 4.183 18.310 1.00 94.38 401 VAL A N 1
ATOM 3100 C CA . VAL A 1 401 ? -16.814 4.766 18.823 1.00 94.38 401 VAL A CA 1
ATOM 3101 C C . VAL A 1 401 ? -17.886 4.837 17.738 1.00 94.38 401 VAL A C 1
ATOM 3103 O O . VAL A 1 401 ? -19.044 4.511 18.004 1.00 94.38 401 VAL A O 1
ATOM 3106 N N . TYR A 1 402 ? -17.527 5.242 16.520 1.00 94.25 402 TYR A N 1
ATOM 3107 C CA . TYR A 1 402 ? -18.471 5.273 15.407 1.00 94.25 402 TYR A CA 1
ATOM 3108 C C . TYR A 1 402 ? -18.998 3.869 15.070 1.00 94.25 402 TYR A C 1
ATOM 3110 O O . TYR A 1 402 ? -20.216 3.683 14.955 1.00 94.25 402 TYR A O 1
ATOM 3118 N N . ASP A 1 403 ? -18.117 2.870 14.957 1.00 91.12 403 ASP A N 1
ATOM 3119 C CA . ASP A 1 403 ? -18.532 1.493 14.679 1.00 91.12 403 ASP A CA 1
ATOM 3120 C C . ASP A 1 403 ? -19.390 0.934 15.828 1.00 91.12 403 ASP A C 1
ATOM 3122 O O . ASP A 1 403 ? -20.456 0.372 15.597 1.00 91.12 403 ASP A O 1
ATOM 3126 N N . ALA A 1 404 ? -19.036 1.201 17.087 1.00 88.25 404 ALA A N 1
ATOM 3127 C CA . ALA A 1 404 ? -19.815 0.794 18.256 1.00 88.25 404 ALA A CA 1
ATOM 3128 C C . ALA A 1 404 ? -21.230 1.403 18.320 1.00 88.25 404 ALA A C 1
ATOM 3130 O O . ALA A 1 404 ? -22.132 0.831 18.948 1.00 88.25 404 ALA A O 1
ATOM 3131 N N . LEU A 1 405 ? -21.450 2.575 17.715 1.00 89.06 405 LEU A N 1
ATOM 3132 C CA . LEU A 1 405 ? -22.777 3.185 17.609 1.00 89.06 405 LEU A CA 1
ATOM 3133 C C . LEU A 1 405 ? -23.593 2.588 16.459 1.00 89.06 405 LEU A C 1
ATOM 3135 O O . LEU A 1 405 ? -24.794 2.380 16.634 1.00 89.06 405 LEU A O 1
ATOM 3139 N N . THR A 1 406 ? -22.957 2.331 15.317 1.00 88.31 406 THR A N 1
ATOM 3140 C CA . THR A 1 406 ? -23.623 1.972 14.052 1.00 88.31 406 THR A CA 1
ATOM 3141 C C . THR A 1 406 ? -23.710 0.464 13.795 1.00 88.31 406 THR A C 1
ATOM 3143 O O . THR A 1 406 ? -24.510 0.030 12.967 1.00 88.31 406 THR A O 1
ATOM 3146 N N . SER A 1 407 ? -22.955 -0.349 14.534 1.00 79.94 407 SER A N 1
ATOM 3147 C CA . SER A 1 407 ? -22.994 -1.811 14.467 1.00 79.94 407 SER A CA 1
ATOM 3148 C C . SER A 1 407 ? -24.069 -2.405 15.381 1.00 79.94 407 SER A C 1
ATOM 3150 O O . SER A 1 407 ? -24.290 -1.957 16.508 1.00 79.94 407 SER A O 1
ATOM 3152 N N . VAL A 1 408 ? -24.717 -3.474 14.910 1.00 67.81 408 VAL A N 1
ATOM 3153 C CA . VAL A 1 408 ? -25.633 -4.286 15.725 1.00 67.81 408 VAL A CA 1
ATOM 3154 C C . VAL A 1 408 ? -24.815 -5.101 16.726 1.00 67.81 408 VAL A C 1
ATOM 3156 O O . VAL A 1 408 ? -23.879 -5.799 16.337 1.00 67.81 408 VAL A O 1
ATOM 3159 N N . ARG A 1 409 ? -25.177 -5.048 18.011 1.00 67.00 409 ARG A N 1
ATOM 3160 C CA . ARG A 1 409 ? -24.553 -5.852 19.077 1.00 67.00 409 ARG A CA 1
ATOM 3161 C C . ARG A 1 409 ? -25.615 -6.669 19.809 1.00 67.00 409 ARG A C 1
ATOM 3163 O O . ARG A 1 409 ? -26.785 -6.303 19.813 1.00 67.00 409 ARG A O 1
ATOM 3170 N N . VAL A 1 410 ? -25.201 -7.736 20.500 1.00 58.34 410 VAL A N 1
ATOM 3171 C CA . VAL A 1 410 ? -26.095 -8.654 21.248 1.00 58.34 410 VAL A CA 1
ATOM 3172 C C . VAL A 1 410 ? -27.069 -7.916 22.186 1.00 58.34 410 VAL A C 1
ATOM 3174 O O . VAL A 1 410 ? -28.181 -8.380 22.423 1.00 58.34 410 VAL A O 1
ATOM 3177 N N . TYR A 1 411 ? -26.673 -6.743 22.689 1.00 58.72 411 TYR A N 1
ATOM 3178 C CA . TYR A 1 411 ? -27.424 -5.963 23.676 1.00 58.72 411 TYR A CA 1
ATOM 3179 C C . TYR A 1 411 ? -27.949 -4.612 23.166 1.00 58.72 411 TYR A C 1
ATOM 3181 O O . TYR A 1 411 ? -28.516 -3.857 23.960 1.00 58.72 411 TYR A O 1
ATOM 3189 N N . LYS A 1 412 ? -27.725 -4.260 21.891 1.00 62.38 412 LYS A N 1
ATOM 3190 C CA . LYS A 1 412 ? -28.027 -2.919 21.367 1.00 62.38 412 LYS A CA 1
ATOM 3191 C C . LYS A 1 412 ? -28.282 -2.933 19.856 1.00 62.38 412 LYS A C 1
ATOM 3193 O O . LYS A 1 412 ? -27.447 -3.414 19.090 1.00 62.38 412 LYS A O 1
ATOM 3198 N N . ASP A 1 413 ? -29.396 -2.329 19.450 1.00 71.19 413 ASP A N 1
ATOM 3199 C CA . ASP A 1 413 ? -29.695 -2.054 18.043 1.00 71.19 413 ASP A CA 1
ATOM 3200 C C . ASP A 1 413 ? -28.760 -0.972 17.470 1.00 71.19 413 ASP A C 1
ATOM 3202 O O . ASP A 1 413 ? -28.306 -0.072 18.184 1.00 71.19 413 ASP A O 1
ATOM 3206 N N . ALA A 1 414 ? -28.489 -1.054 16.167 1.00 80.56 414 ALA A N 1
ATOM 3207 C CA . ALA A 1 414 ? -27.683 -0.069 15.453 1.00 80.56 414 ALA A CA 1
ATOM 3208 C C . ALA A 1 414 ? -28.349 1.318 15.466 1.00 80.56 414 ALA A C 1
ATOM 3210 O O . ALA A 1 414 ? -29.539 1.452 15.166 1.00 80.56 414 ALA A O 1
ATOM 3211 N N . ILE A 1 415 ? -27.568 2.354 15.775 1.00 86.56 415 ILE A N 1
ATOM 3212 C CA . ILE A 1 415 ? -28.004 3.751 15.684 1.00 86.56 415 ILE A CA 1
ATOM 3213 C C . ILE A 1 415 ? -27.844 4.219 14.228 1.00 86.56 415 ILE A C 1
ATOM 3215 O O . ILE A 1 415 ? -26.812 3.929 13.615 1.00 86.56 415 ILE A O 1
ATOM 3219 N N . PRO A 1 416 ? -28.826 4.943 13.655 1.00 90.44 416 PRO A N 1
ATOM 3220 C CA . PRO A 1 416 ? -28.709 5.502 12.311 1.00 90.44 416 PRO A CA 1
ATOM 3221 C C . PRO A 1 416 ? -27.459 6.373 12.143 1.00 90.44 416 PRO A C 1
ATOM 3223 O O . PRO A 1 416 ? -27.079 7.105 13.054 1.00 90.44 416 PRO A O 1
ATOM 3226 N N . HIS A 1 417 ? -26.861 6.335 10.950 1.00 90.69 417 HIS A N 1
ATOM 3227 C CA . HIS A 1 417 ? -25.625 7.053 10.619 1.00 90.69 417 HIS A CA 1
ATOM 3228 C C . HIS A 1 417 ? -25.623 8.523 11.073 1.00 90.69 417 HIS A C 1
ATOM 3230 O O . HIS A 1 417 ? -24.735 8.935 11.818 1.00 90.69 417 HIS A O 1
ATOM 3236 N N . GLU A 1 418 ? -26.634 9.292 10.661 1.00 91.81 418 GLU A N 1
ATOM 3237 C CA . GLU A 1 418 ? -26.746 10.724 10.972 1.00 91.81 418 GLU A CA 1
ATOM 3238 C C . GLU A 1 418 ? -26.819 10.980 12.485 1.00 91.81 418 GLU A C 1
ATOM 3240 O O . GLU A 1 418 ? -26.188 11.900 13.008 1.00 91.81 418 GLU A O 1
ATOM 3245 N N . GLU A 1 419 ? -27.547 10.130 13.214 1.00 93.25 419 GLU A N 1
ATOM 3246 C CA . GLU A 1 419 ? -27.672 10.235 14.667 1.00 93.25 419 GLU A CA 1
ATOM 3247 C C . GLU A 1 419 ? -26.348 9.893 15.364 1.00 93.25 419 GLU A C 1
ATOM 3249 O O . GLU A 1 419 ? -25.937 10.606 16.280 1.00 93.25 419 GLU A O 1
ATOM 3254 N N . ALA A 1 420 ? -25.638 8.858 14.904 1.00 93.25 420 ALA A N 1
ATOM 3255 C CA . ALA A 1 420 ? -24.334 8.478 15.444 1.00 93.25 420 ALA A CA 1
ATOM 3256 C C . ALA A 1 420 ? -23.289 9.595 15.268 1.00 93.25 420 ALA A C 1
ATOM 3258 O O . ALA A 1 420 ? -22.588 9.930 16.226 1.00 93.25 420 ALA A O 1
ATOM 3259 N N . ILE A 1 421 ? -23.231 10.222 14.085 1.00 94.00 421 ILE A N 1
ATOM 3260 C CA . ILE A 1 421 ? -22.364 11.383 13.828 1.00 94.00 421 ILE A CA 1
ATOM 3261 C C . ILE A 1 421 ? -22.705 12.521 14.793 1.00 94.00 421 ILE A C 1
ATOM 3263 O O . ILE A 1 421 ? -21.818 13.033 15.478 1.00 94.00 421 ILE A O 1
ATOM 3267 N N . GLN A 1 422 ? -23.987 12.876 14.925 1.00 95.19 422 GLN A N 1
ATOM 3268 C CA . GLN A 1 422 ? -24.393 13.962 15.817 1.00 95.19 422 GLN A CA 1
ATOM 3269 C C . GLN A 1 422 ? -24.060 13.661 17.285 1.00 95.19 422 GLN A C 1
ATOM 3271 O O . GLN A 1 422 ? -23.628 14.549 18.0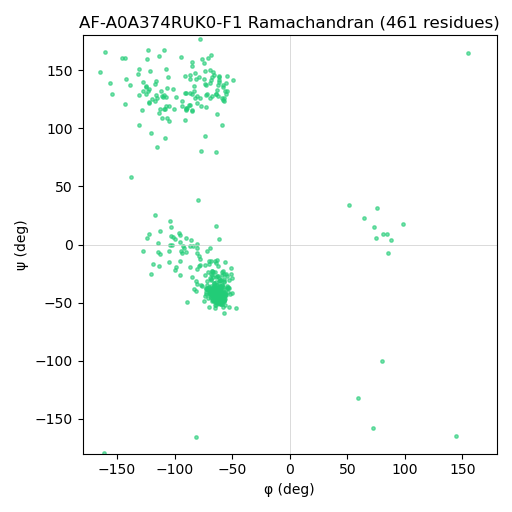15 1.00 95.19 422 GLN A O 1
ATOM 3276 N N . MET A 1 423 ? -24.202 12.410 17.734 1.00 95.19 423 MET A N 1
ATOM 3277 C CA . MET A 1 423 ? -23.819 12.014 19.093 1.00 95.19 423 MET A CA 1
ATOM 3278 C C . MET A 1 423 ? -22.324 12.206 19.371 1.00 95.19 423 MET A C 1
ATOM 3280 O O . MET A 1 423 ? -21.962 12.636 20.472 1.00 95.19 423 MET A O 1
ATOM 3284 N N . ILE A 1 424 ? -21.472 11.901 18.390 1.00 95.81 424 ILE A N 1
ATOM 3285 C CA . ILE A 1 424 ? -20.024 12.108 18.479 1.00 95.81 424 ILE A CA 1
ATOM 3286 C C . ILE A 1 424 ? -19.707 13.610 18.531 1.00 95.81 424 ILE A C 1
ATOM 3288 O O . ILE A 1 424 ? -18.977 14.041 19.425 1.00 95.81 424 ILE A O 1
ATOM 3292 N N . LEU A 1 425 ? -20.307 14.412 17.644 1.00 93.94 425 LEU A N 1
ATOM 3293 C CA . LEU A 1 425 ? -20.100 15.867 17.579 1.00 93.94 425 LEU A CA 1
ATOM 3294 C C . LEU A 1 425 ? -20.606 16.603 18.832 1.00 93.94 425 LEU A C 1
ATOM 3296 O O . LEU A 1 425 ? -19.962 17.540 19.300 1.00 93.94 425 LEU A O 1
ATOM 3300 N N . ASP A 1 426 ? -21.715 16.148 19.419 1.00 93.88 426 ASP A N 1
ATOM 3301 C CA . ASP A 1 426 ? -22.283 16.691 20.662 1.00 93.88 426 ASP A CA 1
ATOM 3302 C C . ASP A 1 426 ? -21.448 16.343 21.913 1.00 93.88 426 ASP A C 1
ATOM 3304 O O . ASP A 1 426 ? -21.782 16.760 23.025 1.00 93.88 426 ASP A O 1
ATOM 3308 N N . GLY A 1 427 ? -20.402 15.521 21.773 1.00 90.69 427 GLY A N 1
ATOM 3309 C CA . GLY A 1 427 ? -19.560 15.067 22.880 1.00 90.69 427 GLY A CA 1
ATOM 3310 C C . GLY A 1 427 ? -20.221 14.027 23.794 1.00 90.69 427 GLY A C 1
ATOM 3311 O O . GLY A 1 427 ? -19.727 13.761 24.894 1.00 90.69 427 GLY A O 1
ATOM 3312 N N . LYS A 1 428 ? -21.328 13.400 23.363 1.00 91.75 428 LYS A N 1
ATOM 3313 C CA . LYS A 1 428 ? -22.038 12.367 24.148 1.00 91.75 428 LYS A CA 1
ATOM 3314 C C . LYS A 1 428 ? -21.206 11.095 24.319 1.00 91.75 428 LYS A C 1
ATOM 3316 O O . LYS A 1 428 ? -21.426 10.348 25.271 1.00 91.75 428 LYS A O 1
ATOM 3321 N N . CYS A 1 429 ? -20.254 10.863 23.418 1.00 90.31 429 CYS A N 1
ATOM 3322 C CA . CYS A 1 429 ? -19.426 9.658 23.386 1.00 90.31 429 CYS A CA 1
ATOM 3323 C C . CYS A 1 429 ? -17.993 9.872 23.879 1.00 90.31 429 CYS A C 1
ATOM 3325 O O . CYS A 1 429 ? -17.237 8.916 23.990 1.00 90.31 429 CYS A O 1
ATOM 3327 N N . GLY A 1 430 ? -17.588 11.104 24.170 1.00 90.31 430 GLY A N 1
ATOM 3328 C CA . GLY A 1 430 ? -16.162 11.384 24.246 1.00 90.31 430 GLY A CA 1
ATOM 3329 C C . GLY A 1 430 ? -15.844 12.836 23.981 1.00 90.31 430 GLY A C 1
ATOM 3330 O O . GLY A 1 430 ? -16.668 13.563 23.437 1.00 90.31 430 GLY A O 1
ATOM 3331 N N . THR A 1 431 ? -14.631 13.233 24.343 1.00 94.69 431 THR A N 1
ATOM 3332 C CA . THR A 1 431 ? -14.036 14.462 23.824 1.00 94.69 431 THR A CA 1
ATOM 3333 C C . THR A 1 431 ? -12.926 14.026 22.884 1.00 94.69 431 THR A C 1
ATOM 3335 O O . THR A 1 431 ? -11.981 13.375 23.330 1.00 94.69 431 THR A O 1
ATOM 3338 N N . PHE A 1 432 ? -13.055 14.356 21.604 1.00 96.69 432 PHE A N 1
ATOM 3339 C CA . PHE A 1 432 ? -12.087 14.008 20.565 1.00 96.69 432 PHE A CA 1
ATOM 3340 C C . PHE A 1 432 ? -11.342 15.253 20.090 1.00 96.69 432 PHE A C 1
ATOM 3342 O O . PHE A 1 432 ? -11.743 16.383 20.384 1.00 96.69 432 PHE A O 1
ATOM 3349 N N . ASN A 1 433 ? -10.257 15.042 19.348 1.00 95.12 433 ASN A N 1
ATOM 3350 C CA . ASN A 1 433 ? -9.537 16.123 18.692 1.00 95.12 433 ASN A CA 1
ATOM 3351 C C . ASN A 1 433 ? -10.492 16.891 17.752 1.00 95.12 433 ASN A C 1
ATOM 3353 O O . ASN A 1 433 ? -11.080 16.266 16.865 1.00 95.12 433 ASN A O 1
ATOM 3357 N N . PRO A 1 434 ? -10.643 18.221 17.898 1.00 94.50 434 PRO A N 1
ATOM 3358 C CA . PRO A 1 434 ? -11.515 19.016 17.034 1.00 94.50 434 PRO A CA 1
ATOM 3359 C C . PRO A 1 434 ? -11.219 18.850 15.539 1.00 94.50 434 PRO A C 1
ATOM 3361 O O . PRO A 1 434 ? -12.145 18.789 14.738 1.00 94.50 434 PRO A O 1
ATOM 3364 N N . LEU A 1 435 ? -9.944 18.695 15.163 1.00 93.56 435 LEU A N 1
ATOM 3365 C CA . LEU A 1 435 ? -9.559 18.479 13.769 1.00 93.56 435 LEU A CA 1
ATOM 3366 C C . LEU A 1 435 ? -10.070 17.132 13.234 1.00 93.56 435 LEU A C 1
ATOM 3368 O O . LEU A 1 435 ? -10.447 17.040 12.069 1.00 93.56 435 LEU A O 1
ATOM 3372 N N . LEU A 1 436 ? -10.119 16.094 14.075 1.00 94.94 436 LEU A N 1
ATOM 3373 C CA . LEU A 1 436 ? -10.683 14.796 13.696 1.00 94.94 436 LEU A CA 1
ATOM 3374 C C . LEU A 1 436 ? -12.205 14.840 13.580 1.00 94.94 436 LEU A C 1
ATOM 3376 O O . LEU A 1 436 ? -12.752 14.172 12.710 1.00 94.94 436 LEU A O 1
ATOM 3380 N N . LEU A 1 437 ? -12.882 15.631 14.415 1.00 95.50 437 LEU A N 1
ATOM 3381 C CA . LEU A 1 437 ? -14.329 15.840 14.304 1.00 95.50 437 LEU A CA 1
ATOM 3382 C C . LEU A 1 437 ? -14.690 16.551 12.995 1.00 95.50 437 LEU A C 1
ATOM 3384 O O . LEU A 1 437 ? -15.634 16.143 12.321 1.00 95.50 437 LEU A O 1
ATOM 3388 N N . ASP A 1 438 ? -13.896 17.547 12.598 1.00 94.00 438 ASP A N 1
ATOM 3389 C CA . ASP A 1 438 ? -14.019 18.189 11.288 1.00 94.00 438 ASP A CA 1
ATOM 3390 C C . ASP A 1 438 ? -13.816 17.185 10.144 1.00 94.00 438 ASP A C 1
ATOM 3392 O O . ASP A 1 438 ? -14.599 17.171 9.194 1.00 94.00 438 ASP A O 1
ATOM 3396 N N . CYS A 1 439 ? -12.783 16.336 10.235 1.00 94.19 439 CYS A N 1
ATOM 3397 C CA . CYS A 1 439 ? -12.532 15.295 9.236 1.00 94.19 439 CYS A CA 1
ATOM 3398 C C . CYS A 1 439 ? -13.709 14.318 9.157 1.00 94.19 439 CYS A C 1
ATOM 3400 O O . CYS A 1 439 ? -14.183 14.039 8.063 1.00 94.19 439 CYS A O 1
ATOM 3402 N N . LEU A 1 440 ? -14.211 13.844 10.303 1.00 94.81 440 LEU A N 1
ATOM 3403 C CA . LEU A 1 440 ? -15.350 12.929 10.386 1.00 94.81 440 LEU A CA 1
ATOM 3404 C C . LEU A 1 440 ? -16.594 13.507 9.700 1.00 94.81 440 LEU A C 1
ATOM 3406 O O . LEU A 1 440 ? -17.256 12.795 8.949 1.00 94.81 440 LEU A O 1
ATOM 3410 N N . LEU A 1 441 ? -16.890 14.790 9.929 1.00 93.88 441 LEU A N 1
ATOM 3411 C CA . LEU A 1 441 ? -18.017 15.477 9.297 1.00 93.88 441 LEU A CA 1
ATOM 3412 C C . LEU A 1 441 ? -17.845 15.583 7.775 1.00 93.88 441 LEU A C 1
ATOM 3414 O O . LEU A 1 441 ? -18.811 15.446 7.031 1.00 93.88 441 LEU A O 1
ATOM 3418 N N . GLU A 1 442 ? -16.621 15.814 7.306 1.00 92.88 442 GLU A N 1
ATOM 3419 C CA . GLU A 1 442 ? -16.309 15.910 5.879 1.00 92.88 442 GLU A CA 1
ATOM 3420 C C . GLU A 1 442 ? -16.418 14.554 5.164 1.00 92.88 442 GLU A C 1
ATOM 3422 O O . GLU A 1 442 ? -16.895 14.491 4.031 1.00 92.88 442 GLU A O 1
ATOM 3427 N N . VAL A 1 443 ? -16.027 13.462 5.831 1.00 92.44 443 VAL A N 1
ATOM 3428 C CA . VAL A 1 443 ? -16.042 12.110 5.247 1.00 92.44 443 VAL A CA 1
ATOM 3429 C C . VAL A 1 443 ? -17.320 11.316 5.514 1.00 92.44 443 VAL A C 1
ATOM 3431 O O . VAL A 1 443 ? -17.426 10.187 5.039 1.00 92.44 443 VAL A O 1
ATOM 3434 N N . GLN A 1 444 ? -18.290 11.861 6.255 1.00 92.38 444 GLN A N 1
ATOM 3435 C CA . GLN A 1 444 ? -19.462 11.114 6.737 1.00 92.38 444 GLN A CA 1
ATOM 3436 C C . GLN A 1 444 ? -20.215 10.361 5.620 1.00 92.38 444 GLN A C 1
ATOM 3438 O O . GLN A 1 444 ? -20.518 9.177 5.774 1.00 92.38 444 GLN A O 1
ATOM 3443 N N . ASP A 1 445 ? -20.404 10.993 4.456 1.00 90.38 445 ASP A N 1
ATOM 3444 C CA . ASP A 1 445 ? -21.107 10.390 3.316 1.00 90.38 445 ASP A CA 1
ATOM 3445 C C . ASP A 1 445 ? -20.304 9.232 2.702 1.00 90.38 445 ASP A C 1
ATOM 3447 O O . ASP A 1 445 ? -20.853 8.178 2.371 1.00 90.38 445 ASP A O 1
ATOM 3451 N N . GLN A 1 446 ? -18.979 9.395 2.595 1.00 90.06 446 GLN A N 1
ATOM 3452 C CA . GLN A 1 446 ? -18.081 8.342 2.111 1.00 90.06 446 GLN A CA 1
ATOM 3453 C C . GLN A 1 446 ? -18.023 7.168 3.085 1.00 90.06 446 GLN A C 1
ATOM 3455 O O . GLN A 1 446 ? -17.963 6.017 2.650 1.00 90.06 446 GLN A O 1
ATOM 3460 N N . ILE A 1 447 ? -18.061 7.439 4.393 1.00 88.50 447 ILE A N 1
ATOM 3461 C CA . ILE A 1 447 ? -18.149 6.402 5.421 1.00 88.50 447 ILE A CA 1
ATOM 3462 C C . ILE A 1 447 ? -19.430 5.588 5.219 1.00 88.50 447 ILE A C 1
ATOM 3464 O O . ILE A 1 447 ? -19.364 4.359 5.136 1.00 88.50 447 ILE A O 1
ATOM 3468 N N . ALA A 1 448 ? -20.581 6.256 5.095 1.00 85.06 448 ALA A N 1
ATOM 3469 C CA . ALA A 1 448 ? -21.863 5.587 4.900 1.00 85.06 448 ALA A CA 1
ATOM 3470 C C . ALA A 1 448 ? -21.850 4.694 3.646 1.00 85.06 448 ALA A C 1
ATOM 3472 O O . ALA A 1 448 ? -22.268 3.537 3.706 1.00 85.06 448 ALA A O 1
ATOM 3473 N N . GLU A 1 449 ? -21.301 5.182 2.529 1.00 84.81 449 GLU A N 1
ATOM 3474 C CA . GLU A 1 449 ? -21.169 4.395 1.299 1.00 84.81 449 GLU A CA 1
ATOM 3475 C C . GLU A 1 449 ? -20.203 3.205 1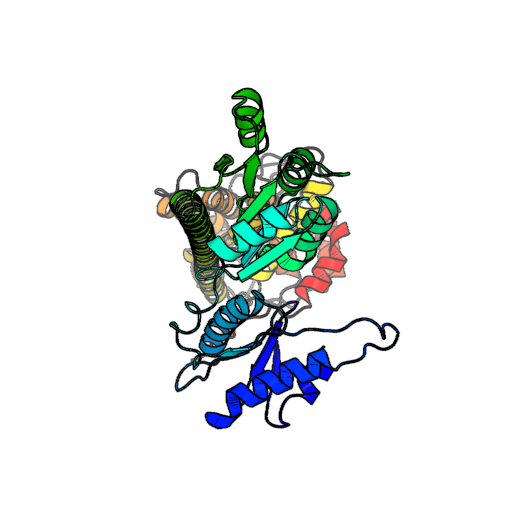.454 1.00 84.81 449 GLU A C 1
ATOM 3477 O O . GLU A 1 449 ? -20.500 2.087 1.020 1.00 84.81 449 GLU A O 1
ATOM 3482 N N . THR A 1 450 ? -19.052 3.429 2.089 1.00 79.75 450 THR A N 1
ATOM 3483 C CA . THR A 1 450 ? -17.986 2.428 2.252 1.00 79.75 450 THR A CA 1
ATOM 3484 C C . THR A 1 450 ? -18.427 1.262 3.134 1.00 79.75 450 THR A C 1
ATOM 3486 O O . THR A 1 450 ? -18.087 0.111 2.847 1.00 79.75 450 THR A O 1
ATOM 3489 N N . LEU A 1 451 ? -19.202 1.545 4.183 1.00 77.94 451 LEU A N 1
ATOM 3490 C CA . LEU A 1 451 ? -19.701 0.537 5.119 1.00 77.94 451 LEU A CA 1
ATOM 3491 C C . LEU A 1 451 ? -20.995 -0.139 4.632 1.00 77.94 451 LEU A C 1
ATOM 3493 O O . LEU A 1 451 ? -21.217 -1.313 4.938 1.00 77.94 451 LEU A O 1
ATOM 3497 N N . ALA A 1 452 ? -21.813 0.549 3.823 1.00 69.69 452 ALA A N 1
ATOM 3498 C CA . ALA A 1 452 ? -23.009 -0.030 3.204 1.00 69.69 452 ALA A CA 1
ATOM 3499 C C . ALA A 1 452 ? -22.681 -1.092 2.142 1.00 69.69 452 ALA A C 1
ATOM 3501 O O . ALA A 1 452 ? -23.458 -2.029 1.935 1.00 69.69 452 ALA A O 1
ATOM 3502 N N . ARG A 1 453 ? -21.529 -0.983 1.466 1.00 51.75 453 ARG A N 1
ATOM 3503 C CA . ARG A 1 453 ? -21.067 -2.027 0.544 1.00 51.75 453 ARG A CA 1
ATOM 3504 C C . ARG A 1 453 ? -20.713 -3.286 1.350 1.00 51.75 453 ARG A C 1
ATOM 3506 O O . ARG A 1 453 ? -19.960 -3.195 2.325 1.00 51.75 453 ARG A O 1
ATOM 3513 N N . PRO A 1 454 ? -21.236 -4.477 1.003 1.00 43.53 454 PRO A N 1
ATOM 3514 C CA . PRO A 1 454 ? -20.749 -5.704 1.614 1.00 43.53 454 PRO A CA 1
ATOM 3515 C C . PRO A 1 454 ? -19.245 -5.796 1.353 1.00 43.53 454 PRO A C 1
ATOM 3517 O O . PRO A 1 454 ? -18.805 -5.701 0.210 1.00 43.53 454 PRO A O 1
ATOM 3520 N N . ALA A 1 455 ? -18.453 -5.910 2.420 1.00 41.38 455 ALA A N 1
ATOM 3521 C CA . ALA A 1 455 ? -17.084 -6.368 2.276 1.00 41.38 455 ALA A CA 1
ATOM 3522 C C . ALA A 1 455 ? -17.148 -7.752 1.617 1.00 41.38 455 ALA A C 1
ATOM 3524 O O . ALA A 1 455 ? -18.003 -8.559 1.989 1.00 41.38 455 ALA A O 1
ATOM 3525 N N . ASP A 1 456 ? -16.289 -8.005 0.634 1.00 35.50 456 ASP A N 1
ATOM 3526 C CA . ASP A 1 456 ? -16.082 -9.336 0.071 1.00 35.50 456 ASP A CA 1
ATOM 3527 C C . ASP A 1 456 ? -15.512 -10.242 1.181 1.00 35.50 456 ASP A C 1
ATOM 3529 O O . ASP A 1 456 ? -14.305 -10.429 1.298 1.00 35.50 456 ASP A O 1
ATOM 3533 N N . VAL A 1 457 ? -16.373 -10.736 2.073 1.00 33.84 457 VAL A N 1
ATOM 3534 C CA . VAL A 1 457 ? -15.992 -11.645 3.155 1.00 33.84 457 VAL A CA 1
ATOM 3535 C C . VAL A 1 457 ? -16.118 -13.063 2.625 1.00 33.84 457 VAL A C 1
ATOM 3537 O O . VAL A 1 457 ? -17.208 -13.530 2.287 1.00 33.84 457 VAL A O 1
ATOM 3540 N N . VAL A 1 458 ? -14.980 -13.750 2.575 1.00 30.48 458 VAL A N 1
ATOM 3541 C CA . VAL A 1 458 ? -14.903 -15.205 2.467 1.00 30.48 458 VAL A CA 1
ATOM 3542 C C . VAL A 1 458 ? -15.630 -15.776 3.682 1.00 30.48 458 VAL A C 1
ATOM 3544 O O . VAL A 1 458 ? -15.129 -15.733 4.802 1.00 30.48 458 VAL A O 1
ATOM 3547 N N . ALA A 1 459 ? -16.853 -16.256 3.471 1.00 25.77 459 ALA A N 1
ATOM 3548 C CA . ALA A 1 459 ? -17.613 -16.938 4.502 1.00 25.77 459 ALA A CA 1
ATOM 3549 C C . ALA A 1 459 ? -16.868 -18.221 4.898 1.00 25.77 459 ALA A C 1
ATOM 3551 O O . ALA A 1 459 ? -16.773 -19.158 4.103 1.00 25.77 459 ALA A O 1
ATOM 3552 N N . PHE A 1 460 ? -16.345 -18.276 6.122 1.00 26.61 460 PHE A N 1
ATOM 3553 C CA . PHE A 1 460 ? -15.928 -19.545 6.704 1.00 26.61 460 PHE A CA 1
ATOM 3554 C C . PHE A 1 460 ? -17.186 -20.378 6.989 1.00 26.61 460 PHE A C 1
ATOM 3556 O O . PHE A 1 460 ? -18.108 -19.878 7.643 1.00 26.61 460 PHE A O 1
ATOM 3563 N N . PRO A 1 461 ? -17.274 -21.621 6.484 1.00 25.42 461 PRO A N 1
ATOM 3564 C CA . PRO A 1 461 ? -18.428 -22.469 6.727 1.00 25.42 461 PRO A CA 1
ATOM 3565 C C . PRO A 1 461 ? -18.531 -22.789 8.220 1.00 25.42 461 PRO A C 1
ATOM 3567 O O . PRO A 1 461 ? -17.565 -23.211 8.854 1.00 25.42 461 PRO A O 1
ATOM 3570 N N . THR A 1 462 ? -19.722 -22.579 8.769 1.00 26.56 462 THR A N 1
ATOM 3571 C CA . THR A 1 462 ? -20.109 -23.018 10.110 1.00 26.56 462 THR A CA 1
ATOM 3572 C C . THR A 1 462 ? -20.040 -24.549 10.164 1.00 26.56 462 THR A C 1
ATOM 3574 O O . THR A 1 462 ? -20.596 -25.205 9.280 1.00 26.56 462 THR A O 1
ATOM 3577 N N . ILE A 1 463 ? -19.339 -25.108 11.158 1.00 32.88 463 ILE A N 1
ATOM 3578 C CA . ILE A 1 463 ? -19.360 -26.551 11.473 1.00 32.88 463 ILE A CA 1
ATOM 3579 C C . ILE A 1 463 ? -20.604 -26.875 12.292 1.00 32.88 463 ILE A C 1
ATOM 3581 O O . ILE A 1 463 ? -20.898 -26.093 13.227 1.00 32.88 463 ILE A O 1
#